Protein AF-0000000074439252 (afdb_homodimer)

Structure (mmCIF, N/CA/C/O backbone):
data_AF-0000000074439252-model_v1
#
loop_
_entity.id
_entity.type
_entity.pdbx_description
1 polymer 'G-protein-signaling modulator 2'
#
loop_
_atom_site.group_PDB
_atom_site.id
_atom_site.type_symbol
_atom_site.label_atom_id
_atom_site.label_alt_id
_atom_site.label_comp_id
_atom_site.label_asym_id
_atom_site.label_entity_id
_atom_site.label_seq_id
_atom_site.pdbx_PDB_ins_code
_atom_site.Cartn_x
_atom_site.Cartn_y
_atom_site.Cartn_z
_atom_site.occupancy
_atom_site.B_iso_or_equiv
_atom_site.auth_seq_id
_atom_site.auth_comp_id
_atom_site.auth_asym_id
_atom_site.auth_atom_id
_atom_site.pdbx_PDB_model_num
ATOM 1 N N . MET A 1 1 ? 13.966 9.426 -16.082 1 20.86 1 MET A N 1
ATOM 2 C CA . MET A 1 1 ? 13.237 8.256 -16.563 1 20.86 1 MET A CA 1
ATOM 3 C C . MET A 1 1 ? 12.018 7.978 -15.689 1 20.86 1 MET A C 1
ATOM 5 O O . MET A 1 1 ? 11.355 6.952 -15.851 1 20.86 1 MET A O 1
ATOM 9 N N . GLY A 1 2 ? 11.921 8.743 -14.579 1 27.75 2 GLY A N 1
ATOM 10 C CA . GLY A 1 2 ? 10.754 8.783 -13.711 1 27.75 2 GLY A CA 1
ATOM 11 C C . GLY A 1 2 ? 9.514 9.315 -14.404 1 27.75 2 GLY A C 1
ATOM 12 O O . GLY A 1 2 ? 8.411 9.236 -13.859 1 27.75 2 GLY A O 1
ATOM 13 N N . SER A 1 3 ? 9.775 10.046 -15.378 1 36.33 3 SER A N 1
ATOM 14 C CA . SER A 1 3 ? 8.754 10.744 -16.154 1 36.33 3 SER A CA 1
ATOM 15 C C . SER A 1 3 ? 7.918 9.766 -16.973 1 36.33 3 SER A C 1
ATOM 17 O O . SER A 1 3 ? 6.766 10.053 -17.305 1 36.33 3 SER A O 1
ATOM 19 N N . SER A 1 4 ? 8.688 8.646 -17.163 1 35.62 4 SER A N 1
ATOM 20 C CA . SER A 1 4 ? 8.132 7.743 -18.165 1 35.62 4 SER A CA 1
ATOM 21 C C . SER A 1 4 ? 7.006 6.896 -17.582 1 35.62 4 SER A C 1
ATOM 23 O O . SER A 1 4 ? 6.036 6.581 -18.275 1 35.62 4 SER A O 1
ATOM 25 N N . ILE A 1 5 ? 7.221 6.602 -16.306 1 34.66 5 ILE A N 1
ATOM 26 C CA . ILE A 1 5 ? 6.176 5.743 -15.758 1 34.66 5 ILE A CA 1
ATOM 27 C C . ILE A 1 5 ? 4.866 6.523 -15.661 1 34.66 5 ILE A C 1
ATOM 29 O O . ILE A 1 5 ? 3.803 6.01 -16.018 1 34.66 5 ILE A O 1
ATOM 33 N N . CYS A 1 6 ? 4.995 7.79 -15.212 1 40.52 6 CYS A N 1
ATOM 34 C CA . CYS A 1 6 ? 3.784 8.603 -15.201 1 40.52 6 CYS A CA 1
ATOM 35 C C . CYS A 1 6 ? 3.234 8.78 -16.612 1 40.52 6 CYS A C 1
ATOM 37 O O . CYS A 1 6 ? 2.02 8.737 -16.818 1 40.52 6 CYS A O 1
ATOM 39 N N . SER A 1 7 ? 4.143 8.845 -17.524 1 39.6 7 SER A N 1
ATOM 40 C CA . SER A 1 7 ? 3.701 9.037 -18.901 1 39.6 7 SER A CA 1
ATOM 41 C C . SER A 1 7 ? 3.101 7.756 -19.473 1 39.6 7 SER A C 1
ATOM 43 O O . SER A 1 7 ? 2.067 7.794 -20.143 1 39.6 7 SER A O 1
ATOM 45 N N . ARG A 1 8 ? 3.749 6.751 -19.196 1 36.94 8 ARG A N 1
ATOM 46 C CA . ARG A 1 8 ? 3.272 5.49 -19.754 1 36.94 8 ARG A CA 1
ATOM 47 C C . ARG A 1 8 ? 1.967 5.058 -19.095 1 36.94 8 ARG A C 1
ATOM 49 O O . ARG A 1 8 ? 1.057 4.57 -19.768 1 36.94 8 ARG A O 1
ATOM 56 N N . LEU A 1 9 ? 1.859 5.223 -17.81 1 40.16 9 LEU A N 1
ATOM 57 C CA . LEU A 1 9 ? 0.556 5.038 -17.181 1 40.16 9 LEU A CA 1
ATOM 58 C C . LEU A 1 9 ? -0.456 6.044 -17.721 1 40.16 9 LEU A C 1
ATOM 60 O O . LEU A 1 9 ? -1.633 5.717 -17.888 1 40.16 9 LEU A O 1
ATOM 64 N N . ARG A 1 10 ? -0.018 7.21 -18.135 1 40.75 10 ARG A N 1
ATOM 65 C CA . ARG A 1 10 ? -0.893 8.198 -18.758 1 40.75 10 ARG A CA 1
ATOM 66 C C . ARG A 1 10 ? -1.353 7.731 -20.135 1 40.75 10 ARG A C 1
ATOM 68 O O . ARG A 1 10 ? -2.516 7.912 -20.502 1 40.75 10 ARG A O 1
ATOM 75 N N . LYS A 1 11 ? -0.409 7.226 -20.922 1 41.4 11 LYS A N 1
ATOM 76 C CA . LYS A 1 11 ? -0.807 6.774 -22.252 1 41.4 11 LYS A CA 1
ATOM 77 C C . LYS A 1 11 ? -1.829 5.643 -22.165 1 41.4 11 LYS A C 1
ATOM 79 O O . LYS A 1 11 ? -2.798 5.615 -22.927 1 41.4 11 LYS A O 1
ATOM 84 N N . TRP A 1 12 ? -1.633 4.775 -21.265 1 35.53 12 TRP A N 1
ATOM 85 C CA . TRP A 1 12 ? -2.623 3.717 -21.088 1 35.53 12 TRP A CA 1
ATOM 86 C C . TRP A 1 12 ? -3.93 4.281 -20.54 1 35.53 12 TRP A C 1
ATOM 88 O O . TRP A 1 12 ? -5.014 3.902 -20.99 1 35.53 12 TRP A O 1
ATOM 98 N N . ARG A 1 13 ? -3.913 5.336 -19.733 1 35.96 13 ARG A N 1
ATOM 99 C CA . ARG A 1 13 ? -5.133 6.013 -19.304 1 35.96 13 ARG A CA 1
ATOM 100 C C . ARG A 1 13 ? -5.871 6.618 -20.494 1 35.96 13 ARG A C 1
ATOM 102 O O . ARG A 1 13 ? -7.103 6.611 -20.535 1 35.96 13 ARG A O 1
ATOM 109 N N . LYS A 1 14 ? -5.244 7.249 -21.385 1 38.6 14 LYS A N 1
ATOM 110 C CA . LYS A 1 14 ? -5.899 7.807 -22.565 1 38.6 14 LYS A CA 1
ATOM 111 C C . LYS A 1 14 ? -6.616 6.72 -23.361 1 38.6 14 LYS A C 1
ATOM 113 O O . LYS A 1 14 ? -7.71 6.945 -23.882 1 38.6 14 LYS A O 1
ATOM 118 N N . SER A 1 15 ? -6.062 5.583 -23.522 1 37.28 15 SER A N 1
ATOM 119 C CA . SER A 1 15 ? -6.765 4.54 -24.262 1 37.28 15 SER A CA 1
ATOM 120 C C . SER A 1 15 ? -7.99 4.05 -23.497 1 37.28 15 SER A C 1
ATOM 122 O O . SER A 1 15 ? -8.965 3.598 -24.1 1 37.28 15 SER A O 1
ATOM 124 N N . PHE A 1 16 ? -8.021 4.114 -22.202 1 34 16 PHE A N 1
ATOM 125 C CA . PHE A 1 16 ? -9.15 3.667 -21.394 1 34 16 PHE A CA 1
ATOM 126 C C . PHE A 1 16 ? -10.235 4.735 -21.341 1 34 16 PHE A C 1
ATOM 128 O O . PHE A 1 16 ? -11.419 4.419 -21.204 1 34 16 PHE A O 1
ATOM 135 N N . SER A 1 17 ? -10.017 6.03 -21.291 1 34.54 17 SER A N 1
ATOM 136 C CA . SER A 1 17 ? -11.09 7.018 -21.339 1 34.54 17 SER A CA 1
ATOM 137 C C . SER A 1 17 ? -11.974 6.814 -22.565 1 34.54 17 SER A C 1
ATOM 139 O O . SER A 1 17 ? -13.122 7.263 -22.59 1 34.54 17 SER A O 1
ATOM 141 N N . SER A 1 18 ? -11.525 6.344 -23.586 1 33.24 18 SER A N 1
ATOM 142 C CA . SER A 1 18 ? -12.399 6.111 -24.731 1 33.24 18 SER A CA 1
ATOM 143 C C . SER A 1 18 ? -13.346 4.943 -24.475 1 33.24 18 SER A C 1
ATOM 145 O O . SER A 1 18 ? -14.4 4.842 -25.106 1 33.24 18 SER A O 1
ATOM 147 N N . LYS A 1 19 ? -13.009 3.996 -23.637 1 30.86 19 LYS A N 1
ATOM 148 C CA . LYS A 1 19 ? -13.96 2.915 -23.395 1 30.86 19 LYS A CA 1
ATOM 149 C C . LYS A 1 19 ? -14.937 3.281 -22.282 1 30.86 19 LYS A C 1
ATOM 151 O O . LYS A 1 19 ? -15.7 2.433 -21.815 1 30.86 19 LYS A O 1
ATOM 156 N N . LYS A 1 20 ? -15.076 4.479 -21.727 1 34.25 20 LYS A N 1
ATOM 157 C CA . LYS A 1 20 ? -15.961 4.879 -20.637 1 34.25 20 LYS A CA 1
ATOM 158 C C . LYS A 1 20 ? -17.426 4.749 -21.042 1 34.25 20 LYS A C 1
ATOM 160 O O . LYS A 1 20 ? -18.323 5.04 -20.249 1 34.25 20 LYS A O 1
ATOM 165 N N . THR A 1 21 ? -17.86 4.66 -22.24 1 28.12 21 THR A N 1
ATOM 166 C CA . THR A 1 21 ? -19.286 4.903 -22.429 1 28.12 21 THR A CA 1
ATOM 167 C C . THR A 1 21 ? -20.111 3.77 -21.825 1 28.12 21 THR A C 1
ATOM 169 O O . THR A 1 21 ? -21.177 4.008 -21.254 1 28.12 21 THR A O 1
ATOM 172 N N . GLU A 1 22 ? -19.995 2.417 -22.176 1 27.89 22 GLU A N 1
ATOM 173 C CA . GLU A 1 22 ? -21.225 1.632 -22.222 1 27.89 22 GLU A CA 1
ATOM 174 C C . GLU A 1 22 ? -21.557 1.046 -20.852 1 27.89 22 GLU A C 1
ATOM 176 O O . GLU A 1 22 ? -22.618 0.446 -20.669 1 27.89 22 GLU A O 1
ATOM 181 N N . ASP A 1 23 ? -20.636 0.78 -19.888 1 25.04 23 ASP A N 1
ATOM 182 C CA . ASP A 1 23 ? -21.015 -0.298 -18.98 1 25.04 23 ASP A CA 1
ATOM 183 C C . ASP A 1 23 ? -21.882 0.226 -17.837 1 25.04 23 ASP A C 1
ATOM 185 O O . ASP A 1 23 ? -21.366 0.617 -16.788 1 25.04 23 ASP A O 1
ATOM 189 N N . LYS A 1 24 ? -22.976 0.946 -17.998 1 27.77 24 LYS A N 1
ATOM 190 C CA . LYS A 1 24 ? -24.037 1.214 -17.031 1 27.77 24 LYS A CA 1
ATOM 191 C C . LYS A 1 24 ? -24.564 -0.081 -16.42 1 27.77 24 LYS A C 1
ATOM 193 O O . LYS A 1 24 ? -25.591 -0.079 -15.738 1 27.77 24 LYS A O 1
ATOM 198 N N . GLU A 1 25 ? -24.184 -1.369 -16.827 1 25.86 25 GLU A N 1
ATOM 199 C CA . GLU A 1 25 ? -25.018 -2.443 -16.296 1 25.86 25 GLU A CA 1
ATOM 200 C C . GLU A 1 25 ? -24.823 -2.599 -14.79 1 25.86 25 GLU A C 1
ATOM 202 O O . GLU A 1 25 ? -23.704 -2.825 -14.324 1 25.86 25 GLU A O 1
ATOM 207 N N . ILE A 1 26 ? -25.601 -2.089 -13.947 1 24.42 26 ILE A N 1
ATOM 208 C CA . ILE A 1 26 ? -25.856 -2.286 -12.524 1 24.42 26 ILE A CA 1
ATOM 209 C C . ILE A 1 26 ? -25.925 -3.78 -12.214 1 24.42 26 ILE A C 1
ATOM 211 O O . ILE A 1 26 ? -26.743 -4.502 -12.787 1 24.42 26 ILE A O 1
ATOM 215 N N . LEU A 1 27 ? -24.847 -4.441 -11.9 1 23.86 27 LEU A N 1
ATOM 216 C CA . LEU A 1 27 ? -24.741 -5.842 -11.508 1 23.86 27 LEU A CA 1
ATOM 217 C C . LEU A 1 27 ? -25.782 -6.191 -10.45 1 23.86 27 LEU A C 1
ATOM 219 O O . LEU A 1 27 ? -25.762 -5.64 -9.347 1 23.86 27 LEU A O 1
ATOM 223 N N . ASN A 1 28 ? -26.98 -6.513 -10.833 1 21.99 28 ASN A N 1
ATOM 224 C CA . ASN A 1 28 ? -27.967 -7.231 -10.034 1 21.99 28 ASN A CA 1
ATOM 225 C C . ASN A 1 28 ? -27.386 -8.514 -9.446 1 21.99 28 ASN A C 1
ATOM 227 O O . ASN A 1 28 ? -27.153 -9.483 -10.171 1 21.99 28 ASN A O 1
ATOM 231 N N . VAL A 1 29 ? -26.608 -8.578 -8.47 1 23.33 29 VAL A N 1
ATOM 232 C CA . VAL A 1 29 ? -25.984 -9.672 -7.734 1 23.33 29 VAL A CA 1
ATOM 233 C C . VAL A 1 29 ? -27.061 -10.601 -7.176 1 23.33 29 VAL A C 1
ATOM 235 O O . VAL A 1 29 ? -27.273 -10.657 -5.963 1 23.33 29 VAL A O 1
ATOM 238 N N . ASN A 1 30 ? -28.25 -10.8 -7.746 1 21 30 ASN A N 1
ATOM 239 C CA . ASN A 1 30 ? -29.202 -11.64 -7.027 1 21 30 ASN A CA 1
ATOM 240 C C . ASN A 1 30 ? -28.636 -13.033 -6.768 1 21 30 ASN A C 1
ATOM 242 O O . ASN A 1 30 ? -27.588 -13.392 -7.308 1 21 30 ASN A O 1
ATOM 246 N N . GLU A 1 31 ? -29.548 -14.25 -6.944 1 23.22 31 GLU A N 1
ATOM 247 C CA . GLU A 1 31 ? -30.09 -15.411 -6.244 1 23.22 31 GLU A CA 1
ATOM 248 C C . GLU A 1 31 ? -29.275 -16.666 -6.545 1 23.22 31 GLU A C 1
ATOM 250 O O . GLU A 1 31 ? -29.627 -17.762 -6.104 1 23.22 31 GLU A O 1
ATOM 255 N N . ILE A 1 32 ? -28.398 -16.792 -7.489 1 23.07 32 ILE A N 1
ATOM 256 C CA . ILE A 1 32 ? -28.251 -18.19 -7.88 1 23.07 32 ILE A CA 1
ATOM 257 C C . ILE A 1 32 ? -27.431 -18.936 -6.83 1 23.07 32 ILE A C 1
ATOM 259 O O . ILE A 1 32 ? -26.22 -18.729 -6.716 1 23.07 32 ILE A O 1
ATOM 263 N N . VAL A 1 33 ? -27.868 -19.283 -5.587 1 25.5 33 VAL A N 1
ATOM 264 C CA . VAL A 1 33 ? -27.316 -20.139 -4.542 1 25.5 33 VAL A CA 1
ATOM 265 C C . VAL A 1 33 ? -27.237 -21.579 -5.042 1 25.5 33 VAL A C 1
ATOM 267 O O . VAL A 1 33 ? -27.955 -22.454 -4.552 1 25.5 33 VAL A O 1
ATOM 270 N N . VAL A 1 34 ? -27.083 -21.917 -6.345 1 23.48 34 VAL A N 1
ATOM 271 C CA . VAL A 1 34 ? -27.362 -23.316 -6.653 1 23.48 34 VAL A CA 1
ATOM 272 C C . VAL A 1 34 ? -26.423 -24.218 -5.856 1 23.48 34 VAL A C 1
ATOM 274 O O . VAL A 1 34 ? -25.359 -23.78 -5.412 1 23.48 34 VAL A O 1
ATOM 277 N N . ASP A 1 35 ? -26.704 -25.694 -5.785 1 25.37 35 ASP A N 1
ATOM 278 C CA . ASP A 1 35 ? -26.585 -27.017 -5.181 1 25.37 35 ASP A CA 1
ATOM 279 C C . ASP A 1 35 ? -25.201 -27.613 -5.429 1 25.37 35 ASP A C 1
ATOM 281 O O . ASP A 1 35 ? -24.869 -28.67 -4.89 1 25.37 35 ASP A O 1
ATOM 285 N N . GLY A 1 36 ? -24.542 -27.332 -6.626 1 24.83 36 GLY A N 1
ATOM 286 C CA . GLY A 1 36 ? -23.456 -28.213 -7.029 1 24.83 36 GLY A CA 1
ATOM 287 C C . GLY A 1 36 ? -22.209 -28.048 -6.181 1 24.83 36 GLY A C 1
ATOM 288 O O . GLY A 1 36 ? -21.09 -28.127 -6.692 1 24.83 36 GLY A O 1
ATOM 289 N N . GLU A 1 37 ? -22.205 -28.053 -4.887 1 28.77 37 GLU A N 1
ATOM 290 C CA . GLU A 1 37 ? -21.292 -27.752 -3.788 1 28.77 37 GLU A CA 1
ATOM 291 C C . GLU A 1 37 ? -20.148 -28.76 -3.728 1 28.77 37 GLU A C 1
ATOM 293 O O . GLU A 1 37 ? -19.012 -28.399 -3.415 1 28.77 37 GLU A O 1
ATOM 298 N N . GLU A 1 38 ? -20.459 -30.098 -3.964 1 31.69 38 GLU A N 1
ATOM 299 C CA . GLU A 1 38 ? -19.603 -31.177 -3.481 1 31.69 38 GLU A CA 1
ATOM 300 C C . GLU A 1 38 ? -18.333 -31.292 -4.32 1 31.69 38 GLU A C 1
ATOM 302 O O . GLU A 1 38 ? -17.241 -31.477 -3.779 1 31.69 38 GLU A O 1
ATOM 307 N N . SER A 1 39 ? -18.535 -31.505 -5.669 1 30.8 39 SER A N 1
ATOM 308 C CA . SER A 1 39 ? -17.42 -31.917 -6.515 1 30.8 39 SER A CA 1
ATOM 309 C C . SER A 1 39 ? -16.416 -30.784 -6.696 1 30.8 39 SER A C 1
ATOM 311 O O . SER A 1 39 ? -15.244 -31.027 -6.991 1 30.8 39 SER A O 1
ATOM 313 N N . ALA A 1 40 ? -16.937 -29.578 -6.618 1 25.37 40 ALA A N 1
ATOM 314 C CA . ALA A 1 40 ? -16.09 -28.423 -6.907 1 25.37 40 ALA A CA 1
ATOM 315 C C . ALA A 1 40 ? -15.061 -28.207 -5.802 1 25.37 40 ALA A C 1
ATOM 317 O O . ALA A 1 40 ? -14.014 -27.597 -6.03 1 25.37 40 ALA A O 1
ATOM 318 N N . LYS A 1 41 ? -15.328 -28.807 -4.594 1 29.7 41 LYS A N 1
ATOM 319 C CA . LYS A 1 41 ? -14.385 -28.646 -3.49 1 29.7 41 LYS A CA 1
ATOM 320 C C . LYS A 1 41 ? -13.086 -29.398 -3.764 1 29.7 41 LYS A C 1
ATOM 322 O O . LYS A 1 41 ? -12.006 -28.941 -3.384 1 29.7 41 LYS A O 1
ATOM 327 N N . GLU A 1 42 ? -13.227 -30.62 -4.282 1 29.83 42 GLU A N 1
ATOM 328 C CA . GLU A 1 42 ? -12.061 -31.483 -4.445 1 29.83 42 GLU A CA 1
ATOM 329 C C . GLU A 1 42 ? -11.102 -30.922 -5.492 1 29.83 42 GLU A C 1
ATOM 331 O O . GLU A 1 42 ? -9.884 -30.952 -5.305 1 29.83 42 GLU A O 1
ATOM 336 N N . GLN A 1 43 ? -11.688 -30.528 -6.668 1 26.65 43 GLN A N 1
ATOM 337 C CA . GLN A 1 43 ? -10.794 -30.02 -7.703 1 26.65 43 GLN A CA 1
ATOM 338 C C . GLN A 1 43 ? -10.17 -28.691 -7.287 1 26.65 43 GLN A C 1
ATOM 340 O O . GLN A 1 43 ? -9.004 -28.427 -7.586 1 26.65 43 GLN A O 1
ATOM 345 N N . LEU A 1 44 ? -10.964 -27.838 -6.57 1 25.95 44 LEU A N 1
ATOM 346 C CA . LEU A 1 44 ? -10.368 -26.575 -6.147 1 25.95 44 LEU A CA 1
ATOM 347 C C . LEU A 1 44 ? -9.19 -26.817 -5.209 1 25.95 44 LEU A C 1
ATOM 349 O O . LEU A 1 44 ? -8.191 -26.096 -5.262 1 25.95 44 LEU A O 1
ATOM 353 N N . ASN A 1 45 ? -9.196 -27.924 -4.35 1 29.35 45 ASN A N 1
ATOM 354 C CA . ASN A 1 45 ? -8.046 -28.23 -3.505 1 29.35 45 ASN A CA 1
ATOM 355 C C . ASN A 1 45 ? -6.795 -28.5 -4.338 1 29.35 45 ASN A C 1
ATOM 357 O O . ASN A 1 45 ? -5.688 -28.135 -3.939 1 29.35 45 ASN A O 1
ATOM 361 N N . GLU A 1 46 ? -6.862 -29.326 -5.407 1 29.37 46 GLU A N 1
ATOM 362 C CA . GLU A 1 46 ? -5.68 -29.666 -6.195 1 29.37 46 GLU A CA 1
ATOM 363 C C . GLU A 1 46 ? -5.171 -28.458 -6.976 1 29.37 46 GLU A C 1
ATOM 365 O O . GLU A 1 46 ? -3.962 -28.246 -7.083 1 29.37 46 GLU A O 1
ATOM 370 N N . ILE A 1 47 ? -6.07 -27.826 -7.746 1 28.27 47 ILE A N 1
ATOM 371 C CA . ILE A 1 47 ? -5.632 -26.693 -8.554 1 28.27 47 ILE A CA 1
ATOM 372 C C . ILE A 1 47 ? -5.167 -25.56 -7.643 1 28.27 47 ILE A C 1
ATOM 374 O O . ILE A 1 47 ? -4.213 -24.847 -7.966 1 28.27 47 ILE A O 1
ATOM 378 N N . LEU A 1 48 ? -5.857 -25.256 -6.463 1 29.29 48 LEU A N 1
ATOM 379 C CA . LEU A 1 48 ? -5.287 -24.274 -5.547 1 29.29 48 LEU A CA 1
ATOM 380 C C . LEU A 1 48 ? -3.85 -24.636 -5.188 1 29.29 48 LEU A C 1
ATOM 382 O O . LEU A 1 48 ? -3.102 -23.796 -4.682 1 29.29 48 LEU A O 1
ATOM 386 N N . GLN A 1 49 ? -3.382 -25.882 -5.364 1 31.26 49 GLN A N 1
ATOM 387 C CA . GLN A 1 49 ? -1.969 -26.194 -5.176 1 31.26 49 GLN A CA 1
ATOM 388 C C . GLN A 1 49 ? -1.119 -25.59 -6.291 1 31.26 49 GLN A C 1
ATOM 390 O O . GLN A 1 49 ? 0.09 -25.414 -6.13 1 31.26 49 GLN A O 1
ATOM 395 N N . GLY A 1 50 ? -1.499 -25.585 -7.505 1 28.52 50 GLY A N 1
ATOM 396 C CA . GLY A 1 50 ? -0.638 -25.108 -8.576 1 28.52 50 GLY A CA 1
ATOM 397 C C . GLY A 1 50 ? -0.393 -23.612 -8.524 1 28.52 50 GLY A C 1
ATOM 398 O O . GLY A 1 50 ? 0.127 -23.028 -9.477 1 28.52 50 GLY A O 1
ATOM 399 N N . GLU A 1 51 ? -1.344 -22.789 -8.132 1 31.51 51 GLU A N 1
ATOM 400 C CA . GLU A 1 51 ? -1.005 -21.371 -8.218 1 31.51 51 GLU A CA 1
ATOM 401 C C . GLU A 1 51 ? 0.402 -21.107 -7.691 1 31.51 51 GLU A C 1
ATOM 403 O O . GLU A 1 51 ? 0.646 -21.196 -6.486 1 31.51 51 GLU A O 1
ATOM 408 N N . ASP A 1 52 ? 1.41 -21.416 -8.338 1 29.66 52 ASP A N 1
ATOM 409 C CA . ASP A 1 52 ? 2.869 -21.428 -8.275 1 29.66 52 ASP A CA 1
ATOM 410 C C . ASP A 1 52 ? 3.409 -20.08 -7.802 1 29.66 52 ASP A C 1
ATOM 412 O O . ASP A 1 52 ? 4.622 -19.904 -7.668 1 29.66 52 ASP A O 1
ATOM 416 N N . VAL A 1 53 ? 2.984 -18.906 -8.352 1 33.87 53 VAL A N 1
ATOM 417 C CA . VAL A 1 53 ? 3.763 -18.075 -7.44 1 33.87 53 VAL A CA 1
ATOM 418 C C . VAL A 1 53 ? 3.596 -18.58 -6.009 1 33.87 53 VAL A C 1
ATOM 420 O O . VAL A 1 53 ? 2.488 -18.574 -5.467 1 33.87 53 VAL A O 1
ATOM 423 N N . GLU A 1 54 ? 4.108 -19.64 -5.589 1 32.21 54 GLU A N 1
ATOM 424 C CA . GLU A 1 54 ? 4.143 -20.313 -4.294 1 32.21 54 GLU A CA 1
ATOM 425 C C . GLU A 1 54 ? 3.732 -19.367 -3.17 1 32.21 54 GLU A C 1
ATOM 427 O O . GLU A 1 54 ? 4.397 -18.358 -2.926 1 32.21 54 GLU A O 1
ATOM 432 N N . GLU A 1 55 ? 2.536 -18.884 -3.159 1 34.03 55 GLU A N 1
ATOM 433 C CA . GLU A 1 55 ? 2.301 -18.597 -1.747 1 34.03 55 GLU A CA 1
ATOM 434 C C . GLU A 1 55 ? 3.295 -19.341 -0.86 1 34.03 55 GLU A C 1
ATOM 436 O O . GLU A 1 55 ? 3.27 -20.571 -0.788 1 34.03 55 GLU A O 1
ATOM 441 N N . ILE A 1 56 ? 4.534 -19 -1.01 1 34.34 56 ILE A N 1
ATOM 442 C CA . ILE A 1 56 ? 5.421 -19.579 -0.008 1 34.34 56 ILE A CA 1
ATOM 443 C C . ILE A 1 56 ? 4.597 -20.149 1.144 1 34.34 56 ILE A C 1
ATOM 445 O O . ILE A 1 56 ? 3.956 -19.401 1.886 1 34.34 56 ILE A O 1
ATOM 449 N N . LYS A 1 57 ? 3.872 -21.172 0.775 1 34.99 57 LYS A N 1
ATOM 450 C CA . LYS A 1 57 ? 3.428 -21.853 1.988 1 34.99 57 LYS A CA 1
ATOM 451 C C . LYS A 1 57 ? 4.275 -21.443 3.189 1 34.99 57 LYS A C 1
ATOM 453 O O . LYS A 1 57 ? 5.467 -21.753 3.25 1 34.99 57 LYS A O 1
ATOM 458 N N . VAL A 1 58 ? 4.153 -20.274 3.467 1 36.83 58 VAL A N 1
ATOM 459 C CA . VAL A 1 58 ? 4.78 -19.928 4.739 1 36.83 58 VAL A CA 1
ATOM 460 C C . VAL A 1 58 ? 4.74 -21.131 5.679 1 36.83 58 VAL A C 1
ATOM 462 O O . VAL A 1 58 ? 3.698 -21.432 6.266 1 36.83 58 VAL A O 1
ATOM 465 N N . ALA A 1 59 ? 5.014 -22.221 5.104 1 41.03 59 ALA A N 1
ATOM 466 C CA . ALA A 1 59 ? 5.395 -23.077 6.224 1 41.03 59 ALA A CA 1
ATOM 467 C C . ALA A 1 59 ? 6.037 -22.263 7.343 1 41.03 59 ALA A C 1
ATOM 469 O O . ALA A 1 59 ? 6.851 -21.373 7.084 1 41.03 59 ALA A O 1
ATOM 470 N N . SER A 1 60 ? 5.239 -22.16 8.202 1 55.98 60 SER A N 1
ATOM 471 C CA . SER A 1 60 ? 5.688 -21.483 9.414 1 55.98 60 SER A CA 1
ATOM 472 C C . SER A 1 60 ? 7.157 -21.776 9.699 1 55.98 60 SER A C 1
ATOM 474 O O . SER A 1 60 ? 7.476 -22.637 10.521 1 55.98 60 SER A O 1
ATOM 476 N N . TYR A 1 61 ? 7.898 -21.581 8.556 1 65.48 61 TYR A N 1
ATOM 477 C CA . TYR A 1 61 ? 9.313 -21.74 8.873 1 65.48 61 TYR A CA 1
ATOM 478 C C . TYR A 1 61 ? 9.792 -20.628 9.799 1 65.48 61 TYR A C 1
ATOM 480 O O . TYR A 1 61 ? 9.437 -19.461 9.614 1 65.48 61 TYR A O 1
ATOM 488 N N . THR A 1 62 ? 10.321 -21.224 10.793 1 72.12 62 THR A N 1
ATOM 489 C CA . THR A 1 62 ? 11.037 -20.264 11.627 1 72.12 62 THR A CA 1
ATOM 490 C C . THR A 1 62 ? 12.284 -19.751 10.912 1 72.12 62 THR A C 1
ATOM 492 O O . THR A 1 62 ? 12.696 -20.31 9.894 1 72.12 62 THR A O 1
ATOM 495 N N . LYS A 1 63 ? 12.74 -18.726 11.233 1 78.41 63 LYS A N 1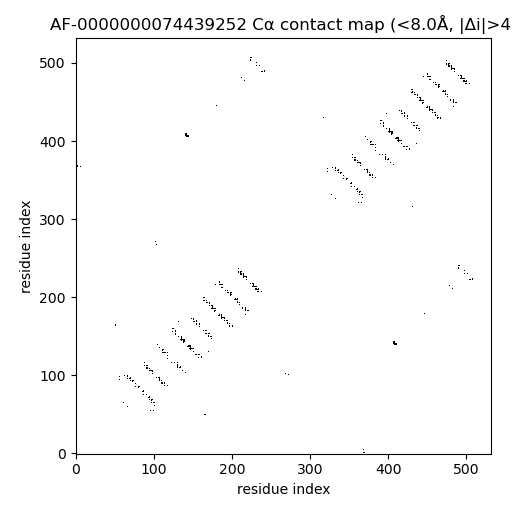
ATOM 496 C CA . LYS A 1 63 ? 13.98 -18.173 10.697 1 78.41 63 LYS A CA 1
ATOM 497 C C . LYS A 1 63 ? 15.105 -19.203 10.74 1 78.41 63 LYS A C 1
ATOM 499 O O . LYS A 1 63 ? 15.918 -19.281 9.816 1 78.41 63 LYS A O 1
ATOM 504 N N . GLU A 1 64 ? 15.096 -19.966 11.81 1 82.36 64 GLU A N 1
ATOM 505 C CA . GLU A 1 64 ? 16.115 -20.999 11.967 1 82.36 64 GLU A CA 1
ATOM 506 C C . GLU A 1 64 ? 15.948 -22.102 10.926 1 82.36 64 GLU A C 1
ATO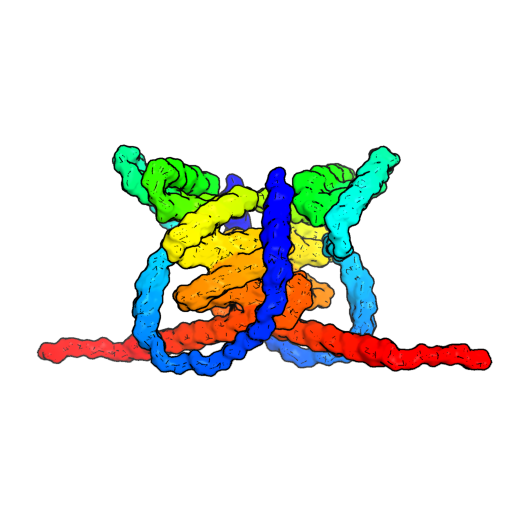M 508 O O . GLU A 1 64 ? 16.928 -22.557 10.332 1 82.36 64 GLU A O 1
ATOM 513 N N . ASP A 1 65 ? 14.709 -22.452 10.648 1 86.13 65 ASP A N 1
ATOM 514 C CA . ASP A 1 65 ? 14.424 -23.483 9.655 1 86.13 65 ASP A CA 1
ATOM 515 C C . ASP A 1 65 ? 14.865 -23.039 8.262 1 86.13 65 ASP A C 1
ATOM 517 O O . ASP A 1 65 ? 15.416 -23.834 7.497 1 86.13 65 ASP A O 1
ATOM 521 N N . LEU A 1 66 ? 14.658 -21.824 8.048 1 88.59 66 LEU A N 1
ATOM 522 C CA . LEU A 1 66 ? 15.017 -21.297 6.736 1 88.59 66 LEU A CA 1
ATOM 523 C C . LEU A 1 66 ? 16.531 -21.246 6.566 1 88.59 66 LEU A C 1
ATOM 525 O O . LEU A 1 66 ? 17.046 -21.479 5.47 1 88.59 66 LEU A O 1
ATOM 529 N N . GLY A 1 67 ? 17.198 -20.958 7.657 1 88.98 67 GLY A N 1
ATOM 530 C CA . GLY A 1 67 ? 18.651 -20.974 7.608 1 88.98 67 GLY A CA 1
ATOM 531 C C . GLY A 1 67 ? 19.222 -22.338 7.267 1 88.98 67 GLY A C 1
ATOM 532 O O . GLY A 1 67 ? 20.116 -22.45 6.426 1 88.98 67 GLY A O 1
ATOM 533 N N . GLU A 1 68 ? 18.666 -23.285 7.871 1 91.21 68 GLU A N 1
ATOM 534 C CA . GLU A 1 68 ? 19.105 -24.651 7.602 1 91.21 68 GLU A CA 1
ATOM 535 C C . GLU A 1 68 ? 18.784 -25.062 6.167 1 91.21 68 GLU A C 1
ATOM 537 O O . GLU A 1 68 ? 19.582 -25.74 5.517 1 91.21 68 GLU A O 1
ATOM 542 N N . LEU A 1 69 ? 17.6 -24.707 5.74 1 92.37 69 LEU A N 1
ATOM 543 C CA . LEU A 1 69 ? 17.196 -25.006 4.371 1 92.37 69 LEU A CA 1
ATOM 544 C C . LEU A 1 69 ? 18.164 -24.385 3.37 1 92.37 69 LEU A C 1
ATOM 546 O O . LEU A 1 69 ? 18.556 -25.03 2.395 1 92.37 69 LEU A O 1
ATOM 550 N N . ILE A 1 70 ? 18.574 -23.188 3.609 1 93.98 70 ILE A N 1
ATOM 551 C CA . ILE A 1 70 ? 19.469 -22.472 2.707 1 93.98 70 ILE A CA 1
ATOM 552 C C . ILE A 1 70 ? 20.819 -23.184 2.646 1 93.98 70 ILE A C 1
ATOM 554 O O . ILE A 1 70 ? 21.394 -23.347 1.567 1 93.98 70 ILE A O 1
ATOM 558 N N . GLU A 1 71 ? 21.283 -23.62 3.764 1 94.1 71 GLU A N 1
ATOM 559 C CA . GLU A 1 71 ? 22.558 -24.33 3.796 1 94.1 71 GLU A CA 1
ATOM 560 C C . GLU A 1 71 ? 22.483 -25.636 3.011 1 94.1 71 GLU A C 1
ATOM 562 O O . GLU A 1 71 ? 23.411 -25.978 2.275 1 94.1 71 GLU A O 1
ATOM 567 N N . ASP A 1 72 ? 21.424 -26.361 3.23 1 95.29 72 ASP A N 1
ATOM 568 C CA . ASP A 1 72 ? 21.226 -27.613 2.506 1 95.29 72 ASP A CA 1
ATOM 569 C C . ASP A 1 72 ? 21.141 -27.37 1.001 1 95.29 72 ASP A C 1
ATOM 571 O O . ASP A 1 72 ? 21.751 -28.096 0.214 1 95.29 72 ASP A O 1
ATOM 575 N N . LEU A 1 73 ? 20.427 -26.343 0.634 1 95.34 73 LEU A N 1
ATOM 576 C CA . LEU A 1 73 ? 20.252 -26.024 -0.778 1 95.34 73 LEU A CA 1
ATOM 577 C C . LEU A 1 73 ? 21.576 -25.604 -1.408 1 95.34 73 LEU A C 1
ATOM 579 O O . LEU A 1 73 ? 21.855 -25.942 -2.561 1 95.34 73 LEU A O 1
ATOM 583 N N . LYS A 1 74 ? 22.327 -24.867 -0.7 1 95.26 74 LYS A N 1
ATOM 584 C CA . LYS A 1 74 ? 23.63 -24.446 -1.205 1 95.26 74 LYS A CA 1
ATOM 585 C C . LYS A 1 74 ? 24.543 -25.647 -1.44 1 95.26 74 LYS A C 1
ATOM 587 O O . LYS A 1 74 ? 25.282 -25.688 -2.425 1 95.26 74 LYS A O 1
ATOM 592 N N . LYS A 1 75 ? 24.485 -26.581 -0.512 1 95.69 75 LYS A N 1
ATOM 593 C CA . LYS A 1 75 ? 25.267 -27.804 -0.67 1 95.69 75 LYS A CA 1
ATOM 594 C C . LYS A 1 75 ? 24.839 -28.572 -1.918 1 95.69 75 LYS A C 1
ATOM 596 O O . LYS A 1 75 ? 25.683 -29.073 -2.664 1 95.69 75 LYS A O 1
ATOM 601 N N . GLN A 1 76 ? 23.605 -28.662 -2.129 1 95.64 76 GLN A N 1
ATOM 602 C CA . GLN A 1 76 ? 23.078 -29.355 -3.299 1 95.64 76 GLN A CA 1
ATOM 603 C C . GLN A 1 76 ? 23.465 -28.632 -4.587 1 95.64 76 GLN A C 1
ATOM 605 O O . GLN A 1 76 ? 23.773 -29.271 -5.595 1 95.64 76 GLN A O 1
ATOM 610 N N . LEU A 1 77 ? 23.431 -27.342 -4.556 1 94.58 77 LEU A N 1
ATOM 611 C CA . LEU A 1 77 ? 23.787 -26.563 -5.737 1 94.58 77 LEU A CA 1
ATOM 612 C C . LEU A 1 77 ? 25.243 -26.796 -6.124 1 94.58 77 LEU A C 1
ATOM 614 O O . LEU A 1 77 ? 25.57 -26.873 -7.311 1 94.58 77 LEU A O 1
ATOM 618 N N . ALA A 1 78 ? 26.068 -26.898 -5.098 1 93.04 78 ALA A N 1
ATOM 619 C CA . ALA A 1 78 ? 27.487 -27.146 -5.337 1 93.04 78 ALA A CA 1
ATOM 620 C C . ALA A 1 78 ? 27.705 -28.522 -5.96 1 93.04 78 ALA A C 1
ATOM 622 O O . ALA A 1 78 ? 28.611 -28.704 -6.777 1 93.04 78 ALA A O 1
ATOM 623 N N . LYS A 1 79 ? 26.824 -29.447 -5.673 1 92.73 79 LYS A N 1
ATOM 624 C CA . LYS A 1 79 ? 26.937 -30.82 -6.158 1 92.73 79 LYS A CA 1
ATOM 625 C C . LYS A 1 79 ? 26.411 -30.943 -7.586 1 92.73 79 LYS A C 1
ATOM 627 O O . LYS A 1 79 ? 26.854 -31.809 -8.343 1 92.73 79 LYS A O 1
ATOM 632 N N . HIS A 1 80 ? 25.462 -30.077 -7.972 1 88.74 80 HIS A N 1
ATOM 633 C CA . HIS A 1 80 ? 24.783 -30.226 -9.255 1 88.74 80 HIS A CA 1
ATOM 634 C C . HIS A 1 80 ? 25.151 -29.094 -10.208 1 88.74 80 HIS A C 1
ATOM 636 O O . HIS A 1 80 ? 24.318 -28.648 -11 1 88.74 80 HIS A O 1
ATOM 642 N N . ARG A 1 81 ? 26.299 -28.664 -10.231 1 82.02 81 ARG A N 1
ATOM 643 C CA . ARG A 1 81 ? 26.728 -27.505 -11.006 1 82.02 81 ARG A CA 1
ATOM 644 C C . ARG A 1 81 ? 26.6 -27.77 -12.503 1 82.02 81 ARG A C 1
ATOM 646 O O . ARG A 1 81 ? 26.359 -26.847 -13.283 1 82.02 81 ARG A O 1
ATOM 653 N N . CYS A 1 82 ? 26.663 -29.046 -12.885 1 85.09 82 CYS A N 1
ATOM 654 C CA . CYS A 1 82 ? 26.685 -29.355 -14.31 1 85.09 82 CYS A CA 1
ATOM 655 C C . CYS A 1 82 ? 25.326 -29.86 -14.779 1 85.09 82 CYS A C 1
ATOM 657 O O . CYS A 1 82 ? 25.108 -30.047 -15.978 1 85.09 82 CYS A O 1
ATOM 659 N N . ASN A 1 83 ? 24.373 -30.055 -13.92 1 88.46 83 ASN A N 1
ATOM 660 C CA . ASN A 1 83 ? 23.012 -30.472 -14.242 1 88.46 83 ASN A CA 1
ATOM 661 C C . ASN A 1 83 ? 22.069 -29.276 -14.347 1 88.46 83 ASN A C 1
ATOM 663 O O . ASN A 1 83 ? 21.525 -28.819 -13.34 1 88.46 83 ASN A O 1
ATOM 667 N N . LYS A 1 84 ? 21.762 -28.886 -15.546 1 86.55 84 LYS A N 1
ATOM 668 C CA . LYS A 1 84 ? 21.082 -27.618 -15.789 1 86.55 84 LYS A CA 1
ATOM 669 C C . LYS A 1 84 ? 19.671 -27.63 -15.208 1 86.55 84 LYS A C 1
ATOM 671 O O . LYS A 1 84 ? 19.279 -26.704 -14.495 1 86.55 84 LYS A O 1
ATOM 676 N N . PRO A 1 85 ? 18.915 -28.73 -15.404 1 88.22 85 PRO A N 1
ATOM 677 C CA . PRO A 1 85 ? 17.56 -28.74 -14.847 1 88.22 85 PRO A CA 1
ATOM 678 C C . PRO A 1 85 ? 17.549 -28.679 -13.322 1 88.22 85 PRO A C 1
ATOM 680 O O . PRO A 1 85 ? 16.72 -27.979 -12.734 1 88.22 85 PRO A O 1
ATOM 683 N N . GLU A 1 86 ? 18.533 -29.404 -12.769 1 91.63 86 GLU A N 1
ATOM 684 C CA . GLU A 1 86 ? 18.597 -29.404 -11.311 1 91.63 86 GLU A CA 1
ATOM 685 C C . GLU A 1 86 ? 19.082 -28.058 -10.78 1 91.63 86 GLU A C 1
ATOM 687 O O . GLU A 1 86 ? 18.608 -27.586 -9.744 1 91.63 86 GLU A O 1
ATOM 692 N N . LYS A 1 87 ? 20.033 -27.497 -11.426 1 92.69 87 LYS A N 1
ATOM 693 C CA . LYS A 1 87 ? 20.544 -26.183 -11.046 1 92.69 87 LYS A CA 1
ATOM 694 C C . LYS A 1 87 ? 19.437 -25.133 -11.075 1 92.69 87 LYS A C 1
ATOM 696 O O . LYS A 1 87 ? 19.347 -24.293 -10.177 1 92.69 87 LYS A O 1
ATOM 701 N N . GLU A 1 88 ? 18.596 -25.249 -12.069 1 92.2 88 GLU A N 1
ATOM 702 C CA . GLU A 1 88 ? 17.481 -24.316 -12.206 1 92.2 88 GLU A CA 1
ATOM 703 C C . GLU A 1 88 ? 16.543 -24.396 -11.004 1 92.2 88 GLU A C 1
ATOM 705 O O . GLU A 1 88 ? 16.156 -23.369 -10.443 1 92.2 88 GLU A O 1
ATOM 710 N N . LYS A 1 89 ? 16.219 -25.568 -10.674 1 93.08 89 LYS A N 1
ATOM 711 C CA . LYS A 1 89 ? 15.317 -25.804 -9.551 1 93.08 89 LYS A CA 1
ATOM 712 C C . LYS A 1 89 ? 15.915 -25.285 -8.247 1 93.08 89 LYS A C 1
ATOM 714 O O . LYS A 1 89 ? 15.222 -24.647 -7.451 1 93.08 89 LYS A O 1
ATOM 719 N N . LEU A 1 90 ? 17.213 -25.547 -8.084 1 94.84 90 LEU A N 1
ATOM 720 C CA . LEU A 1 90 ? 17.882 -25.16 -6.846 1 94.84 90 LEU A CA 1
ATOM 721 C C . LEU A 1 90 ? 17.997 -23.643 -6.742 1 94.84 90 LEU A C 1
ATOM 723 O O . LEU A 1 90 ? 17.831 -23.077 -5.659 1 94.84 90 LEU A O 1
ATOM 727 N N . LEU A 1 91 ? 18.241 -22.958 -7.834 1 95.38 91 LEU A N 1
ATOM 728 C CA . LEU A 1 91 ? 18.335 -21.503 -7.841 1 95.38 91 LEU A CA 1
ATOM 729 C C . LEU A 1 91 ? 16.999 -20.87 -7.465 1 95.38 91 LEU A C 1
ATOM 731 O O . LEU A 1 91 ? 16.957 -19.911 -6.691 1 95.38 91 LEU A O 1
ATOM 735 N N . LEU A 1 92 ? 15.964 -21.437 -7.996 1 94.55 92 LEU A N 1
ATOM 736 C CA . LEU A 1 92 ? 14.627 -20.949 -7.679 1 94.55 92 LEU A CA 1
ATOM 737 C C . LEU A 1 92 ? 14.321 -21.124 -6.195 1 94.55 92 LEU A C 1
ATOM 739 O O . LEU A 1 92 ? 13.817 -20.203 -5.548 1 94.55 92 LEU A O 1
ATOM 743 N N . GLU A 1 93 ? 14.69 -22.237 -5.651 1 94.2 93 GLU A N 1
ATOM 744 C CA . GLU A 1 93 ? 14.404 -22.543 -4.252 1 94.2 93 GLU A CA 1
ATOM 745 C C . GLU A 1 93 ? 15.246 -21.682 -3.315 1 94.2 93 GLU A C 1
ATOM 747 O O . GLU A 1 93 ? 14.762 -21.233 -2.274 1 94.2 93 GLU A O 1
ATOM 752 N N . LEU A 1 94 ? 16.474 -21.458 -3.715 1 95.61 94 LEU A N 1
ATOM 753 C CA . LEU A 1 94 ? 17.338 -20.59 -2.922 1 95.61 94 LEU A CA 1
ATOM 754 C C . LEU A 1 94 ? 16.826 -19.154 -2.933 1 95.61 94 LEU A C 1
ATOM 756 O O . LEU A 1 94 ? 16.826 -18.482 -1.9 1 95.61 94 LEU A O 1
ATOM 760 N N . GLY A 1 95 ? 16.379 -18.746 -4.152 1 95.56 95 GLY A N 1
ATOM 761 C CA . GLY A 1 95 ? 15.775 -17.426 -4.236 1 95.56 95 GLY A CA 1
ATOM 762 C C . GLY A 1 95 ? 14.565 -17.264 -3.334 1 95.56 95 GLY A C 1
ATOM 763 O O . GLY A 1 95 ? 14.451 -16.271 -2.613 1 95.56 95 GLY A O 1
ATOM 764 N N . HIS A 1 96 ? 13.73 -18.251 -3.26 1 93.64 96 HIS A N 1
ATOM 765 C CA . HIS A 1 96 ? 12.528 -18.234 -2.434 1 93.64 96 HIS A CA 1
ATOM 766 C C . HIS A 1 96 ? 12.879 -18.202 -0.95 1 93.64 96 HIS A C 1
ATOM 768 O O . HIS A 1 96 ? 12.254 -17.474 -0.176 1 93.64 96 HIS A O 1
ATOM 774 N N . ALA A 1 97 ? 13.83 -18.984 -0.58 1 91.64 97 ALA A N 1
ATOM 775 C CA . ALA A 1 97 ? 14.221 -19.066 0.825 1 91.64 97 ALA A CA 1
ATOM 776 C C . ALA A 1 97 ? 14.772 -17.732 1.319 1 91.64 97 ALA A C 1
ATOM 778 O O . ALA A 1 97 ? 14.42 -17.273 2.408 1 91.64 97 ALA A O 1
ATOM 779 N N . HIS A 1 98 ? 15.602 -17.158 0.501 1 93.25 98 HIS A N 1
ATOM 780 C CA . HIS A 1 98 ? 16.148 -15.859 0.879 1 93.25 98 HIS A CA 1
ATOM 781 C C . HIS A 1 98 ? 15.06 -14.791 0.906 1 93.25 98 HIS A C 1
ATOM 783 O O . HIS A 1 98 ? 15.084 -13.896 1.754 1 93.25 98 HIS A O 1
ATOM 789 N N . TYR A 1 99 ? 14.121 -14.896 0.025 1 90.67 99 TYR A N 1
ATOM 790 C CA . TYR A 1 99 ? 13.001 -13.962 -0.004 1 90.67 99 TYR A CA 1
ATOM 791 C C . TYR A 1 99 ? 12.18 -14.055 1.277 1 90.67 99 TYR A C 1
ATOM 793 O O . TYR A 1 99 ? 11.833 -13.034 1.875 1 90.67 99 TYR A O 1
ATOM 801 N N . LYS A 1 100 ? 11.986 -15.215 1.708 1 85.83 100 LYS A N 1
ATOM 802 C CA . LYS A 1 100 ? 11.211 -15.443 2.924 1 85.83 100 LYS A CA 1
ATOM 803 C C . LYS A 1 100 ? 11.953 -14.927 4.154 1 85.83 100 LYS A C 1
ATOM 805 O O . LYS A 1 100 ? 11.328 -14.511 5.132 1 85.83 100 LYS A O 1
ATOM 810 N N . LEU A 1 101 ? 13.284 -14.9 4.023 1 84.65 101 LEU A N 1
ATOM 811 C CA . LEU A 1 101 ? 14.104 -14.395 5.119 1 84.65 101 LEU A CA 1
ATOM 812 C C . LEU A 1 101 ? 14.284 -12.884 5.013 1 84.65 101 LEU A C 1
ATOM 814 O O . LEU A 1 101 ? 15.011 -12.284 5.808 1 84.65 101 LEU A O 1
ATOM 818 N N . CYS A 1 102 ? 13.637 -12.373 3.981 1 82.65 102 CYS A N 1
ATOM 819 C CA . CYS A 1 102 ? 13.701 -10.937 3.735 1 82.65 102 CYS A CA 1
ATOM 820 C C . CYS A 1 102 ? 15.112 -10.512 3.349 1 82.65 102 CYS A C 1
ATOM 822 O O . CYS A 1 102 ? 15.531 -9.392 3.647 1 82.65 102 CYS A O 1
ATOM 824 N N . LYS A 1 103 ? 15.914 -11.422 2.944 1 88.59 103 LYS A N 1
ATOM 825 C CA . LYS A 1 103 ? 17.214 -11.12 2.352 1 88.59 103 LYS A CA 1
ATOM 826 C C . LYS A 1 103 ? 17.096 -10.902 0.846 1 88.59 103 LYS A C 1
ATOM 828 O O . LYS A 1 103 ? 17.539 -11.738 0.056 1 88.59 103 LYS A O 1
ATOM 833 N N . PHE A 1 104 ? 16.675 -9.766 0.432 1 89.5 104 PHE A N 1
ATOM 834 C CA . PHE A 1 104 ? 16.207 -9.505 -0.924 1 89.5 104 PHE A CA 1
ATOM 835 C C . PHE A 1 104 ? 17.382 -9.373 -1.886 1 89.5 104 PHE A C 1
ATOM 837 O O . PHE A 1 104 ? 17.306 -9.821 -3.032 1 89.5 104 PHE A O 1
ATOM 844 N N . PRO A 1 105 ? 18.503 -8.771 -1.411 1 92.48 105 PRO A N 1
ATOM 845 C CA . PRO A 1 105 ? 19.634 -8.728 -2.341 1 92.48 105 PRO A CA 1
ATOM 846 C C . PRO A 1 105 ? 20.122 -10.119 -2.741 1 92.48 105 PRO A C 1
ATOM 848 O O . PRO A 1 105 ? 20.407 -10.363 -3.916 1 92.48 105 PRO A O 1
ATOM 851 N N . ALA A 1 106 ? 20.142 -10.998 -1.726 1 95.41 106 ALA A N 1
ATOM 852 C CA . ALA A 1 106 ? 20.544 -12.367 -2.036 1 95.41 106 ALA A CA 1
ATOM 853 C C . ALA A 1 106 ? 19.509 -13.056 -2.92 1 95.41 106 ALA A C 1
ATOM 855 O O . ALA A 1 106 ? 19.863 -13.787 -3.848 1 95.41 106 ALA A O 1
ATOM 856 N N . ALA A 1 107 ? 18.231 -12.857 -2.626 1 96.11 107 ALA A N 1
ATOM 857 C CA . ALA A 1 107 ? 17.167 -13.412 -3.459 1 96.11 107 ALA A CA 1
ATOM 858 C C . ALA A 1 107 ? 17.296 -12.935 -4.903 1 96.11 107 ALA A C 1
ATOM 860 O O . ALA A 1 107 ? 17.146 -13.724 -5.84 1 96.11 107 ALA A O 1
ATOM 861 N N . LYS A 1 108 ? 17.609 -11.667 -5.056 1 96.96 108 LYS A N 1
ATOM 862 C CA . LYS A 1 108 ? 17.792 -11.088 -6.384 1 96.96 108 LYS A CA 1
ATOM 863 C C . LYS A 1 108 ? 18.889 -11.818 -7.155 1 96.96 108 LYS A C 1
ATOM 865 O O . LYS A 1 108 ? 18.729 -12.115 -8.34 1 96.96 108 LYS A O 1
ATOM 870 N N . ASP A 1 109 ? 19.977 -12.096 -6.467 1 97.61 109 ASP A N 1
ATOM 871 C CA . ASP A 1 109 ? 21.114 -12.74 -7.118 1 97.61 109 ASP A CA 1
ATOM 872 C C . ASP A 1 109 ? 20.744 -14.136 -7.615 1 97.61 109 ASP A C 1
ATOM 874 O O . ASP A 1 109 ? 21.061 -14.502 -8.748 1 97.61 109 ASP A O 1
ATOM 878 N N . TYR A 1 110 ? 20.097 -14.883 -6.809 1 97.5 110 TYR A N 1
ATOM 879 C CA . TYR A 1 110 ? 19.72 -16.238 -7.194 1 97.5 110 TYR A CA 1
ATOM 880 C C . TYR A 1 110 ? 18.667 -16.218 -8.297 1 97.5 110 TYR A C 1
ATOM 882 O O . TYR A 1 110 ? 18.742 -16.999 -9.248 1 97.5 110 TYR A O 1
ATOM 890 N N . TYR A 1 111 ? 17.698 -15.321 -8.231 1 97.03 111 TYR A N 1
ATOM 891 C CA . TYR A 1 111 ? 16.678 -15.211 -9.268 1 97.03 111 TYR A CA 1
ATOM 892 C C . TYR A 1 111 ? 17.286 -14.737 -10.582 1 97.03 111 TYR A C 1
ATOM 894 O O . TYR A 1 111 ? 16.843 -15.141 -11.66 1 97.03 111 TYR A O 1
ATOM 902 N N . ALA A 1 112 ? 18.261 -13.881 -10.456 1 97.15 112 ALA A N 1
ATOM 903 C CA . ALA A 1 112 ? 18.927 -13.389 -11.659 1 97.15 112 ALA A CA 1
ATOM 904 C C . ALA A 1 112 ? 19.688 -14.51 -12.361 1 97.15 112 ALA A C 1
ATOM 906 O O . ALA A 1 112 ? 19.711 -14.577 -13.592 1 97.15 112 ALA A O 1
ATOM 907 N N . GLN A 1 113 ? 20.304 -15.319 -11.58 1 95.12 113 GLN A N 1
ATOM 908 C CA . GLN A 1 113 ? 20.97 -16.481 -12.161 1 95.12 113 GLN A CA 1
ATOM 909 C C . GLN A 1 113 ? 19.964 -17.414 -12.828 1 95.12 113 GLN A C 1
ATOM 911 O O . GLN A 1 113 ? 20.205 -17.908 -13.932 1 95.12 113 GLN A O 1
ATOM 916 N N . TYR A 1 114 ? 18.849 -17.655 -12.151 1 95.17 114 TYR A N 1
ATOM 917 C CA . TYR A 1 114 ? 17.775 -18.454 -12.73 1 95.17 114 TYR A CA 1
ATOM 918 C C . TYR A 1 114 ? 17.282 -17.842 -14.036 1 95.17 114 TYR A C 1
ATOM 920 O O . TYR A 1 114 ? 17.117 -18.545 -15.035 1 95.17 114 TYR A O 1
ATOM 928 N N . PHE A 1 115 ? 17.105 -16.534 -14.079 1 95.47 115 PHE A N 1
ATOM 929 C CA . PHE A 1 115 ? 16.635 -15.815 -15.258 1 95.47 115 PHE A CA 1
ATOM 930 C C . PHE A 1 115 ? 17.596 -16.004 -16.426 1 95.47 115 PHE A C 1
ATOM 932 O O . PHE A 1 115 ? 17.168 -16.244 -17.556 1 95.47 115 PHE A O 1
ATOM 939 N N . SER A 1 116 ? 18.876 -15.838 -16.123 1 92.58 116 SER A N 1
ATOM 940 C CA . SER A 1 116 ? 19.889 -15.982 -17.163 1 92.58 116 SER A CA 1
ATOM 941 C C . SER A 1 116 ? 19.858 -17.378 -17.776 1 92.58 116 SER A C 1
ATOM 943 O O . SER A 1 116 ? 20.045 -17.536 -18.984 1 92.58 116 SER A O 1
ATOM 945 N N . LEU A 1 117 ? 19.558 -18.383 -16.972 1 91.01 117 LEU A N 1
ATOM 946 C CA . LEU A 1 117 ? 19.524 -19.764 -17.438 1 91.01 117 LEU A CA 1
ATOM 947 C C . LEU A 1 117 ? 18.295 -20.015 -18.306 1 91.01 117 LEU A C 1
ATOM 949 O O . LEU A 1 117 ? 18.392 -20.654 -19.357 1 91.01 117 LEU A O 1
ATOM 953 N N . VAL A 1 118 ? 17.209 -19.508 -17.872 1 91.58 118 VAL A N 1
ATOM 954 C CA . VAL A 1 118 ? 15.957 -19.822 -18.553 1 91.58 118 VAL A CA 1
ATOM 955 C C . VAL A 1 118 ? 15.836 -18.985 -19.824 1 91.58 118 VAL A C 1
ATOM 957 O O . VAL A 1 118 ? 15.222 -19.417 -20.803 1 91.58 118 VAL A O 1
ATOM 960 N N . LYS A 1 119 ? 16.308 -17.82 -19.813 1 88.83 119 LYS A N 1
ATOM 961 C CA . LYS A 1 119 ? 16.285 -16.97 -21 1 88.83 119 LYS A CA 1
ATOM 962 C C . LYS A 1 119 ? 16.961 -17.659 -22.182 1 88.83 119 LYS A C 1
ATOM 964 O O . LYS A 1 119 ? 16.542 -17.489 -23.329 1 88.83 119 LYS A O 1
ATOM 969 N N . ARG A 1 120 ? 17.863 -18.53 -21.85 1 85.15 120 ARG A N 1
ATOM 970 C CA . ARG A 1 120 ? 18.603 -19.243 -22.886 1 85.15 120 ARG A CA 1
ATOM 971 C C . ARG A 1 120 ? 17.817 -20.45 -23.387 1 85.15 120 ARG A C 1
ATOM 973 O O . ARG A 1 120 ? 18.001 -20.889 -24.524 1 85.15 120 ARG A O 1
ATOM 980 N N . GLN A 1 121 ? 16.903 -21.031 -22.645 1 83.3 121 GLN A N 1
ATOM 981 C CA . GLN A 1 121 ? 16.185 -22.258 -22.974 1 83.3 121 GLN A CA 1
ATOM 982 C C . GLN A 1 121 ? 14.884 -21.954 -23.711 1 83.3 121 GLN A C 1
ATOM 984 O O . GLN A 1 121 ? 14.226 -22.864 -24.22 1 83.3 121 GLN A O 1
ATOM 989 N N . ARG A 1 122 ? 14.48 -20.752 -23.858 1 75.45 122 ARG A N 1
ATOM 990 C CA . ARG A 1 122 ? 13.326 -20.275 -24.614 1 75.45 122 ARG A CA 1
ATOM 991 C C . ARG A 1 122 ? 12.031 -20.87 -24.071 1 75.45 122 ARG A C 1
ATOM 993 O O . ARG A 1 122 ? 11.155 -21.269 -24.84 1 75.45 122 ARG A O 1
ATOM 1000 N N . SER A 1 123 ? 11.961 -21.259 -22.876 1 87.18 123 SER A N 1
ATOM 1001 C CA . SER A 1 123 ? 10.693 -21.641 -22.263 1 87.18 123 SER A CA 1
ATOM 1002 C C . SER A 1 123 ? 9.945 -20.421 -21.735 1 87.18 123 SER A C 1
ATOM 1004 O O . SER A 1 123 ? 10.404 -19.762 -20.799 1 87.18 123 SER A O 1
ATOM 1006 N N . LEU A 1 124 ? 8.795 -20.255 -22.326 1 89.99 124 LEU A N 1
ATOM 1007 C CA . LEU A 1 124 ? 8.007 -19.086 -21.95 1 89.99 124 LEU A CA 1
ATOM 1008 C C . LEU A 1 124 ? 7.484 -19.218 -20.524 1 89.99 124 LEU A C 1
ATOM 1010 O O . LEU A 1 124 ? 7.406 -18.228 -19.793 1 89.99 124 LEU A O 1
ATOM 1014 N N . LEU A 1 125 ? 7.198 -20.438 -20.173 1 90.48 125 LEU A N 1
ATOM 1015 C CA . LEU A 1 125 ? 6.658 -20.666 -18.837 1 90.48 125 LEU A CA 1
ATOM 1016 C C . LEU A 1 125 ? 7.693 -20.33 -17.768 1 90.48 125 LEU A C 1
ATOM 1018 O O . LEU A 1 125 ? 7.378 -19.66 -16.783 1 90.48 125 LEU A O 1
ATOM 1022 N N . ARG A 1 126 ? 8.856 -20.824 -18.037 1 91.02 126 ARG A N 1
ATOM 1023 C CA . ARG A 1 126 ? 9.935 -20.587 -17.084 1 91.02 126 ARG A CA 1
ATOM 1024 C C . ARG A 1 126 ? 10.36 -19.122 -17.092 1 91.02 126 ARG A C 1
ATOM 1026 O O . ARG A 1 126 ? 10.694 -18.562 -16.046 1 91.02 126 ARG A O 1
ATOM 1033 N N . LEU A 1 127 ? 10.275 -18.516 -18.164 1 92.58 127 LEU A N 1
ATOM 1034 C CA . LEU A 1 127 ? 10.618 -17.104 -18.289 1 92.58 127 LEU A CA 1
ATOM 1035 C C . LEU A 1 127 ? 9.588 -16.23 -17.581 1 92.58 127 LEU A C 1
ATOM 1037 O O . LEU A 1 127 ? 9.946 -15.254 -16.917 1 92.58 127 LEU A O 1
ATOM 1041 N N . GLN A 1 128 ? 8.377 -16.588 -17.776 1 94.06 128 GLN A N 1
ATOM 1042 C CA . GLN A 1 128 ? 7.294 -15.889 -17.092 1 94.06 128 GLN A CA 1
ATOM 1043 C C . GLN A 1 128 ? 7.517 -15.871 -15.583 1 94.06 128 GLN A C 1
ATOM 1045 O O . GLN A 1 128 ? 7.353 -14.833 -14.938 1 94.06 128 GLN A O 1
ATOM 1050 N N . ARG A 1 129 ? 7.892 -16.985 -15.066 1 92.29 129 ARG A N 1
ATOM 1051 C CA . ARG A 1 129 ? 8.146 -17.122 -13.636 1 92.29 129 ARG A CA 1
ATOM 1052 C C . ARG A 1 129 ? 9.33 -16.264 -13.205 1 92.29 129 ARG A C 1
ATOM 1054 O O . ARG A 1 129 ? 9.299 -15.642 -12.141 1 92.29 129 ARG A O 1
ATOM 1061 N N . ALA A 1 130 ? 10.303 -16.259 -14.025 1 94.45 130 ALA A N 1
ATOM 1062 C CA . ALA A 1 130 ? 11.49 -15.464 -13.721 1 94.45 130 ALA A CA 1
ATOM 1063 C C . ALA A 1 130 ? 11.155 -13.976 -13.664 1 94.45 130 ALA A C 1
ATOM 1065 O O . ALA A 1 130 ? 11.604 -13.266 -12.762 1 94.45 130 ALA A O 1
ATOM 1066 N N . TYR A 1 131 ? 10.326 -13.506 -14.582 1 94.89 131 TYR A N 1
ATOM 1067 C CA . TYR A 1 131 ? 9.912 -12.107 -14.601 1 94.89 131 TYR A CA 1
ATOM 1068 C C . TYR A 1 131 ? 9.11 -11.758 -13.353 1 94.89 131 TYR A C 1
ATOM 1070 O O . TYR A 1 131 ? 9.328 -10.71 -12.74 1 94.89 131 TYR A O 1
ATOM 1078 N N . CYS A 1 132 ? 8.28 -12.658 -12.954 1 95.14 132 CYS A N 1
ATOM 1079 C CA . CYS A 1 132 ? 7.458 -12.421 -11.773 1 95.14 132 CYS A CA 1
ATOM 1080 C C . CYS A 1 132 ? 8.316 -12.351 -10.516 1 95.14 132 CYS A C 1
ATOM 1082 O O . CYS A 1 132 ? 8.19 -11.416 -9.723 1 95.14 132 CYS A O 1
ATOM 1084 N N . ASN A 1 133 ? 9.223 -13.27 -10.371 1 94.8 133 ASN A N 1
ATOM 1085 C CA . ASN A 1 133 ? 10.052 -13.342 -9.173 1 94.8 133 ASN A CA 1
ATOM 1086 C C . ASN A 1 133 ? 10.97 -12.128 -9.053 1 94.8 133 ASN A C 1
ATOM 1088 O O . ASN A 1 133 ? 11.079 -11.531 -7.981 1 94.8 133 ASN A O 1
ATOM 1092 N N . LEU A 1 134 ? 11.52 -11.745 -10.148 1 96.34 134 LEU A N 1
ATOM 1093 C CA . LEU A 1 134 ? 12.41 -10.589 -10.113 1 96.34 134 LEU A CA 1
ATOM 1094 C C . LEU A 1 134 ? 11.622 -9.302 -9.897 1 96.34 134 LEU A C 1
ATOM 1096 O O . LEU A 1 134 ? 12.082 -8.397 -9.198 1 96.34 134 LEU A O 1
ATOM 1100 N N . GLY A 1 135 ? 10.451 -9.279 -10.535 1 95.72 135 GLY A N 1
ATOM 1101 C CA . GLY A 1 135 ? 9.588 -8.139 -10.269 1 95.72 135 GLY A CA 1
ATOM 1102 C C . GLY A 1 135 ? 9.275 -7.958 -8.796 1 95.72 135 GLY A C 1
ATOM 1103 O O . GLY A 1 135 ? 9.369 -6.848 -8.268 1 95.72 135 GLY A O 1
ATOM 1104 N N . CYS A 1 136 ? 8.969 -9.01 -8.121 1 93.99 136 CYS A N 1
ATOM 1105 C CA . CYS A 1 136 ? 8.645 -8.978 -6.699 1 93.99 136 CYS A CA 1
ATOM 1106 C C . CYS A 1 136 ? 9.847 -8.53 -5.876 1 93.99 136 CYS A C 1
ATOM 1108 O O . CYS A 1 136 ? 9.705 -7.743 -4.939 1 93.99 136 CYS A O 1
ATOM 1110 N N . VAL A 1 137 ? 10.992 -8.967 -6.258 1 93.79 137 VAL A N 1
ATOM 1111 C CA . VAL A 1 137 ? 12.195 -8.629 -5.504 1 93.79 137 VAL A CA 1
ATOM 1112 C C . VAL A 1 137 ? 12.527 -7.151 -5.695 1 93.79 137 VAL A C 1
ATOM 1114 O O . VAL A 1 137 ? 12.869 -6.456 -4.736 1 93.79 137 VAL A O 1
ATOM 1117 N N . TYR A 1 138 ? 12.417 -6.686 -6.916 1 92.46 138 TYR A N 1
ATOM 1118 C CA . TYR A 1 138 ? 12.699 -5.278 -7.174 1 92.46 138 TYR A CA 1
ATOM 1119 C C . TYR A 1 138 ? 11.704 -4.381 -6.446 1 92.46 138 TYR A C 1
ATOM 1121 O O . TYR A 1 138 ? 12.068 -3.308 -5.959 1 92.46 138 TYR A O 1
ATOM 1129 N N . LYS A 1 139 ? 10.479 -4.813 -6.387 1 89.53 139 LYS A N 1
ATOM 1130 C CA . LYS A 1 139 ? 9.473 -4.074 -5.63 1 89.53 139 LYS A CA 1
ATOM 1131 C C . LYS A 1 139 ? 9.875 -3.945 -4.163 1 89.53 139 LYS A C 1
ATOM 1133 O O . LYS A 1 139 ? 9.792 -2.86 -3.584 1 89.53 139 LYS A O 1
ATOM 1138 N N . ARG A 1 140 ? 10.393 -5.061 -3.623 1 84.59 140 ARG A N 1
ATOM 1139 C CA . ARG A 1 140 ? 10.775 -5.081 -2.214 1 84.59 140 ARG A CA 1
ATOM 1140 C C . ARG A 1 140 ? 12.052 -4.281 -1.982 1 84.59 140 ARG A C 1
ATOM 1142 O O . ARG A 1 140 ? 12.251 -3.719 -0.903 1 84.59 140 ARG A O 1
ATOM 1149 N N . LEU A 1 141 ? 12.85 -4.183 -3 1 84.79 141 LEU A N 1
ATOM 1150 C CA . LEU A 1 141 ? 14.095 -3.429 -2.903 1 84.79 141 LEU A CA 1
ATOM 1151 C C . LEU A 1 141 ? 13.851 -1.944 -3.15 1 84.79 141 LEU A C 1
ATOM 1153 O O . LEU A 1 141 ? 14.757 -1.124 -2.978 1 84.79 141 LEU A O 1
ATOM 1157 N N . GLY A 1 142 ? 12.66 -1.598 -3.612 1 81.17 142 GLY A N 1
ATOM 1158 C CA . GLY A 1 142 ? 12.3 -0.202 -3.807 1 81.17 142 GLY A CA 1
ATOM 1159 C C . GLY A 1 142 ? 12.591 0.299 -5.209 1 81.17 142 GLY A C 1
ATOM 1160 O O . GLY A 1 142 ? 12.4 1.481 -5.503 1 81.17 142 GLY A O 1
ATOM 1161 N N . ASP A 1 143 ? 13.131 -0.564 -5.997 1 86.2 143 ASP A N 1
ATOM 1162 C CA . ASP A 1 143 ? 13.314 -0.191 -7.396 1 86.2 143 ASP A CA 1
ATOM 1163 C C . ASP A 1 143 ? 12.023 -0.382 -8.189 1 86.2 143 ASP A C 1
ATOM 1165 O O . ASP A 1 143 ? 11.871 -1.372 -8.907 1 86.2 143 ASP A O 1
ATOM 1169 N N . ILE A 1 144 ? 11.16 0.581 -8.154 1 85.87 144 ILE A N 1
ATOM 1170 C CA . ILE A 1 144 ? 9.789 0.489 -8.644 1 85.87 144 ILE A CA 1
ATOM 1171 C C . ILE A 1 144 ? 9.789 0.445 -10.17 1 85.87 144 ILE A C 1
ATOM 1173 O O . ILE A 1 144 ? 9.002 -0.286 -10.776 1 85.87 144 ILE A O 1
ATOM 1177 N N . GLU A 1 145 ? 10.624 1.211 -10.797 1 84.91 145 GLU A N 1
ATOM 1178 C CA . GLU A 1 145 ? 10.682 1.234 -12.255 1 84.91 145 GLU A CA 1
ATOM 1179 C C . GLU A 1 145 ? 11.016 -0.145 -12.816 1 84.91 145 GLU A C 1
ATOM 1181 O O . GLU A 1 145 ? 10.353 -0.623 -13.739 1 84.91 145 GLU A O 1
ATOM 1186 N N . LYS A 1 146 ? 12.006 -0.749 -12.18 1 92.03 146 LYS A N 1
ATOM 1187 C CA . LYS A 1 146 ? 12.378 -2.087 -12.631 1 92.03 146 LYS A CA 1
ATOM 1188 C C . LYS A 1 146 ? 11.279 -3.098 -12.317 1 92.03 146 LYS A C 1
ATOM 1190 O O . LYS A 1 146 ? 11.012 -4 -13.113 1 92.03 146 LYS A O 1
ATOM 1195 N N . ALA A 1 147 ? 10.68 -2.971 -11.192 1 93.74 147 ALA A N 1
ATOM 1196 C CA . ALA A 1 147 ? 9.586 -3.871 -10.836 1 93.74 147 ALA A CA 1
ATOM 1197 C C . ALA A 1 147 ? 8.475 -3.823 -11.881 1 93.74 147 ALA A C 1
ATOM 1199 O O . ALA A 1 147 ? 8.009 -4.865 -12.349 1 93.74 147 ALA A O 1
ATOM 1200 N N . VAL A 1 148 ? 8.106 -2.63 -12.327 1 93.01 148 VAL A N 1
ATOM 1201 C CA . VAL A 1 148 ? 7.032 -2.446 -13.297 1 93.01 148 VAL A CA 1
ATOM 1202 C C . VAL A 1 148 ? 7.429 -3.069 -14.634 1 93.01 148 VAL A C 1
ATOM 1204 O O . VAL A 1 148 ? 6.629 -3.766 -15.263 1 93.01 148 VAL A O 1
ATOM 1207 N N . GLU A 1 149 ? 8.684 -2.834 -15.006 1 94.65 149 GLU A N 1
ATOM 1208 C CA . GLU A 1 149 ? 9.176 -3.399 -16.259 1 94.65 149 GLU A CA 1
ATOM 1209 C C . GLU A 1 149 ? 9.077 -4.922 -16.254 1 94.65 149 GLU A C 1
ATOM 1211 O O . GLU A 1 149 ? 8.628 -5.523 -17.232 1 94.65 149 GLU A O 1
ATOM 1216 N N . TYR A 1 150 ? 9.495 -5.507 -15.219 1 96.42 150 TYR A N 1
ATOM 1217 C CA . TYR A 1 150 ? 9.482 -6.963 -15.119 1 96.42 150 TYR A CA 1
ATOM 1218 C C . TYR A 1 150 ? 8.053 -7.493 -15.076 1 96.42 150 TYR A C 1
ATOM 1220 O O . TYR A 1 150 ? 7.737 -8.493 -15.724 1 96.42 150 TYR A O 1
ATOM 1228 N N . PHE A 1 151 ? 7.162 -6.836 -14.366 1 96.45 151 PHE A N 1
ATOM 1229 C CA . PHE A 1 151 ? 5.778 -7.289 -14.287 1 96.45 151 PHE A CA 1
ATOM 1230 C C . PHE A 1 151 ? 5.085 -7.152 -15.638 1 96.45 151 PHE A C 1
ATOM 1232 O O . PHE A 1 151 ? 4.308 -8.023 -16.034 1 96.45 151 PHE A O 1
ATOM 1239 N N . GLU A 1 152 ? 5.356 -6.087 -16.32 1 95.74 152 GLU A N 1
ATOM 1240 C CA . GLU A 1 152 ? 4.751 -5.883 -17.633 1 95.74 152 GLU A CA 1
ATOM 1241 C C . GLU A 1 152 ? 5.233 -6.932 -18.631 1 95.74 152 GLU A C 1
ATOM 1243 O O . GLU A 1 152 ? 4.446 -7.442 -19.431 1 95.74 152 GLU A O 1
ATOM 1248 N N . SER A 1 153 ? 6.529 -7.204 -18.537 1 95.71 153 SER A N 1
ATOM 1249 C CA . SER A 1 153 ? 7.066 -8.247 -19.404 1 95.71 153 SER A CA 1
ATOM 1250 C C . SER A 1 153 ? 6.467 -9.609 -19.067 1 95.71 153 SER A C 1
ATOM 1252 O O . SER A 1 153 ? 6.123 -10.381 -19.965 1 95.71 153 SER A O 1
ATOM 1254 N N . GLY A 1 154 ? 6.362 -9.869 -17.775 1 95.79 154 GLY A N 1
ATOM 1255 C CA . GLY A 1 154 ? 5.724 -11.105 -17.35 1 95.79 154 GLY A CA 1
ATOM 1256 C C . GLY A 1 154 ? 4.265 -11.194 -17.756 1 95.79 154 GLY A C 1
ATOM 1257 O O . GLY A 1 154 ? 3.78 -12.269 -18.114 1 95.79 154 GLY A O 1
ATOM 1258 N N . LEU A 1 155 ? 3.565 -10.094 -17.748 1 95.29 155 LEU A N 1
ATOM 1259 C CA . LEU A 1 155 ? 2.159 -10.041 -18.133 1 95.29 155 LEU A CA 1
ATOM 1260 C C . LEU A 1 155 ? 1.989 -10.359 -19.614 1 95.29 155 LEU A C 1
ATOM 1262 O O . LEU A 1 155 ? 1.087 -11.11 -19.992 1 95.29 155 LEU A O 1
ATOM 1266 N N . ALA A 1 156 ? 2.852 -9.812 -20.428 1 94.6 156 ALA A N 1
ATOM 1267 C CA . ALA A 1 156 ? 2.801 -10.065 -21.866 1 94.6 156 ALA A CA 1
ATOM 1268 C C . ALA A 1 156 ? 2.958 -11.553 -22.167 1 94.6 156 ALA A C 1
ATOM 1270 O O . ALA A 1 156 ? 2.222 -12.108 -22.986 1 94.6 156 ALA A O 1
ATOM 1271 N N . ILE A 1 157 ? 3.88 -12.194 -21.459 1 94.32 157 ILE A N 1
ATOM 1272 C CA . ILE A 1 157 ? 4.111 -13.621 -21.657 1 94.32 157 ILE A CA 1
ATOM 1273 C C . ILE A 1 157 ? 2.913 -14.414 -21.138 1 94.32 157 ILE A C 1
ATOM 1275 O O . ILE A 1 157 ? 2.488 -15.388 -21.765 1 94.32 157 ILE A O 1
ATOM 1279 N N . SER A 1 158 ? 2.383 -13.989 -20 1 95.09 158 SER A N 1
ATOM 1280 C CA . SER A 1 158 ? 1.234 -14.678 -19.42 1 95.09 158 SER A CA 1
ATOM 1281 C C . SER A 1 158 ? 0.026 -14.617 -20.35 1 95.09 158 SER A C 1
ATOM 1283 O O . SER A 1 158 ? -0.762 -15.562 -20.415 1 95.09 158 SER A O 1
ATOM 1285 N N . GLU A 1 159 ? -0.176 -13.479 -20.978 1 93.06 159 GLU A N 1
ATOM 1286 C CA . GLU A 1 159 ? -1.259 -13.331 -21.946 1 93.06 159 GLU A CA 1
ATOM 1287 C C . GLU A 1 159 ? -1.064 -14.262 -23.139 1 93.06 159 GLU A C 1
ATOM 1289 O O . GLU A 1 159 ? -2.019 -14.882 -23.612 1 93.06 159 GLU A O 1
ATOM 1294 N N . GLU A 1 160 ? 0.178 -14.422 -23.518 1 92.15 160 GLU A N 1
ATOM 1295 C CA . GLU A 1 160 ? 0.498 -15.318 -24.626 1 92.15 160 GLU A CA 1
ATOM 1296 C C . GLU A 1 160 ? 0.235 -16.774 -24.251 1 92.15 160 GLU A C 1
ATOM 1298 O O . GLU A 1 160 ? -0.248 -17.554 -25.074 1 92.15 160 GLU A O 1
ATOM 1303 N N . LEU A 1 161 ? 0.499 -17.086 -23.029 1 93.93 161 LEU A N 1
ATOM 1304 C CA . LEU A 1 161 ? 0.349 -18.457 -22.556 1 93.93 161 LEU A CA 1
ATOM 1305 C C . LEU A 1 161 ? -1.074 -18.712 -22.069 1 93.93 161 LEU A C 1
ATOM 1307 O O . LEU A 1 161 ? -1.414 -19.835 -21.693 1 93.93 161 LEU A O 1
ATOM 1311 N N . HIS A 1 162 ? -1.905 -17.666 -22.03 1 94.09 162 HIS A N 1
ATOM 1312 C CA . HIS A 1 162 ? -3.263 -17.735 -21.503 1 94.09 162 HIS A CA 1
ATOM 1313 C C . HIS A 1 162 ? -3.274 -18.271 -20.075 1 94.09 162 HIS A C 1
ATOM 1315 O O . HIS A 1 162 ? -4.161 -19.044 -19.704 1 94.09 162 HIS A O 1
ATOM 1321 N N . ASP A 1 163 ? -2.19 -17.954 -19.41 1 94.75 163 ASP A N 1
ATOM 1322 C CA . ASP A 1 163 ? -2.087 -18.318 -18 1 94.75 163 ASP A CA 1
ATOM 1323 C C . ASP A 1 163 ? -2.778 -17.284 -17.114 1 94.75 163 ASP A C 1
ATOM 1325 O O . ASP A 1 163 ? -2.148 -16.326 -16.661 1 94.75 163 ASP A O 1
ATOM 1329 N N . LYS A 1 164 ? -3.986 -17.545 -16.765 1 95.88 164 LYS A N 1
ATOM 1330 C CA . LYS A 1 164 ? -4.817 -16.588 -16.041 1 95.88 164 LYS A CA 1
ATOM 1331 C C . LYS A 1 164 ? -4.3 -16.375 -14.621 1 95.88 164 LYS A C 1
ATOM 1333 O O . LYS A 1 164 ? -4.372 -15.266 -14.088 1 95.88 164 LYS A O 1
ATOM 1338 N N . SER A 1 165 ? -3.783 -17.407 -14.056 1 94.71 165 SER A N 1
ATOM 1339 C CA . SER A 1 165 ? -3.277 -17.296 -12.692 1 94.71 165 SER A CA 1
ATOM 1340 C C . SER A 1 165 ? -2.1 -16.329 -12.616 1 94.71 165 SER A C 1
ATOM 1342 O O . SER A 1 165 ? -2.058 -15.461 -11.742 1 94.71 165 SER A O 1
ATOM 1344 N N . CYS A 1 166 ? -1.196 -16.434 -13.578 1 94.73 166 CYS A N 1
ATOM 1345 C CA . CYS A 1 166 ? -0.033 -15.554 -13.6 1 94.73 166 CYS A CA 1
ATOM 1346 C C . CYS A 1 166 ? -0.427 -14.138 -14.002 1 94.73 166 CYS A C 1
ATOM 1348 O O . CYS A 1 166 ? 0.152 -13.166 -13.513 1 94.73 166 CYS A O 1
ATOM 1350 N N . GLN A 1 167 ? -1.412 -14.044 -14.866 1 95.78 167 GLN A N 1
ATOM 1351 C CA . GLN A 1 167 ? -1.915 -12.723 -15.224 1 95.78 167 GLN A CA 1
ATOM 1352 C C . GLN A 1 167 ? -2.454 -11.989 -14 1 95.78 167 GLN A C 1
ATOM 1354 O O . GLN A 1 167 ? -2.132 -10.819 -13.779 1 95.78 167 GLN A O 1
ATOM 1359 N N . ALA A 1 168 ? -3.248 -12.695 -13.235 1 96.6 168 ALA A N 1
ATOM 1360 C CA . ALA A 1 168 ? -3.843 -12.101 -12.04 1 96.6 168 ALA A CA 1
ATOM 1361 C C . ALA A 1 168 ? -2.765 -11.629 -11.068 1 96.6 168 ALA A C 1
ATOM 1363 O O . ALA A 1 168 ? -2.886 -10.558 -10.469 1 96.6 168 ALA A O 1
ATOM 1364 N N . ARG A 1 169 ? -1.737 -12.392 -10.977 1 94.86 169 ARG A N 1
ATOM 1365 C CA . ARG A 1 169 ? -0.631 -12.044 -10.089 1 94.86 169 ARG A CA 1
ATOM 1366 C C . ARG A 1 169 ? 0.071 -10.775 -10.561 1 94.86 169 ARG A C 1
ATOM 1368 O O . ARG A 1 169 ? 0.386 -9.898 -9.754 1 94.86 169 ARG A O 1
ATOM 1375 N N . MET A 1 170 ? 0.263 -10.661 -11.813 1 96.69 170 MET A N 1
ATOM 1376 C CA . MET A 1 170 ? 0.934 -9.487 -12.363 1 96.69 170 MET A CA 1
ATOM 1377 C C . MET A 1 170 ? 0.072 -8.24 -12.198 1 96.69 170 MET A C 1
ATOM 1379 O O . MET A 1 170 ? 0.569 -7.184 -11.802 1 96.69 170 MET A O 1
ATOM 1383 N N . TYR A 1 171 ? -1.221 -8.401 -12.458 1 96.99 171 TYR A N 1
ATOM 1384 C CA . TYR A 1 171 ? -2.131 -7.276 -12.271 1 96.99 171 TYR A CA 1
ATOM 1385 C C . TYR A 1 171 ? -2.165 -6.84 -10.811 1 96.99 171 TYR A C 1
ATOM 1387 O O . TYR A 1 171 ? -2.211 -5.644 -10.515 1 96.99 171 TYR A O 1
ATOM 1395 N N . ASN A 1 172 ? -2.13 -7.803 -9.925 1 96.2 172 ASN A N 1
ATOM 1396 C CA . ASN A 1 172 ? -2.11 -7.486 -8.5 1 96.2 172 ASN A CA 1
ATOM 1397 C C . ASN A 1 172 ? -0.889 -6.651 -8.128 1 96.2 172 ASN A C 1
ATOM 1399 O O . ASN A 1 172 ? -1.009 -5.646 -7.425 1 96.2 172 ASN A O 1
ATOM 1403 N N . ASN A 1 173 ? 0.223 -7.064 -8.604 1 95.43 173 ASN A N 1
ATOM 1404 C CA . ASN A 1 173 ? 1.457 -6.364 -8.265 1 95.43 173 ASN A CA 1
ATOM 1405 C C . ASN A 1 173 ? 1.5 -4.97 -8.884 1 95.43 173 ASN A C 1
ATOM 1407 O O . ASN A 1 173 ? 1.925 -4.012 -8.237 1 95.43 173 ASN A O 1
ATOM 1411 N N . LEU A 1 174 ? 0.999 -4.892 -10.071 1 95.58 174 LEU A N 1
ATOM 1412 C CA . LEU A 1 174 ? 0.948 -3.587 -10.72 1 95.58 174 LEU A CA 1
ATOM 1413 C C . LEU A 1 174 ? -0.039 -2.665 -10.011 1 95.58 174 LEU A C 1
ATOM 1415 O O . LEU A 1 174 ? 0.241 -1.48 -9.817 1 95.58 174 LEU A O 1
ATOM 1419 N N . GLY A 1 175 ? -1.178 -3.223 -9.632 1 95.38 175 GLY A N 1
ATOM 1420 C CA . GLY A 1 175 ? -2.139 -2.455 -8.856 1 95.38 175 GLY A CA 1
ATOM 1421 C C . GLY A 1 175 ? -1.581 -1.961 -7.535 1 95.38 175 GLY A C 1
ATOM 1422 O O . GLY A 1 175 ? -1.805 -0.811 -7.151 1 95.38 175 GLY A O 1
ATOM 1423 N N . ASN A 1 176 ? -0.849 -2.788 -6.844 1 92.86 176 ASN A N 1
ATOM 1424 C CA . ASN A 1 176 ? -0.221 -2.426 -5.577 1 92.86 176 ASN A CA 1
ATOM 1425 C C . ASN A 1 176 ? 0.787 -1.294 -5.754 1 92.86 176 ASN A C 1
ATOM 1427 O O . ASN A 1 176 ? 0.88 -0.403 -4.909 1 92.86 176 ASN A O 1
ATOM 1431 N N . ILE A 1 177 ? 1.534 -1.379 -6.809 1 91.01 177 ILE A N 1
ATOM 1432 C CA . ILE A 1 177 ? 2.53 -0.348 -7.079 1 91.01 177 ILE A CA 1
ATOM 1433 C C . ILE A 1 177 ? 1.834 0.99 -7.32 1 91.01 177 ILE A C 1
ATOM 1435 O O . ILE A 1 177 ? 2.272 2.025 -6.811 1 91.01 177 ILE A O 1
ATOM 1439 N N . CYS A 1 178 ? 0.712 0.966 -8.05 1 91.58 178 CYS A N 1
ATOM 1440 C CA . CYS A 1 178 ? -0.047 2.189 -8.283 1 91.58 178 CYS A CA 1
ATOM 1441 C C . CYS A 1 178 ? -0.56 2.771 -6.972 1 91.58 178 CYS A C 1
ATOM 1443 O O . CYS A 1 178 ? -0.518 3.986 -6.769 1 91.58 178 CYS A O 1
ATOM 1445 N N . GLU A 1 179 ? -0.991 1.873 -6.134 1 90.29 179 GLU A N 1
ATOM 1446 C CA . GLU A 1 179 ? -1.453 2.325 -4.825 1 90.29 179 GLU A CA 1
ATOM 1447 C C . GLU A 1 179 ? -0.316 2.953 -4.025 1 90.29 179 GLU A C 1
ATOM 1449 O O . GLU A 1 179 ? -0.497 3.996 -3.392 1 90.29 179 GLU A O 1
ATOM 1454 N N . MET A 1 180 ? 0.827 2.37 -4.106 1 84.34 180 MET A N 1
ATOM 1455 C CA . MET A 1 180 ? 2 2.878 -3.401 1 84.34 180 MET A CA 1
ATOM 1456 C C . MET A 1 180 ? 2.376 4.269 -3.901 1 84.34 180 MET A C 1
ATOM 1458 O O . MET A 1 180 ? 2.828 5.111 -3.124 1 84.34 180 MET A O 1
ATOM 1462 N N . GLN A 1 181 ? 2.093 4.478 -5.162 1 82.05 181 GLN A N 1
ATOM 1463 C CA . GLN A 1 181 ? 2.44 5.753 -5.781 1 82.05 181 GLN A CA 1
ATOM 1464 C C . GLN A 1 181 ? 1.277 6.737 -5.702 1 82.05 181 GLN A C 1
ATOM 1466 O O . GLN A 1 181 ? 1.32 7.808 -6.312 1 82.05 181 GLN A O 1
ATOM 1471 N N . GLN A 1 182 ? 0.201 6.338 -5.059 1 85.56 182 GLN A N 1
ATOM 1472 C CA . GLN A 1 182 ? -1.008 7.134 -4.872 1 85.56 182 GLN A CA 1
ATOM 1473 C C . GLN A 1 182 ? -1.684 7.43 -6.208 1 85.56 182 GLN A C 1
ATOM 1475 O O . GLN A 1 182 ? -2.279 8.495 -6.386 1 85.56 182 GLN A O 1
ATOM 1480 N N . ASP A 1 183 ? -1.326 6.672 -7.162 1 86.4 183 ASP A N 1
ATOM 1481 C CA . ASP A 1 183 ? -2.09 6.65 -8.405 1 86.4 183 ASP A CA 1
ATOM 1482 C C . ASP A 1 183 ? -3.324 5.761 -8.275 1 86.4 183 ASP A C 1
ATOM 1484 O O . ASP A 1 183 ? -3.334 4.628 -8.762 1 86.4 183 ASP A O 1
ATOM 1488 N N . PHE A 1 184 ? -4.374 6.342 -7.766 1 92.45 184 PHE A N 1
ATOM 1489 C CA . PHE A 1 184 ? -5.541 5.551 -7.394 1 92.45 184 PHE A CA 1
ATOM 1490 C C . PHE A 1 184 ? -6.343 5.157 -8.628 1 92.45 184 PHE A C 1
ATOM 1492 O O . PHE A 1 184 ? -6.944 4.081 -8.667 1 92.45 184 PHE A O 1
ATOM 1499 N N . GLU A 1 185 ? -6.31 5.943 -9.639 1 91.76 185 GLU A N 1
ATOM 1500 C CA . GLU A 1 185 ? -6.975 5.556 -10.879 1 91.76 185 GLU A CA 1
ATOM 1501 C C . GLU A 1 185 ? -6.3 4.341 -11.51 1 91.76 185 GLU A C 1
ATOM 1503 O O . GLU A 1 185 ? -6.975 3.416 -11.966 1 91.76 185 GLU A O 1
ATOM 1508 N N . GLY A 1 186 ? -4.952 4.399 -11.459 1 93.35 186 GLY A N 1
ATOM 1509 C CA . GLY A 1 186 ? -4.221 3.242 -11.951 1 93.35 186 GLY A CA 1
ATOM 1510 C C . GLY A 1 186 ? -4.451 1.994 -11.121 1 93.35 186 GLY A C 1
ATOM 1511 O O . GLY A 1 186 ? -4.577 0.894 -11.665 1 93.35 186 GLY A O 1
ATOM 1512 N N . ALA A 1 187 ? -4.532 2.188 -9.836 1 95.71 187 ALA A N 1
ATOM 1513 C CA . ALA A 1 187 ? -4.794 1.064 -8.94 1 95.71 187 ALA A CA 1
ATOM 1514 C C . ALA A 1 187 ? -6.142 0.42 -9.248 1 95.71 187 ALA A C 1
ATOM 1516 O O . ALA A 1 187 ? -6.252 -0.807 -9.308 1 95.71 187 ALA A O 1
ATOM 1517 N N . ILE A 1 188 ? -7.155 1.26 -9.522 1 96.42 188 ILE A N 1
ATOM 1518 C CA . ILE A 1 188 ? -8.492 0.762 -9.825 1 96.42 188 ILE A CA 1
ATOM 1519 C C . ILE A 1 188 ? -8.464 -0.028 -11.132 1 96.42 188 ILE A C 1
ATOM 1521 O O . ILE A 1 188 ? -9.028 -1.122 -11.215 1 96.42 188 ILE A O 1
ATOM 1525 N N . TYR A 1 189 ? -7.777 0.457 -12.092 1 95.99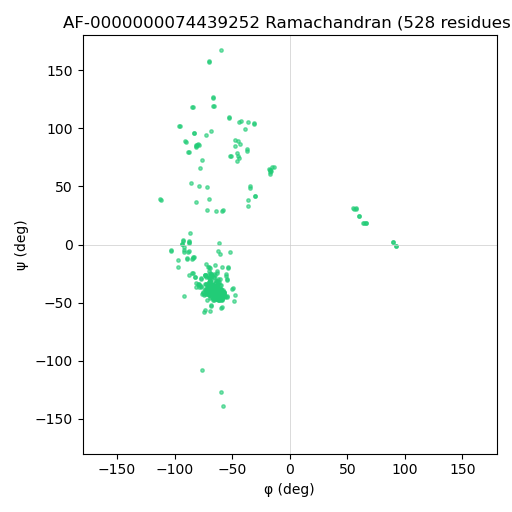 189 TYR A N 1
ATOM 1526 C CA . TYR A 1 189 ? -7.696 -0.215 -13.384 1 95.99 189 TYR A CA 1
ATOM 1527 C C . TYR A 1 189 ? -7.118 -1.618 -13.233 1 95.99 189 TYR A C 1
ATOM 1529 O O . TYR A 1 189 ? -7.735 -2.599 -13.655 1 95.99 189 TYR A O 1
ATOM 1537 N N . TYR A 1 190 ? -5.972 -1.706 -12.63 1 97.31 190 TYR A N 1
ATOM 1538 C CA . TYR A 1 190 ? -5.285 -2.989 -12.538 1 97.31 190 TYR A CA 1
ATOM 1539 C C . TYR A 1 190 ? -6.035 -3.944 -11.617 1 97.31 190 TYR A C 1
ATOM 1541 O O . TYR A 1 190 ? -6.088 -5.15 -11.872 1 97.31 190 TYR A O 1
ATOM 1549 N N . GLN A 1 191 ? -6.579 -3.433 -10.561 1 97.92 191 GLN A N 1
ATOM 1550 C CA . GLN A 1 191 ? -7.304 -4.289 -9.628 1 97.92 191 GLN A CA 1
ATOM 1551 C C . GLN A 1 191 ? -8.606 -4.794 -10.243 1 97.92 191 GLN A C 1
ATOM 1553 O O . GLN A 1 191 ? -9.049 -5.905 -9.945 1 97.92 191 GLN A O 1
ATOM 1558 N N . LEU A 1 192 ? -9.222 -3.975 -11.127 1 98.3 192 LEU A N 1
ATOM 1559 C CA . LEU A 1 192 ? -10.414 -4.431 -11.832 1 98.3 192 LEU A CA 1
ATOM 1560 C C . LEU A 1 192 ? -10.082 -5.587 -12.771 1 98.3 192 LEU A C 1
ATOM 1562 O O . LEU A 1 192 ? -10.845 -6.551 -12.869 1 98.3 192 LEU A O 1
ATOM 1566 N N . GLU A 1 193 ? -8.968 -5.479 -13.395 1 97.35 193 GLU A N 1
ATOM 1567 C CA . GLU A 1 193 ? -8.538 -6.574 -14.259 1 97.35 193 GLU A CA 1
ATOM 1568 C C . GLU A 1 193 ? -8.254 -7.837 -13.45 1 97.35 193 GLU A C 1
ATOM 1570 O O . GLU A 1 193 ? -8.643 -8.937 -13.848 1 97.35 193 GLU A O 1
ATOM 1575 N N . ARG A 1 194 ? -7.548 -7.72 -12.328 1 97.85 194 ARG A N 1
ATOM 1576 C CA . ARG A 1 194 ? -7.299 -8.845 -11.432 1 97.85 194 ARG A CA 1
ATOM 1577 C C . ARG A 1 194 ? -8.608 -9.476 -10.97 1 97.85 194 ARG A C 1
ATOM 1579 O O . ARG A 1 194 ? -8.734 -10.702 -10.935 1 97.85 194 ARG A O 1
ATOM 1586 N N . ARG A 1 195 ? -9.582 -8.629 -10.676 1 97.38 195 ARG A N 1
ATOM 1587 C CA . ARG A 1 195 ? -10.873 -9.088 -10.176 1 97.38 195 ARG A CA 1
ATOM 1588 C C . ARG A 1 195 ? -11.59 -9.944 -11.214 1 97.38 195 ARG A C 1
ATOM 1590 O O . ARG A 1 195 ? -12.119 -11.009 -10.89 1 97.38 195 ARG A O 1
ATOM 1597 N N . LYS A 1 196 ? -11.604 -9.426 -12.432 1 97.62 196 LYS A N 1
ATOM 1598 C CA . LYS A 1 196 ? -12.254 -10.143 -13.525 1 97.62 196 LYS A CA 1
ATOM 1599 C C . LYS A 1 196 ? -11.655 -11.536 -13.702 1 97.62 196 LYS A C 1
ATOM 1601 O O . LYS A 1 196 ? -12.386 -12.52 -13.829 1 97.62 196 LYS A O 1
ATOM 1606 N N . ILE A 1 197 ? -10.375 -11.583 -13.647 1 97.57 197 ILE A N 1
ATOM 1607 C CA . ILE A 1 197 ? -9.683 -12.855 -13.829 1 97.57 197 ILE A CA 1
ATOM 1608 C C . ILE A 1 197 ? -9.942 -13.761 -12.628 1 97.57 197 ILE A C 1
ATOM 1610 O O . ILE A 1 197 ? -10.204 -14.955 -12.788 1 97.57 197 ILE A O 1
ATOM 1614 N N . SER A 1 198 ? -9.902 -13.216 -11.459 1 97.04 198 SER A N 1
ATOM 1615 C CA . SER A 1 198 ? -10.138 -13.989 -10.244 1 97.04 198 SER A CA 1
ATOM 1616 C C . SER A 1 198 ? -11.553 -14.557 -10.216 1 97.04 198 SER A C 1
ATOM 1618 O O . SER A 1 198 ? -11.773 -15.666 -9.725 1 97.04 198 SER A O 1
ATOM 1620 N N . GLU A 1 199 ? -12.437 -13.746 -10.716 1 96.32 199 GLU A N 1
ATOM 1621 C CA . GLU A 1 199 ? -13.813 -14.222 -10.817 1 96.32 199 GLU A CA 1
ATOM 1622 C C . GLU A 1 199 ? -13.915 -15.422 -11.754 1 96.32 199 GLU A C 1
ATOM 1624 O O . GLU A 1 199 ? -14.617 -16.39 -11.457 1 96.32 199 GLU A O 1
ATOM 1629 N N . SER A 1 200 ? -13.174 -15.346 -12.827 1 96 200 SER A N 1
ATOM 1630 C CA . SER A 1 200 ? -13.188 -16.444 -13.789 1 96 200 SER A CA 1
ATOM 1631 C C . SER A 1 200 ? -12.544 -17.698 -13.206 1 96 200 SER A C 1
ATOM 1633 O O . SER A 1 200 ? -12.913 -18.817 -13.569 1 96 200 SER A O 1
ATOM 1635 N N . LEU A 1 201 ? -11.675 -17.545 -12.263 1 96.06 201 LEU A N 1
ATOM 1636 C CA . LEU A 1 201 ? -10.978 -18.661 -11.632 1 96.06 201 LEU A CA 1
ATOM 1637 C C . LEU A 1 201 ? -11.709 -19.117 -10.374 1 96.06 201 LEU A C 1
ATOM 1639 O O . LEU A 1 201 ? -11.236 -20.007 -9.663 1 96.06 201 LEU A O 1
ATOM 1643 N N . LYS A 1 202 ? -12.854 -18.44 -10.055 1 95.16 202 LYS A N 1
ATOM 1644 C CA . LYS A 1 202 ? -13.665 -18.732 -8.877 1 95.16 202 LYS A CA 1
ATOM 1645 C C . LYS A 1 202 ? -12.841 -18.616 -7.598 1 95.16 202 LYS A C 1
ATOM 1647 O O . LYS A 1 202 ? -13 -19.418 -6.675 1 95.16 202 LYS A O 1
ATOM 1652 N N . ASP A 1 203 ? -11.882 -17.729 -7.659 1 94.92 203 ASP A N 1
ATOM 1653 C CA . ASP A 1 203 ? -11.061 -17.422 -6.492 1 94.92 203 ASP A CA 1
ATOM 1654 C C . ASP A 1 203 ? -11.659 -16.269 -5.688 1 94.92 203 ASP A C 1
ATOM 1656 O O . ASP A 1 203 ? -11.256 -15.116 -5.854 1 94.92 203 ASP A O 1
ATOM 1660 N N . GLY A 1 204 ? -12.518 -16.591 -4.772 1 94.14 204 GLY A N 1
ATOM 166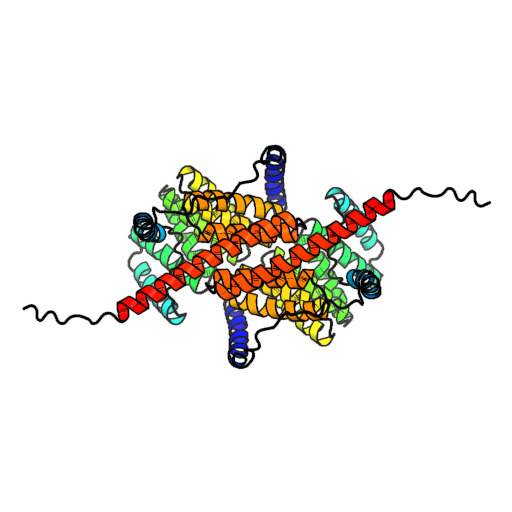1 C CA . GLY A 1 204 ? -13.247 -15.598 -3.999 1 94.14 204 GLY A CA 1
ATOM 1662 C C . GLY A 1 204 ? -12.349 -14.755 -3.113 1 94.14 204 GLY A C 1
ATOM 1663 O O . GLY A 1 204 ? -12.633 -13.581 -2.87 1 94.14 204 GLY A O 1
ATOM 1664 N N . ASN A 1 205 ? -11.309 -15.427 -2.6 1 93.4 205 ASN A N 1
ATOM 1665 C CA . ASN A 1 205 ? -10.372 -14.681 -1.766 1 93.4 205 ASN A CA 1
ATOM 1666 C C . ASN A 1 205 ? -9.694 -13.56 -2.549 1 93.4 205 ASN A C 1
ATOM 1668 O O . ASN A 1 205 ? -9.598 -12.43 -2.066 1 93.4 205 ASN A O 1
ATOM 1672 N N . SER A 1 206 ? -9.254 -13.857 -3.718 1 95.51 206 SER A N 1
ATOM 1673 C CA . SER A 1 206 ? -8.611 -12.867 -4.575 1 95.51 206 SER A CA 1
ATOM 1674 C C . SER A 1 206 ? -9.597 -11.786 -5.006 1 95.51 206 SER A C 1
ATOM 1676 O O . SER A 1 206 ? -9.234 -10.612 -5.107 1 95.51 206 SER A O 1
ATOM 1678 N N . VAL A 1 207 ? -10.83 -12.14 -5.285 1 97.12 207 VAL A N 1
ATOM 1679 C CA . VAL A 1 207 ? -11.859 -11.17 -5.645 1 97.12 207 VAL A CA 1
ATOM 1680 C C . VAL A 1 207 ? -12.079 -10.196 -4.49 1 97.12 207 VAL A C 1
ATOM 1682 O O . VAL A 1 207 ? -12.12 -8.98 -4.695 1 97.12 207 VAL A O 1
ATOM 1685 N N . SER A 1 208 ? -12.18 -10.766 -3.31 1 97.22 208 SER A N 1
ATOM 1686 C CA . SER A 1 208 ? -12.422 -9.945 -2.128 1 97.22 208 SER A CA 1
ATOM 1687 C C . SER A 1 208 ? -11.273 -8.973 -1.885 1 97.22 208 SER A C 1
ATOM 1689 O O . SER A 1 208 ? -11.499 -7.805 -1.562 1 97.22 208 SER A O 1
ATOM 1691 N N . LYS A 1 209 ? -10.072 -9.441 -2.038 1 96.11 209 LYS A N 1
ATOM 1692 C CA . LYS A 1 209 ? -8.906 -8.583 -1.846 1 96.11 209 LYS A CA 1
ATOM 1693 C C . LYS A 1 209 ? -8.85 -7.488 -2.907 1 96.11 209 LYS A C 1
ATOM 1695 O O . LYS A 1 209 ? -8.485 -6.348 -2.61 1 96.11 209 LYS A O 1
ATOM 1700 N N . ALA A 1 210 ? -9.16 -7.812 -4.098 1 97.66 210 ALA A N 1
ATOM 1701 C CA . ALA A 1 210 ? -9.23 -6.802 -5.151 1 97.66 210 ALA A CA 1
ATOM 1702 C C . ALA A 1 210 ? -10.291 -5.752 -4.834 1 97.66 210 ALA A C 1
ATOM 1704 O O . ALA A 1 210 ? -10.051 -4.552 -4.986 1 97.66 210 ALA A O 1
ATOM 1705 N N . ASP A 1 211 ? -11.473 -6.199 -4.376 1 98.06 211 ASP A N 1
ATOM 1706 C CA . ASP A 1 211 ? -12.546 -5.283 -4.002 1 98.06 211 ASP A CA 1
ATOM 1707 C C . ASP A 1 211 ? -12.092 -4.324 -2.904 1 98.06 211 ASP A C 1
ATOM 1709 O O . ASP A 1 211 ? -12.434 -3.139 -2.927 1 98.06 211 ASP A O 1
ATOM 1713 N N . ALA A 1 212 ? -11.373 -4.883 -1.963 1 97.6 212 ALA A N 1
ATOM 1714 C CA . ALA A 1 212 ? -10.878 -4.041 -0.877 1 97.6 212 ALA A CA 1
ATOM 1715 C C . ALA A 1 212 ? -9.948 -2.953 -1.406 1 97.6 212 ALA A C 1
ATOM 1717 O O . ALA A 1 212 ? -10.04 -1.795 -0.995 1 97.6 212 ALA A O 1
ATOM 1718 N N . SER A 1 213 ? -9.077 -3.304 -2.274 1 97.14 213 SER A N 1
ATOM 1719 C CA . SER A 1 213 ? -8.154 -2.341 -2.866 1 97.14 213 SER A CA 1
ATOM 1720 C C . SER A 1 213 ? -8.899 -1.289 -3.68 1 97.14 213 SER A C 1
ATOM 1722 O O . SER A 1 213 ? -8.582 -0.1 -3.608 1 97.14 213 SER A O 1
ATOM 1724 N N . ILE A 1 214 ? -9.873 -1.753 -4.426 1 97.77 214 ILE A N 1
ATOM 1725 C CA . ILE A 1 214 ? -10.67 -0.84 -5.238 1 97.77 214 ILE A CA 1
ATOM 1726 C C . ILE A 1 214 ? -11.433 0.123 -4.332 1 97.77 214 ILE A C 1
ATOM 1728 O O . ILE A 1 214 ? -11.472 1.329 -4.59 1 97.77 214 ILE A O 1
ATOM 1732 N N . ALA A 1 215 ? -12.007 -0.423 -3.285 1 97.92 215 ALA A N 1
ATOM 1733 C CA . ALA A 1 215 ? -12.755 0.396 -2.334 1 97.92 215 ALA A CA 1
ATOM 1734 C C . ALA A 1 215 ? -11.867 1.479 -1.727 1 97.92 215 ALA A C 1
ATOM 1736 O O . ALA A 1 215 ? -12.279 2.636 -1.613 1 97.92 215 ALA A O 1
ATOM 1737 N N . ASN A 1 216 ? -10.707 1.103 -1.372 1 95.7 216 ASN A N 1
ATOM 1738 C CA . ASN A 1 216 ? -9.765 2.054 -0.791 1 95.7 216 ASN A CA 1
ATOM 1739 C C . ASN A 1 216 ? -9.396 3.154 -1.782 1 95.7 216 ASN A C 1
ATOM 1741 O O . ASN A 1 216 ? -9.292 4.323 -1.408 1 95.7 216 ASN A O 1
ATOM 1745 N N . ALA A 1 217 ? -9.161 2.769 -2.98 1 95.44 217 ALA A N 1
ATOM 1746 C CA . ALA A 1 217 ? -8.817 3.747 -4.009 1 95.44 217 ALA A CA 1
ATOM 1747 C C . ALA A 1 217 ? -9.946 4.753 -4.209 1 95.44 217 ALA A C 1
ATOM 1749 O O . ALA A 1 217 ? -9.706 5.961 -4.278 1 95.44 217 ALA A O 1
ATOM 1750 N N . TYR A 1 218 ? -11.177 4.268 -4.252 1 95.73 218 TYR A N 1
ATOM 1751 C CA . TYR A 1 218 ? -12.323 5.161 -4.383 1 95.73 218 TYR A CA 1
ATOM 1752 C C . TYR A 1 218 ? -12.455 6.061 -3.161 1 95.73 218 TYR A C 1
ATOM 1754 O O . TYR A 1 218 ? -12.83 7.23 -3.281 1 95.73 218 TYR A O 1
ATOM 1762 N N . HIS A 1 219 ? -12.165 5.475 -2.003 1 95.53 219 HIS A N 1
ATOM 1763 C CA . HIS A 1 219 ? -12.176 6.255 -0.77 1 95.53 219 HIS A CA 1
ATOM 1764 C C . HIS A 1 219 ? -11.207 7.429 -0.853 1 95.53 219 HIS A C 1
ATOM 1766 O O . HIS A 1 219 ? -11.561 8.558 -0.505 1 95.53 219 HIS A O 1
ATOM 1772 N N . CYS A 1 220 ? -10.045 7.182 -1.402 1 92.2 220 CYS A N 1
ATOM 1773 C CA . CYS A 1 220 ? -9.005 8.201 -1.498 1 92.2 220 CYS A CA 1
ATOM 1774 C C . CYS A 1 220 ? -9.345 9.227 -2.573 1 92.2 220 CYS A C 1
ATOM 1776 O O . CYS A 1 220 ? -8.972 10.396 -2.462 1 92.2 220 CYS A O 1
ATOM 1778 N N . LEU A 1 221 ? -10.117 8.809 -3.535 1 91.91 221 LEU A N 1
ATOM 1779 C CA . LEU A 1 221 ? -10.516 9.713 -4.609 1 91.91 221 LEU A CA 1
ATOM 1780 C C . LEU A 1 221 ? -11.739 10.529 -4.206 1 91.91 221 LEU A C 1
ATOM 1782 O O . LEU A 1 221 ? -12.123 11.468 -4.908 1 91.91 221 LEU A O 1
ATOM 1786 N N . GLY A 1 222 ? -12.449 10.216 -3.123 1 92.03 222 GLY A N 1
ATOM 1787 C CA . GLY A 1 222 ? -13.61 10.942 -2.635 1 92.03 222 GLY A CA 1
ATOM 1788 C C . GLY A 1 222 ? -14.917 10.438 -3.218 1 92.03 222 GLY A C 1
ATOM 1789 O O . GLY A 1 222 ? -15.966 11.057 -3.03 1 92.03 222 GLY A O 1
ATOM 1790 N N . ASN A 1 223 ? -14.831 9.4 -4.041 1 93.8 223 ASN A N 1
ATOM 1791 C CA . ASN A 1 223 ? -16.046 8.748 -4.519 1 93.8 223 ASN A CA 1
ATOM 1792 C C . ASN A 1 223 ? -16.63 7.81 -3.467 1 93.8 223 ASN A C 1
ATOM 1794 O O . ASN A 1 223 ? -16.414 6.598 -3.521 1 93.8 223 ASN A O 1
ATOM 1798 N N . LEU A 1 224 ? -17.427 8.341 -2.59 1 95.01 224 LEU A N 1
ATOM 1799 C CA . LEU A 1 224 ? -17.899 7.639 -1.402 1 95.01 224 LEU A CA 1
ATOM 1800 C C . LEU A 1 224 ? -18.858 6.515 -1.78 1 95.01 224 LEU A C 1
ATOM 1802 O O . LEU A 1 224 ? -18.79 5.419 -1.218 1 95.01 224 LEU A O 1
ATOM 1806 N N . ARG A 1 225 ? -19.701 6.737 -2.739 1 94.58 225 ARG A N 1
ATOM 1807 C CA . ARG A 1 225 ? -20.695 5.742 -3.129 1 94.58 225 ARG A CA 1
ATOM 1808 C C . ARG A 1 225 ? -20.025 4.473 -3.645 1 94.58 225 ARG A C 1
ATOM 1810 O O . ARG A 1 225 ? -20.368 3.367 -3.219 1 94.58 225 ARG A O 1
ATOM 1817 N N . ALA A 1 226 ? -19.065 4.677 -4.52 1 96.69 226 ALA A N 1
ATOM 1818 C CA . ALA A 1 226 ? -18.348 3.521 -5.054 1 96.69 226 ALA A CA 1
ATOM 1819 C C . ALA A 1 226 ? -17.544 2.822 -3.962 1 96.69 226 ALA A C 1
ATOM 1821 O O . ALA A 1 226 ? -17.496 1.591 -3.91 1 96.69 226 ALA A O 1
ATOM 1822 N N . SER A 1 227 ? -16.939 3.61 -3.138 1 97.24 227 SER A N 1
ATOM 1823 C CA . SER A 1 227 ? -16.163 3.045 -2.039 1 97.24 227 SER A CA 1
ATOM 1824 C C . SER A 1 227 ? -17.032 2.174 -1.138 1 97.24 227 SER A C 1
ATOM 1826 O O . SER A 1 227 ? -16.67 1.037 -0.828 1 97.24 227 SER A O 1
ATOM 1828 N N . ILE A 1 228 ? -18.187 2.666 -0.756 1 96.45 228 ILE A N 1
ATOM 1829 C CA . ILE A 1 228 ? -19.112 1.953 0.119 1 96.45 228 ILE A CA 1
ATOM 1830 C C . ILE A 1 228 ? -19.552 0.651 -0.546 1 96.45 228 ILE A C 1
ATOM 1832 O O . ILE A 1 228 ? -19.537 -0.41 0.082 1 96.45 228 ILE A O 1
ATOM 1836 N N . ALA A 1 229 ? -19.867 0.73 -1.822 1 97.1 229 ALA A N 1
ATOM 1837 C CA . ALA A 1 229 ? -20.35 -0.444 -2.544 1 97.1 229 ALA A CA 1
ATOM 1838 C C . ALA A 1 229 ? -19.307 -1.559 -2.537 1 97.1 229 ALA A C 1
ATOM 1840 O O . ALA A 1 229 ? -19.63 -2.718 -2.265 1 97.1 229 ALA A O 1
ATOM 1841 N N . TYR A 1 230 ? -18.147 -1.209 -2.736 1 97.88 230 TYR A N 1
ATOM 1842 C CA . TYR A 1 230 ? -17.097 -2.22 -2.796 1 97.88 230 TYR A CA 1
ATOM 1843 C C . TYR A 1 230 ? -16.75 -2.729 -1.402 1 97.88 230 TYR A C 1
ATOM 1845 O O . TYR A 1 230 ? -16.492 -3.921 -1.216 1 97.88 230 TYR A O 1
ATOM 1853 N N . TYR A 1 231 ? -16.665 -1.897 -0.409 1 97.47 231 TYR A N 1
ATOM 1854 C CA . TYR A 1 231 ? -16.418 -2.374 0.947 1 97.47 231 TYR A CA 1
ATOM 1855 C C . TYR A 1 231 ? -17.52 -3.324 1.401 1 97.47 231 TYR A C 1
ATOM 1857 O O . TYR A 1 231 ? -17.257 -4.293 2.117 1 97.47 231 TYR A O 1
ATOM 1865 N N . GLU A 1 232 ? -18.7 -3.022 1.047 1 97.33 232 GLU A N 1
ATOM 1866 C CA . GLU A 1 232 ? -19.813 -3.889 1.424 1 97.33 232 GLU A CA 1
ATOM 1867 C C . GLU A 1 232 ? -19.684 -5.265 0.777 1 97.33 232 GLU A C 1
ATOM 1869 O O . GLU A 1 232 ? -20.029 -6.279 1.389 1 97.33 232 GLU A O 1
ATOM 1874 N N . ARG A 1 233 ? -19.189 -5.274 -0.44 1 97.06 233 ARG A N 1
ATOM 1875 C CA . ARG A 1 233 ? -18.934 -6.556 -1.09 1 97.06 233 ARG A CA 1
ATOM 1876 C C . ARG A 1 233 ? -17.888 -7.359 -0.324 1 97.06 233 ARG A C 1
ATOM 1878 O O . ARG A 1 233 ? -18.013 -8.578 -0.186 1 97.06 233 ARG A O 1
ATOM 1885 N N . VAL A 1 234 ? -16.895 -6.677 0.169 1 97.76 234 VAL A N 1
ATOM 1886 C CA . VAL A 1 234 ? -15.839 -7.335 0.932 1 97.76 234 VAL A CA 1
ATOM 1887 C C . VAL A 1 234 ? -16.417 -7.916 2.22 1 97.76 234 VAL A C 1
ATOM 1889 O O . VAL A 1 234 ? -16.172 -9.08 2.548 1 97.76 234 VAL A O 1
ATOM 1892 N N . VAL A 1 235 ? -17.208 -7.109 2.898 1 96.41 235 VAL A N 1
ATOM 1893 C CA . VAL A 1 235 ? -17.787 -7.526 4.17 1 96.41 235 VAL A CA 1
ATOM 1894 C C . VAL A 1 235 ? -18.703 -8.728 3.951 1 96.41 235 VAL A C 1
ATOM 1896 O O . VAL A 1 235 ? -18.663 -9.695 4.716 1 96.41 235 VAL A O 1
ATOM 1899 N N . LEU A 1 236 ? -19.463 -8.619 2.891 1 96.06 236 LEU A N 1
ATOM 1900 C CA . LEU A 1 236 ? -20.379 -9.714 2.589 1 96.06 236 LEU A CA 1
ATOM 1901 C C . LEU A 1 236 ? -19.613 -11.008 2.334 1 96.06 236 LEU A C 1
ATOM 1903 O O . LEU A 1 236 ? -19.979 -12.064 2.854 1 96.06 236 LEU A O 1
ATOM 1907 N N . TRP A 1 237 ? -18.599 -10.918 1.586 1 95.95 237 TRP A N 1
ATOM 1908 C CA . TRP A 1 237 ? -17.81 -12.11 1.294 1 95.95 237 TRP A CA 1
ATOM 1909 C C . TRP A 1 237 ? -17.145 -12.647 2.556 1 95.95 237 TRP A C 1
ATOM 1911 O O . TRP A 1 237 ? -17.121 -13.858 2.787 1 95.95 237 TRP A O 1
ATOM 1921 N N . LEU A 1 238 ? -16.59 -11.806 3.326 1 96.09 238 LEU A N 1
ATOM 1922 C CA . LEU A 1 238 ? -15.903 -12.22 4.545 1 96.09 238 LEU A CA 1
ATOM 1923 C C . LEU A 1 238 ? -16.873 -12.885 5.516 1 96.09 238 LEU A C 1
ATOM 1925 O O . LEU A 1 238 ? -16.514 -13.849 6.196 1 96.09 238 LEU A O 1
ATOM 1929 N N . ARG A 1 239 ? -18.03 -12.347 5.596 1 93.71 239 ARG A N 1
ATOM 1930 C CA . ARG A 1 239 ? -19.04 -12.944 6.464 1 93.71 239 ARG A CA 1
ATOM 1931 C C . ARG A 1 239 ? -19.395 -14.354 6.002 1 93.71 239 ARG A C 1
ATOM 1933 O O . ARG A 1 239 ? -19.532 -15.265 6.821 1 93.71 239 ARG A O 1
ATOM 1940 N N . ARG A 1 240 ? -19.557 -14.495 4.696 1 93.73 240 ARG A N 1
ATOM 1941 C CA . ARG A 1 240 ? -19.844 -15.815 4.144 1 93.73 240 ARG A CA 1
ATOM 1942 C C . ARG A 1 240 ? -18.711 -16.792 4.441 1 93.73 240 ARG A C 1
ATOM 1944 O O . ARG A 1 240 ? -18.956 -17.942 4.809 1 93.73 240 ARG A O 1
ATOM 1951 N N . LYS A 1 241 ? -17.579 -16.324 4.253 1 92.98 241 LYS A N 1
ATOM 1952 C CA . LYS A 1 241 ? -16.411 -17.156 4.523 1 92.98 241 LYS A CA 1
ATOM 1953 C C . LYS A 1 241 ? -16.333 -17.531 6.001 1 92.98 241 LYS A C 1
ATOM 1955 O O . LYS A 1 241 ? -15.989 -18.665 6.342 1 92.98 241 LYS A O 1
ATOM 1960 N N . LEU A 1 242 ? -16.635 -16.591 6.834 1 90.36 242 LEU A N 1
ATOM 1961 C CA . LEU A 1 242 ? -16.606 -16.823 8.274 1 90.36 242 LEU A CA 1
ATOM 1962 C C . LEU A 1 242 ? -17.645 -17.863 8.678 1 90.36 242 LEU A C 1
ATOM 1964 O O . LEU A 1 242 ? -17.354 -18.765 9.468 1 90.36 242 LEU A O 1
ATOM 1968 N N . VAL A 1 243 ? -18.835 -17.729 8.172 1 89.1 243 VAL A N 1
ATOM 1969 C CA . VAL A 1 243 ? -19.906 -18.676 8.461 1 89.1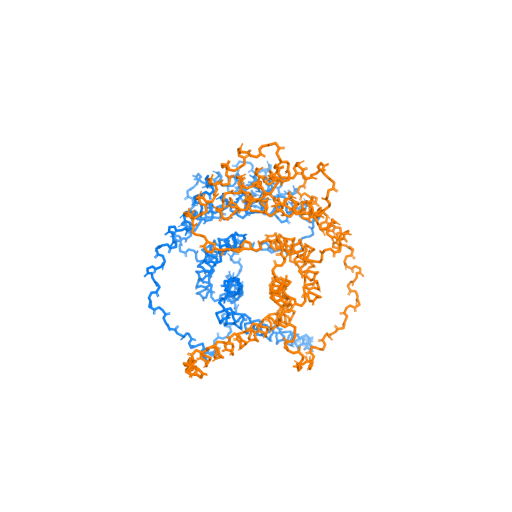 243 VAL A CA 1
ATOM 1970 C C . VAL A 1 243 ? -19.509 -20.069 7.977 1 89.1 243 VAL A C 1
ATOM 1972 O O . VAL A 1 243 ? -19.729 -21.062 8.675 1 89.1 243 VAL A O 1
ATOM 1975 N N . TYR A 1 244 ? -18.941 -20.142 6.8 1 87.72 244 TYR A N 1
ATOM 1976 C CA . TYR A 1 244 ? -18.493 -21.42 6.258 1 87.72 244 TYR A CA 1
ATOM 1977 C C . TYR A 1 244 ? -17.439 -22.054 7.158 1 87.72 244 TYR A C 1
ATOM 1979 O O . TYR A 1 244 ? -17.497 -23.252 7.444 1 87.72 244 TYR A O 1
ATOM 1987 N N . GLN A 1 245 ? -16.526 -21.279 7.574 1 85.78 245 GLN A N 1
ATOM 1988 C CA . GLN A 1 245 ? -15.471 -21.787 8.445 1 85.78 245 GLN A CA 1
ATOM 1989 C C . GLN A 1 245 ? -16.04 -22.266 9.777 1 85.78 245 GLN A C 1
ATOM 1991 O O . GLN A 1 245 ? -15.597 -23.281 10.318 1 85.78 245 GLN A O 1
ATOM 1996 N N . GLU A 1 246 ? -16.997 -21.532 10.246 1 84.47 246 GLU A N 1
ATOM 1997 C CA . GLU A 1 246 ? -17.628 -21.911 11.506 1 84.47 246 GLU A CA 1
ATOM 1998 C C . GLU A 1 246 ? -18.457 -23.183 11.348 1 84.47 246 GLU A C 1
ATOM 2000 O O . GLU A 1 246 ? -18.48 -24.03 12.243 1 84.47 246 GLU A O 1
ATOM 2005 N N . ARG A 1 247 ? -19.08 -23.326 10.208 1 82.9 247 ARG A N 1
ATOM 2006 C CA . ARG A 1 247 ? -19.835 -24.543 9.927 1 82.9 247 ARG A CA 1
ATOM 2007 C C . ARG A 1 247 ? -18.905 -25.742 9.775 1 82.9 247 ARG A C 1
ATOM 2009 O O . ARG A 1 247 ? -19.21 -26.836 10.254 1 82.9 247 ARG A O 1
ATOM 2016 N N . GLN A 1 248 ? -17.838 -25.56 9.19 1 79.52 248 GLN A N 1
ATOM 2017 C CA . GLN A 1 248 ? -16.861 -26.631 9.022 1 79.52 248 GLN A CA 1
ATOM 2018 C C . GLN A 1 248 ? -16.267 -27.049 10.364 1 79.52 248 GLN A C 1
ATOM 2020 O O . GLN A 1 248 ? -16.078 -28.24 10.621 1 79.52 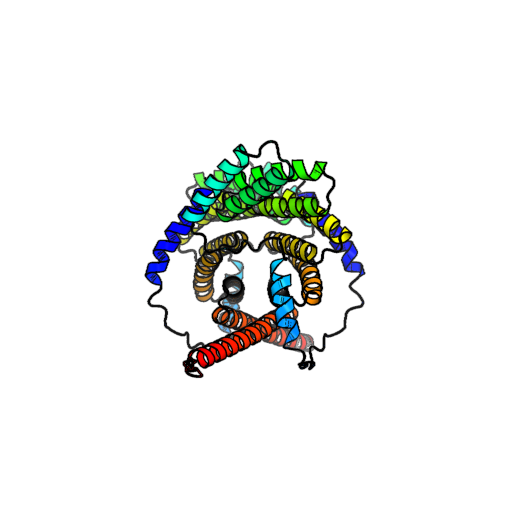248 GLN A O 1
ATOM 2025 N N . ARG A 1 249 ? -16.027 -26.051 11.184 1 73.98 249 ARG A N 1
ATOM 2026 C CA . ARG A 1 249 ? -15.492 -26.345 12.509 1 73.98 249 ARG A CA 1
ATOM 2027 C C . ARG A 1 249 ? -16.498 -27.13 13.344 1 73.98 249 ARG A C 1
ATOM 2029 O O . ARG A 1 249 ? -16.124 -28.05 14.074 1 73.98 249 ARG A O 1
ATOM 2036 N N . SER A 1 250 ? -17.705 -26.718 13.223 1 75.01 250 SER A N 1
ATOM 2037 C CA . SER A 1 250 ? -18.752 -27.424 13.954 1 75.01 250 SER A CA 1
ATOM 2038 C C . SER A 1 250 ? -18.889 -28.864 13.471 1 75.01 250 SER A C 1
ATOM 2040 O O . SER A 1 250 ? -19.103 -29.775 14.274 1 75.01 250 SER A O 1
ATOM 2042 N N . ARG A 1 251 ? -18.729 -29.062 12.188 1 69.64 251 ARG A N 1
ATOM 2043 C CA . ARG A 1 251 ? -18.802 -30.413 11.64 1 69.64 251 ARG A CA 1
ATOM 2044 C C . ARG A 1 251 ? -17.633 -31.264 12.125 1 69.64 251 ARG A C 1
ATOM 2046 O O . ARG A 1 251 ? -17.809 -32.439 12.455 1 69.64 251 ARG A O 1
ATOM 2053 N N . TRP A 1 252 ? -16.503 -30.62 12.151 1 68.17 252 TRP A N 1
ATOM 2054 C CA . TRP A 1 252 ? -15.323 -31.344 12.612 1 68.17 252 TRP A CA 1
ATOM 2055 C C . TRP A 1 252 ? -15.441 -31.689 14.093 1 68.17 252 TRP A C 1
ATOM 2057 O O . TRP A 1 252 ? -15.042 -32.776 14.517 1 68.17 252 TRP A O 1
ATOM 2067 N N . ASP A 1 253 ? -16.019 -30.729 14.84 1 66.11 253 ASP A N 1
ATOM 2068 C CA . ASP A 1 253 ? -16.241 -30.998 16.258 1 66.11 253 ASP A CA 1
ATOM 2069 C C . ASP A 1 253 ? -17.237 -32.139 16.45 1 66.11 253 ASP A C 1
ATOM 2071 O O . ASP A 1 253 ? -17.079 -32.962 17.354 1 66.11 253 ASP A O 1
ATOM 2075 N N . LEU A 1 254 ? -18.216 -32.258 15.528 1 64.56 254 LEU A N 1
ATOM 2076 C CA . LEU A 1 254 ? -19.198 -33.335 15.597 1 64.56 254 LEU A CA 1
ATOM 2077 C C . LEU A 1 254 ? -18.574 -34.667 15.194 1 64.56 254 LEU A C 1
ATOM 2079 O O . LEU A 1 254 ? -18.836 -35.695 15.821 1 64.56 254 LEU A O 1
ATOM 2083 N N . VAL A 1 255 ? -17.722 -34.62 14.192 1 63.3 255 VAL A N 1
ATOM 2084 C CA . VAL A 1 255 ? -17.073 -35.841 13.727 1 63.3 255 VAL A CA 1
ATOM 2085 C C . VAL A 1 255 ? -16.069 -36.323 14.771 1 63.3 255 VAL A C 1
ATOM 2087 O O . VAL A 1 255 ? -15.933 -37.527 15.001 1 63.3 255 VAL A O 1
ATOM 2090 N N . SER A 1 256 ? -15.452 -35.417 15.398 1 61.24 256 SER A N 1
ATOM 2091 C CA . SER A 1 256 ? -14.465 -35.788 16.408 1 61.24 256 SER A CA 1
ATOM 2092 C C . SER A 1 256 ? -15.133 -36.391 17.638 1 61.24 256 SER A C 1
ATOM 2094 O O . SER A 1 256 ? -14.507 -37.148 18.383 1 61.24 256 SER A O 1
ATOM 2096 N N . GLN A 1 257 ? -16.385 -36.115 17.764 1 59.03 257 GLN A N 1
ATOM 2097 C CA . GLN A 1 257 ? -17.126 -36.694 18.88 1 59.03 257 GLN A CA 1
ATOM 2098 C C . GLN A 1 257 ? -17.724 -38.046 18.501 1 59.03 257 GLN A C 1
ATOM 2100 O O . GLN A 1 257 ? -18.247 -38.761 19.358 1 59.03 257 GLN A O 1
ATOM 2105 N N . LEU A 1 258 ? -17.742 -38.413 17.201 1 53.24 258 LEU A N 1
ATOM 2106 C CA . LEU A 1 258 ? -18.244 -39.737 16.849 1 53.24 258 LEU A CA 1
ATOM 2107 C C . LEU A 1 258 ? -17.333 -40.828 17.403 1 53.24 258 LEU A C 1
ATOM 2109 O O . LEU A 1 258 ? -16.108 -40.721 17.319 1 53.24 258 LEU A O 1
ATOM 2113 N N . PRO A 1 259 ? -17.832 -41.709 18.273 1 48.73 259 PRO A N 1
ATOM 2114 C CA . PRO A 1 259 ? -17.072 -42.823 18.844 1 48.73 259 PRO A CA 1
ATOM 2115 C C . PRO A 1 259 ? -16.399 -43.685 17.779 1 48.73 259 PRO A C 1
ATOM 2117 O O . PRO A 1 259 ? -16.967 -43.901 16.705 1 48.73 259 PRO A O 1
ATOM 2120 N N . ILE A 1 260 ? -15.127 -43.672 17.601 1 48.29 260 ILE A N 1
ATOM 2121 C CA . ILE A 1 260 ? -14.413 -44.709 16.865 1 48.29 260 ILE A CA 1
ATOM 2122 C C . ILE A 1 260 ? -15.045 -46.07 17.146 1 48.29 260 ILE A C 1
ATOM 2124 O O . ILE A 1 260 ? -14.997 -46.562 18.276 1 48.29 260 ILE A O 1
ATOM 2128 N N . GLU A 1 261 ? -16.074 -46.468 16.575 1 42.7 261 GLU A N 1
ATOM 2129 C CA . GLU A 1 261 ? -16.503 -47.86 16.665 1 42.7 261 GLU A CA 1
ATOM 2130 C C . GLU A 1 261 ? -15.318 -48.812 16.53 1 42.7 261 GLU A C 1
ATOM 2132 O O . GLU A 1 261 ? -14.533 -48.704 15.585 1 42.7 261 GLU A O 1
ATOM 2137 N N . ASP A 1 262 ? -14.825 -49.496 17.646 1 41.62 262 ASP A N 1
ATOM 2138 C CA . ASP A 1 262 ? -14.047 -50.731 17.659 1 41.62 262 ASP A CA 1
ATOM 2139 C C . ASP A 1 262 ? -14.543 -51.705 16.592 1 41.62 262 ASP A C 1
ATOM 2141 O O . ASP A 1 262 ? -15.744 -51.963 16.49 1 41.62 262 ASP A O 1
ATOM 2145 N N . GLU A 1 263 ? -13.934 -51.837 15.431 1 38.18 263 GLU A N 1
ATOM 2146 C CA . GLU A 1 263 ? -14.013 -52.993 14.544 1 38.18 263 GLU A CA 1
ATOM 2147 C C . GLU A 1 263 ? -14.085 -54.294 15.338 1 38.18 263 GLU A C 1
ATOM 2149 O O . GLU A 1 263 ? -13.054 -54.88 15.674 1 38.18 263 GLU A O 1
ATOM 2154 N N . GLN A 1 264 ? -14.803 -54.414 16.519 1 35.76 264 GLN A N 1
ATOM 2155 C CA . GLN A 1 264 ? -14.943 -55.824 16.869 1 35.76 264 GLN A CA 1
ATOM 2156 C C . GLN A 1 264 ? -15.713 -56.584 15.794 1 35.76 264 GLN A C 1
ATOM 2158 O O . GLN A 1 264 ? -16.197 -57.692 16.035 1 35.76 264 GLN A O 1
ATOM 2163 N N . TRP A 1 265 ? -16.146 -55.951 14.679 1 31.47 265 TRP A N 1
ATOM 2164 C CA . TRP A 1 265 ? -16.807 -56.925 13.816 1 31.47 265 TRP A CA 1
ATOM 2165 C C . TRP A 1 265 ? -15.795 -57.895 13.215 1 31.47 265 TRP A C 1
ATOM 2167 O O . TRP A 1 265 ? -16.112 -58.63 12.277 1 31.47 265 TRP A O 1
ATOM 2177 N N . VAL A 1 266 ? -14.655 -58.385 14.054 1 26.23 266 VAL A N 1
ATOM 2178 C CA . VAL A 1 266 ? -14.559 -59.81 13.758 1 26.23 266 VAL A CA 1
ATOM 2179 C C . VAL A 1 266 ? -15.624 -60.574 14.543 1 26.23 266 VAL A C 1
ATOM 2181 O O . VAL A 1 266 ? -15.938 -60.22 15.682 1 26.23 266 VAL A O 1
ATOM 2184 N N . MET B 1 1 ? 22.378 -3.951 6.058 1 20.78 1 MET B N 1
ATOM 2185 C CA . MET B 1 1 ? 21.691 -3.078 7.006 1 20.78 1 MET B CA 1
ATOM 2186 C C . MET B 1 1 ? 20.178 -3.214 6.873 1 20.78 1 MET B C 1
ATOM 2188 O O . MET B 1 1 ? 19.427 -2.444 7.474 1 20.78 1 MET B O 1
ATOM 2192 N N . GLY B 1 2 ? 19.765 -3.996 5.867 1 26.6 2 GLY B N 1
ATOM 2193 C CA . GLY B 1 2 ? 18.393 -4.426 5.653 1 26.6 2 GLY B CA 1
ATOM 2194 C C . GLY B 1 2 ? 17.855 -5.289 6.778 1 26.6 2 GLY B C 1
ATOM 2195 O O . GLY B 1 2 ? 16.665 -5.607 6.809 1 26.6 2 GLY B O 1
ATOM 2196 N N . SER B 1 3 ? 18.75 -5.847 7.431 1 35.15 3 SER B N 1
ATOM 2197 C CA . SER B 1 3 ? 18.502 -6.796 8.511 1 35.15 3 SER B CA 1
ATOM 2198 C C . SER B 1 3 ? 17.912 -6.101 9.734 1 35.15 3 SER B C 1
ATOM 2200 O O . SER B 1 3 ? 17.222 -6.729 10.539 1 35.15 3 SER B O 1
ATOM 2202 N N . SER B 1 4 ? 18.273 -4.767 9.651 1 34.4 4 SER B N 1
ATOM 2203 C CA . SER B 1 4 ? 18.04 -4.042 10.895 1 34.4 4 SER B CA 1
ATOM 2204 C C . SER B 1 4 ? 16.579 -3.623 11.026 1 34.4 4 SER B C 1
ATOM 2206 O O . SER B 1 4 ? 16.031 -3.599 12.13 1 34.4 4 SER B O 1
ATOM 2208 N N . ILE B 1 5 ? 16.038 -3.343 9.837 1 33.93 5 ILE B N 1
ATOM 2209 C CA . ILE B 1 5 ? 14.655 -2.896 9.965 1 33.93 5 ILE B CA 1
ATOM 2210 C C . ILE B 1 5 ? 13.777 -4.059 10.421 1 33.93 5 ILE B C 1
ATOM 2212 O O . ILE B 1 5 ? 12.93 -3.897 11.303 1 33.93 5 ILE B O 1
ATOM 2216 N N . CYS B 1 6 ? 14.056 -5.235 9.81 1 39.48 6 CYS B N 1
ATOM 2217 C CA . CYS B 1 6 ? 13.325 -6.401 10.293 1 39.48 6 CYS B CA 1
ATOM 2218 C C . CYS B 1 6 ? 13.632 -6.668 11.762 1 39.48 6 CYS B C 1
ATOM 2220 O O . CYS B 1 6 ? 12.74 -7.028 12.532 1 39.48 6 CYS B O 1
ATOM 2222 N N . SER B 1 7 ? 14.833 -6.338 12.126 1 38.44 7 SER B N 1
ATOM 2223 C CA . SER B 1 7 ? 15.213 -6.583 13.513 1 38.44 7 SER B CA 1
ATOM 2224 C C . SER B 1 7 ? 14.597 -5.547 14.447 1 38.44 7 SER B C 1
ATOM 2226 O O . SER B 1 7 ? 14.101 -5.889 15.522 1 38.44 7 SER B O 1
ATOM 2228 N N . ARG B 1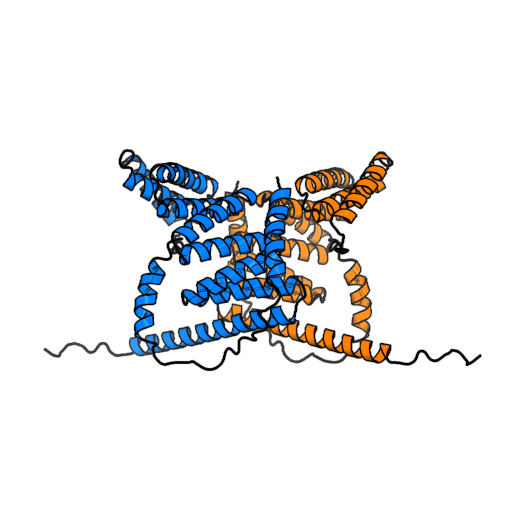 8 ? 14.648 -4.389 14.018 1 36.28 8 ARG B N 1
ATOM 2229 C CA . ARG B 1 8 ? 14.125 -3.334 14.88 1 36.28 8 ARG B CA 1
ATOM 2230 C C . ARG B 1 8 ? 12.602 -3.392 14.953 1 36.28 8 ARG B C 1
ATOM 2232 O O . ARG B 1 8 ? 12.019 -3.189 16.02 1 36.28 8 ARG B O 1
ATOM 2239 N N . LEU B 1 9 ? 11.933 -3.64 13.861 1 39.33 9 LEU B N 1
ATOM 2240 C CA . LEU B 1 9 ? 10.51 -3.947 13.948 1 39.33 9 LEU B CA 1
ATOM 2241 C C . LEU B 1 9 ? 10.273 -5.197 14.788 1 39.33 9 LEU B C 1
ATOM 2243 O O . LEU B 1 9 ? 9.28 -5.284 15.514 1 39.33 9 LEU B O 1
ATOM 2247 N N . ARG B 1 10 ? 11.199 -6.104 14.808 1 40.35 10 ARG B N 1
ATOM 2248 C CA . ARG B 1 10 ? 11.124 -7.282 15.666 1 40.35 10 ARG B CA 1
ATOM 2249 C C . ARG B 1 10 ? 11.252 -6.897 17.136 1 40.35 10 ARG B C 1
ATOM 2251 O O . ARG B 1 10 ? 10.543 -7.436 17.988 1 40.35 10 ARG B O 1
ATOM 2258 N N . LYS B 1 11 ? 12.221 -6.015 17.421 1 41.18 11 LYS B N 1
ATOM 2259 C CA . LYS B 1 11 ? 12.372 -5.623 18.819 1 41.18 11 LYS B CA 1
ATOM 2260 C C . LYS B 1 11 ? 11.119 -4.917 19.331 1 41.18 11 LYS B C 1
ATOM 2262 O O . LYS B 1 11 ? 10.68 -5.158 20.457 1 41.18 11 LYS B O 1
ATOM 2267 N N . TRP B 1 12 ? 10.563 -4.104 18.547 1 35.29 12 TRP B N 1
ATOM 2268 C CA . TRP B 1 12 ? 9.325 -3.45 18.96 1 35.29 12 TRP B CA 1
ATOM 2269 C C . TRP B 1 12 ? 8.176 -4.451 19.021 1 35.29 12 TRP B C 1
ATOM 2271 O O . TRP B 1 12 ? 7.372 -4.425 19.956 1 35.29 12 TRP B O 1
ATOM 2281 N N . ARG B 1 13 ? 8.143 -5.492 18.197 1 36.05 13 ARG B N 1
ATOM 2282 C CA . ARG B 1 13 ? 7.162 -6.564 18.329 1 36.05 13 ARG B CA 1
ATOM 2283 C C . ARG B 1 13 ? 7.32 -7.29 19.66 1 36.05 13 ARG B C 1
ATOM 2285 O O . ARG B 1 13 ? 6.33 -7.691 20.276 1 36.05 13 ARG B O 1
ATOM 2292 N N . LYS B 1 14 ? 8.451 -7.585 20.088 1 38.83 14 LYS B N 1
ATOM 2293 C CA . LYS B 1 14 ? 8.664 -8.224 21.384 1 38.83 14 LYS B CA 1
ATOM 2294 C C . LYS B 1 14 ? 8.107 -7.367 22.517 1 38.83 14 LYS B C 1
ATOM 2296 O O . LYS B 1 14 ? 7.532 -7.891 23.474 1 38.83 14 LYS B O 1
ATOM 2301 N N . SER B 1 15 ? 8.263 -6.106 22.494 1 37.67 15 SER B N 1
ATOM 2302 C CA . SER B 1 15 ? 7.713 -5.285 23.567 1 37.67 15 SER B CA 1
ATOM 2303 C C . SER B 1 15 ? 6.19 -5.25 23.512 1 37.67 15 SER B C 1
ATOM 2305 O O . SER B 1 15 ? 5.53 -5.078 24.539 1 37.67 15 SER B O 1
ATOM 2307 N N . PHE B 1 16 ? 5.565 -5.388 22.388 1 34.49 16 PHE B N 1
ATOM 2308 C CA . PHE B 1 16 ? 4.114 -5.378 22.238 1 34.49 16 PHE B CA 1
ATOM 2309 C C . PHE B 1 16 ? 3.519 -6.721 22.644 1 34.49 16 PHE B C 1
ATOM 2311 O O . PHE B 1 16 ? 2.382 -6.784 23.117 1 34.49 16 PHE B O 1
ATOM 2318 N N . SER B 1 17 ? 4.082 -7.885 22.414 1 35.2 17 SER B N 1
ATOM 2319 C CA . SER B 1 17 ? 3.535 -9.136 22.928 1 35.2 17 SER B CA 1
ATOM 2320 C C . SER B 1 17 ? 3.336 -9.073 24.439 1 35.2 17 SER B C 1
ATOM 2322 O O . SER B 1 17 ? 2.527 -9.819 24.996 1 35.2 17 SER B O 1
ATOM 2324 N N . SER B 1 18 ? 4.076 -8.381 25.101 1 33.4 18 SER B N 1
ATOM 2325 C CA . SER B 1 18 ? 3.853 -8.298 26.541 1 33.4 18 SER B CA 1
ATOM 2326 C C . SER B 1 18 ? 2.618 -7.464 26.862 1 33.4 18 SER B C 1
ATOM 2328 O O . SER B 1 18 ? 2.01 -7.629 27.922 1 33.4 18 SER B O 1
ATOM 2330 N N . LYS B 1 19 ? 2.234 -6.513 26.045 1 31.31 19 LYS B N 1
ATOM 2331 C CA . LYS B 1 19 ? 1.041 -5.738 26.375 1 31.31 19 LYS B CA 1
ATOM 2332 C C . LYS B 1 19 ? -0.218 -6.409 25.832 1 31.31 19 LYS B C 1
ATOM 2334 O O . LYS B 1 19 ? -1.307 -5.835 25.891 1 31.31 19 LYS B O 1
ATOM 2339 N N . LYS B 1 20 ? -0.257 -7.571 25.203 1 36.75 20 LYS B N 1
ATOM 2340 C CA . LYS B 1 20 ? -1.409 -8.272 24.642 1 36.75 20 LYS B CA 1
ATOM 2341 C C . LYS B 1 20 ? -2.456 -8.556 25.714 1 36.75 20 LYS B C 1
ATOM 2343 O O . LYS B 1 20 ? -3.552 -9.03 25.409 1 36.75 20 LYS B O 1
ATOM 2348 N N . THR B 1 21 ? -2.196 -8.548 26.961 1 29.37 21 THR B N 1
ATOM 2349 C CA . THR B 1 21 ? -3.204 -9.154 27.823 1 29.37 21 THR B CA 1
ATOM 2350 C C . THR B 1 21 ? -4.442 -8.266 27.916 1 29.37 21 THR B C 1
ATOM 2352 O O . THR B 1 21 ? -5.565 -8.765 28.011 1 29.37 21 THR B O 1
ATOM 2355 N N . GLU B 1 22 ? -4.405 -6.898 28.168 1 27.79 22 GLU B N 1
ATOM 2356 C CA . GLU B 1 22 ? -5.557 -6.368 28.892 1 27.79 22 GLU B CA 1
ATOM 2357 C C . GLU B 1 22 ? -6.636 -5.88 27.93 1 27.79 22 GLU B C 1
ATOM 2359 O O . GLU B 1 22 ? -7.644 -5.312 28.356 1 27.79 22 GLU B O 1
ATOM 2364 N N . ASP B 1 23 ? -6.451 -5.917 26.63 1 29.24 23 ASP B N 1
ATOM 2365 C CA . ASP B 1 23 ? -7.394 -5.047 25.934 1 29.24 23 ASP B CA 1
ATOM 2366 C C . ASP B 1 23 ? -8.744 -5.736 25.749 1 29.24 23 ASP B C 1
ATOM 2368 O O . ASP B 1 23 ? -9.113 -6.101 24.631 1 29.24 23 ASP B O 1
ATOM 2372 N N . LYS B 1 24 ? -9.266 -6.518 26.618 1 28.97 24 LYS B N 1
ATOM 2373 C CA . LYS B 1 24 ? -10.584 -7.123 26.445 1 28.97 24 LYS B CA 1
ATOM 2374 C C . LYS B 1 24 ? -11.667 -6.056 26.32 1 28.97 24 LYS B C 1
ATOM 2376 O O . LYS B 1 24 ? -12.859 -6.367 26.359 1 28.97 24 LYS B O 1
ATOM 2381 N N . GLU B 1 25 ? -11.413 -4.721 26.527 1 26.61 25 GLU B N 1
ATOM 2382 C CA . GLU B 1 25 ? -12.657 -3.962 26.619 1 26.61 25 GLU B CA 1
ATOM 2383 C C . GLU B 1 25 ? -13.324 -3.829 25.253 1 26.61 25 GLU B C 1
ATOM 2385 O O . GLU B 1 25 ? -12.727 -3.298 24.314 1 26.61 25 GLU B O 1
ATOM 2390 N N . ILE B 1 26 ? -14.202 -4.597 24.838 1 25.04 26 ILE B N 1
ATOM 2391 C CA . ILE B 1 26 ? -15.192 -4.588 23.767 1 25.04 26 ILE B CA 1
ATOM 2392 C C . ILE B 1 26 ? -15.87 -3.221 23.703 1 25.04 26 ILE B C 1
ATOM 2394 O O . ILE B 1 26 ? -16.486 -2.78 24.676 1 25.04 26 ILE B O 1
ATOM 2398 N N . LEU B 1 27 ? -15.327 -2.229 22.998 1 24.03 27 LEU B N 1
ATOM 2399 C CA . LEU B 1 27 ? -15.862 -0.888 22.794 1 24.03 27 LEU B CA 1
ATOM 2400 C C . LEU B 1 27 ? -17.334 -0.944 22.399 1 24.03 27 LEU B C 1
ATOM 2402 O O . LEU B 1 27 ? -17.687 -1.555 21.388 1 24.03 27 LEU B O 1
ATOM 2406 N N . ASN B 1 28 ? -18.223 -0.924 23.323 1 22 28 ASN B N 1
ATOM 2407 C CA . ASN B 1 28 ? -19.643 -0.622 23.177 1 22 28 ASN B CA 1
ATOM 2408 C C . ASN B 1 28 ? -19.862 0.697 22.441 1 22 28 ASN B C 1
ATOM 2410 O O . ASN B 1 28 ? -19.616 1.77 22.995 1 22 28 ASN B O 1
ATOM 2414 N N . VAL B 1 29 ? -19.746 0.859 21.22 1 23.4 29 VAL B N 1
ATOM 2415 C CA . VAL B 1 29 ? -19.931 1.984 20.308 1 23.4 29 VAL B CA 1
ATOM 2416 C C . VAL B 1 29 ? -21.368 2.491 20.398 1 23.4 29 VAL B C 1
ATOM 2418 O O . VAL B 1 29 ? -21.954 2.899 19.392 1 23.4 29 VAL B O 1
ATOM 2421 N N . ASN B 1 30 ? -22.113 2.391 21.507 1 21.01 30 ASN B N 1
ATOM 2422 C CA . ASN B 1 30 ? -23.505 2.803 21.365 1 21.01 30 ASN B CA 1
ATOM 2423 C C . ASN B 1 30 ? -23.616 4.259 20.922 1 21.01 30 ASN B C 1
ATOM 2425 O O . ASN B 1 30 ? -22.604 4.914 20.667 1 21.01 30 ASN B O 1
ATOM 2429 N N . GLU B 1 31 ? -24.466 5.21 21.726 1 22.89 31 GLU B N 1
ATOM 2430 C CA . GLU B 1 31 ? -25.624 6.078 21.529 1 22.89 31 GLU B CA 1
ATOM 2431 C C . GLU B 1 31 ? -25.196 7.52 21.275 1 22.89 31 GLU B C 1
ATOM 2433 O O . GLU B 1 31 ? -26.04 8.405 21.116 1 22.89 31 GLU B O 1
ATOM 2438 N N . ILE B 1 32 ? -24.034 8.011 21.587 1 24.31 32 ILE B N 1
ATOM 2439 C CA . ILE B 1 32 ? -24.114 9.442 21.857 1 24.31 32 ILE B CA 1
ATOM 2440 C C . ILE B 1 32 ? -24.194 10.212 20.54 1 24.31 32 ILE B C 1
ATOM 2442 O O . ILE B 1 32 ? -23.189 10.366 19.842 1 24.31 32 ILE B O 1
ATOM 2446 N N . VAL B 1 33 ? -25.214 10.146 19.695 1 24.29 33 VAL B N 1
ATOM 2447 C CA . VAL B 1 33 ? -25.435 10.813 18.416 1 24.29 33 VAL B CA 1
ATOM 2448 C C . VAL B 1 33 ? -25.478 12.325 18.622 1 24.29 33 VAL B C 1
ATOM 2450 O O . VAL B 1 33 ? -25.11 13.091 17.728 1 24.29 33 VAL B O 1
ATOM 2453 N N . VAL B 1 34 ? -26.187 12.968 19.677 1 22.98 34 VAL B N 1
ATOM 2454 C CA . VAL B 1 34 ? -27.159 13.987 19.296 1 22.98 34 VAL B CA 1
ATOM 2455 C C . VAL B 1 34 ? -26.434 15.274 18.91 1 22.98 34 VAL B C 1
ATOM 2457 O O . VAL B 1 34 ? -26.658 15.819 17.826 1 22.98 34 VAL B O 1
ATOM 2460 N N . ASP B 1 35 ? -26.495 16.42 19.799 1 24.42 35 ASP B N 1
ATOM 2461 C CA . ASP B 1 35 ? -27.022 17.771 19.628 1 24.42 35 ASP B CA 1
ATOM 2462 C C . ASP B 1 35 ? -25.935 18.727 19.143 1 24.42 35 ASP B C 1
ATOM 2464 O O . ASP B 1 35 ? -26.236 19.8 18.616 1 24.42 35 ASP B O 1
ATOM 2468 N N . GLY B 1 36 ? -24.694 18.684 19.732 1 24.58 36 GLY B N 1
ATOM 2469 C CA . GLY B 1 36 ? -23.861 19.875 19.689 1 24.58 36 GLY B CA 1
ATOM 2470 C C . GLY B 1 36 ? -23.173 20.075 18.352 1 24.58 36 GLY B C 1
ATOM 2471 O O . GLY B 1 36 ? -21.944 20.03 18.268 1 24.58 36 GLY B O 1
ATOM 2472 N N . GLU B 1 37 ? -23.828 20.032 17.216 1 28.97 37 GLU B N 1
ATOM 2473 C CA . GLU B 1 37 ? -23.544 19.986 15.785 1 28.97 37 GLU B CA 1
ATOM 2474 C C . GLU B 1 37 ? -22.901 21.285 15.307 1 28.97 37 GLU B C 1
ATOM 2476 O O . GLU B 1 37 ? -22.014 21.267 14.452 1 28.97 37 GLU B O 1
ATOM 2481 N N . GLU B 1 38 ? -23.452 22.469 15.797 1 31.62 38 GLU B N 1
ATOM 2482 C CA . GLU B 1 38 ? -23.306 23.742 15.096 1 31.62 38 GLU B CA 1
ATOM 2483 C C . GLU B 1 38 ? -21.89 24.292 15.239 1 31.62 38 GLU B C 1
ATOM 2485 O O . GLU B 1 38 ? -21.313 24.793 14.272 1 31.62 38 GLU B O 1
ATOM 2490 N N . SER B 1 39 ? -21.468 24.46 16.539 1 30.36 39 SER B N 1
ATOM 2491 C CA . SER B 1 39 ? -20.265 25.244 16.795 1 30.36 39 SER B CA 1
ATOM 2492 C C . SER B 1 39 ? -19.014 24.506 16.33 1 30.36 39 SER B C 1
ATOM 2494 O O . SER B 1 39 ? -17.974 25.123 16.091 1 30.36 39 SER B O 1
ATOM 2496 N N . ALA B 1 40 ? -19.144 23.167 16.36 1 24.89 40 ALA B N 1
ATOM 2497 C CA . ALA B 1 40 ? -17.943 22.377 16.096 1 24.89 40 ALA B CA 1
ATOM 2498 C C . ALA B 1 40 ? -17.563 22.435 14.619 1 24.89 40 ALA B C 1
ATOM 2500 O O . ALA B 1 40 ? -16.421 22.145 14.254 1 24.89 40 ALA B O 1
ATOM 2501 N N . LYS B 1 41 ? -18.566 22.878 13.745 1 29.12 41 LYS B N 1
ATOM 2502 C CA . LYS B 1 41 ? -18.281 22.955 12.315 1 29.12 41 LYS B CA 1
ATOM 2503 C C . LYS B 1 41 ? -17.295 24.079 12.011 1 29.12 41 LYS B C 1
ATOM 2505 O O . LYS B 1 41 ? -16.454 23.95 11.118 1 29.12 41 LYS B O 1
ATOM 2510 N N . GLU B 1 42 ? -17.51 25.223 12.644 1 29.98 42 GLU B N 1
ATOM 2511 C CA . GLU B 1 42 ? -16.73 26.413 12.321 1 29.98 42 GLU B CA 1
ATOM 2512 C C . GLU B 1 42 ? -15.262 26.23 12.694 1 29.98 42 GLU B C 1
ATOM 2514 O O . GLU B 1 42 ? -14.37 26.635 11.946 1 29.98 42 GLU B O 1
ATOM 2519 N N . GLN B 1 43 ? -15.04 25.724 13.946 1 26.53 43 GLN B N 1
ATOM 2520 C CA . GLN B 1 43 ? -13.647 25.581 14.356 1 26.53 43 GLN B CA 1
ATOM 2521 C C . GLN B 1 43 ? -12.942 24.501 13.541 1 26.53 43 GLN B C 1
ATOM 2523 O O . GLN B 1 43 ? -11.76 24.633 13.217 1 26.53 43 GLN B O 1
ATOM 2528 N N . LEU B 1 44 ? -13.691 23.416 13.171 1 25.91 44 LEU B N 1
ATOM 2529 C CA . LEU B 1 44 ? -13.026 22.376 12.395 1 25.91 44 LEU B CA 1
ATOM 2530 C C . LEU B 1 44 ? -12.582 22.91 11.037 1 25.91 44 LEU B C 1
ATOM 2532 O O . LEU B 1 44 ? -11.521 22.535 10.535 1 25.91 44 LEU B O 1
ATOM 2536 N N . ASN B 1 45 ? -13.322 23.914 10.404 1 29.2 45 ASN B N 1
ATOM 2537 C CA . ASN B 1 45 ? -12.884 24.505 9.144 1 29.2 45 ASN B CA 1
ATOM 2538 C C . ASN B 1 45 ? -11.528 25.19 9.289 1 29.2 45 ASN B C 1
ATOM 2540 O O . ASN B 1 45 ? -10.711 25.16 8.366 1 29.2 45 ASN B O 1
ATOM 2544 N N . GLU B 1 46 ? -11.286 26.008 10.347 1 29.07 46 GLU B N 1
ATOM 2545 C CA . GLU B 1 46 ? -10.028 26.735 10.493 1 29.07 46 GLU B CA 1
ATOM 2546 C C . GLU B 1 46 ? -8.869 25.782 10.773 1 29.07 46 GLU B C 1
ATOM 2548 O O . GLU B 1 46 ? -7.767 25.967 10.254 1 29.07 46 GLU B O 1
ATOM 2553 N N . ILE B 1 47 ? -9.065 24.924 11.788 1 28.2 47 ILE B N 1
ATOM 2554 C CA . ILE B 1 47 ? -7.963 24.039 12.146 1 28.2 47 ILE B CA 1
ATOM 2555 C C . ILE B 1 47 ? -7.682 23.073 10.998 1 28.2 47 ILE B C 1
ATOM 2557 O O . ILE B 1 47 ? -6.526 22.736 10.73 1 28.2 47 ILE B O 1
ATOM 2561 N N . LEU B 1 48 ? -8.731 22.498 10.264 1 29.2 48 LEU B N 1
ATOM 2562 C CA . LEU B 1 48 ? -8.421 21.701 9.082 1 29.2 48 LEU B CA 1
ATOM 2563 C C . LEU B 1 48 ? -7.54 22.484 8.114 1 29.2 48 LEU B C 1
ATOM 2565 O O . LEU B 1 48 ? -6.906 21.899 7.233 1 29.2 48 LEU B O 1
ATOM 2569 N N . GLN B 1 49 ? -7.459 23.833 8.163 1 31.03 49 GLN B N 1
ATOM 2570 C CA . GLN B 1 49 ? -6.495 24.57 7.352 1 31.03 49 GLN B CA 1
ATOM 2571 C C . GLN B 1 49 ? -5.07 24.34 7.847 1 31.03 49 GLN B C 1
ATOM 2573 O O . GLN B 1 49 ? -4.108 24.549 7.105 1 31.03 49 GLN B O 1
ATOM 2578 N N . GLY B 1 50 ? -4.777 24.281 9.085 1 28.25 50 GLY B N 1
ATOM 2579 C CA . GLY B 1 50 ? -3.398 24.207 9.54 1 28.25 50 GLY B CA 1
ATOM 2580 C C . GLY B 1 50 ? -2.737 22.877 9.226 1 28.25 50 GLY B C 1
ATOM 2581 O O . GLY B 1 50 ? -1.646 22.588 9.723 1 28.25 50 GLY B O 1
ATOM 2582 N N . GLU B 1 51 ? -3.428 21.764 9.332 1 31.35 51 GLU B N 1
ATOM 2583 C CA . GLU B 1 51 ? -2.613 20.563 9.174 1 31.35 51 GLU B CA 1
ATOM 2584 C C . GLU B 1 51 ? -1.682 20.682 7.971 1 31.35 51 GLU B C 1
ATOM 2586 O O . GLU B 1 51 ? -2.138 20.691 6.825 1 31.35 51 GLU B O 1
ATOM 2591 N N . ASP B 1 52 ? -0.629 21.344 8.019 1 29.4 52 ASP B N 1
ATOM 2592 C CA . ASP B 1 52 ? 0.522 21.747 7.216 1 29.4 52 ASP B CA 1
ATOM 2593 C C . ASP B 1 52 ? 1.127 20.552 6.484 1 29.4 52 ASP B C 1
ATOM 2595 O O . ASP B 1 52 ? 2.174 20.673 5.846 1 29.4 52 ASP B O 1
ATOM 2599 N N . VAL B 1 53 ? 1.319 19.364 7.07 1 33.29 53 VAL B N 1
ATOM 2600 C CA . VAL B 1 53 ? 1.777 18.724 5.841 1 33.29 53 VAL B CA 1
ATOM 2601 C C . VAL B 1 53 ? 0.857 19.107 4.685 1 33.29 53 VAL B C 1
ATOM 2603 O O . VAL B 1 53 ? -0.346 18.839 4.725 1 33.29 53 VAL B O 1
ATOM 2606 N N . GLU B 1 54 ? 0.897 20.216 4.121 1 31.97 54 GLU B N 1
ATOM 2607 C CA . GLU B 1 54 ? 0.17 20.81 3.003 1 31.97 54 GLU B CA 1
ATOM 2608 C C . GLU B 1 54 ? -0.523 19.739 2.164 1 31.97 54 GLU B C 1
ATOM 2610 O O . GLU B 1 54 ? 0.138 18.889 1.565 1 31.97 54 GLU B O 1
ATOM 2615 N N . GLU B 1 55 ? -1.408 18.985 2.722 1 33.7 55 GLU B N 1
ATOM 2616 C CA . GLU B 1 55 ? -2.263 18.559 1.618 1 33.7 55 GLU B CA 1
ATOM 2617 C C . GLU B 1 55 ? -2.078 19.457 0.398 1 33.7 55 GLU B C 1
ATOM 2619 O O . GLU B 1 55 ? -2.432 20.638 0.43 1 33.7 55 GLU B O 1
ATOM 2624 N N . ILE B 1 56 ? -0.912 19.434 -0.146 1 33.91 56 ILE B N 1
ATOM 2625 C CA . ILE B 1 56 ? -0.841 20.14 -1.421 1 33.91 56 ILE B CA 1
ATOM 2626 C C . ILE B 1 56 ? -2.251 20.398 -1.947 1 33.91 56 ILE B C 1
ATOM 2628 O O . ILE B 1 56 ? -2.973 19.459 -2.292 1 33.91 56 ILE B O 1
ATOM 2632 N N . LYS B 1 57 ? -2.918 21.235 -1.2 1 34.9 57 LYS B N 1
ATOM 2633 C CA . LYS B 1 57 ? -4.071 21.702 -1.964 1 34.9 57 LYS B CA 1
ATOM 2634 C C . LYS B 1 57 ? -3.9 21.412 -3.452 1 34.9 57 LYS B C 1
ATOM 2636 O O . LYS B 1 57 ? -3.036 21.998 -4.108 1 34.9 57 LYS B O 1
ATOM 2641 N N . VAL B 1 58 ? -3.824 20.215 -3.69 1 36.53 58 VAL B N 1
ATOM 2642 C CA . VAL B 1 58 ? -3.872 19.927 -5.12 1 36.53 58 VAL B CA 1
ATOM 2643 C C . VAL B 1 58 ? -4.711 20.985 -5.832 1 36.53 58 VAL B C 1
ATOM 2645 O O . VAL B 1 58 ? -5.943 20.948 -5.781 1 36.53 58 VAL B O 1
ATOM 2648 N N . ALA B 1 59 ? -4.495 22.148 -5.412 1 41.01 59 ALA B N 1
ATOM 2649 C CA . ALA B 1 59 ? -4.976 22.958 -6.529 1 41.01 59 ALA B CA 1
ATOM 2650 C C . ALA B 1 59 ? -4.788 22.229 -7.856 1 41.01 59 ALA B C 1
ATOM 2652 O O . ALA B 1 59 ? -3.742 21.621 -8.095 1 41.01 59 ALA B O 1
ATOM 2653 N N . SER B 1 60 ? -5.849 21.812 -8.192 1 56.15 60 SER B N 1
ATOM 2654 C CA . SER B 1 60 ? -5.899 21.156 -9.494 1 56.15 60 SER B CA 1
ATOM 2655 C C . SER B 1 60 ? -4.933 21.807 -10.478 1 56.15 60 SER B C 1
ATOM 2657 O O . SER B 1 60 ? -5.331 22.661 -11.274 1 56.15 60 SER B O 1
ATOM 2659 N N . TYR B 1 61 ? -3.697 21.899 -9.897 1 65.91 61 TYR B N 1
ATOM 2660 C CA . TYR B 1 61 ? -2.751 22.405 -10.885 1 65.91 61 TYR B CA 1
ATOM 2661 C C . TYR B 1 61 ? -2.542 21.396 -12.007 1 65.91 61 TYR B C 1
ATOM 2663 O O . TYR B 1 61 ? -2.435 20.193 -11.757 1 65.91 61 TYR B O 1
ATOM 2671 N N . THR B 1 62 ? -2.761 22.042 -13.077 1 72.83 62 THR B N 1
ATOM 2672 C CA . THR B 1 62 ? -2.342 21.25 -14.228 1 72.83 62 THR B CA 1
ATOM 2673 C C . THR B 1 62 ? -0.821 21.144 -14.287 1 72.83 62 THR B C 1
ATOM 2675 O O . THR B 1 62 ? -0.115 21.867 -13.581 1 72.83 62 THR B O 1
ATOM 2678 N N . LYS B 1 63 ? -0.326 20.259 -14.89 1 78.93 63 LYS B N 1
ATOM 2679 C CA . LYS B 1 63 ? 1.11 20.103 -15.102 1 78.93 63 LYS B CA 1
ATOM 2680 C C . LYS B 1 63 ? 1.732 21.393 -15.628 1 78.93 63 LYS B C 1
ATOM 2682 O O . LYS B 1 63 ? 2.844 21.755 -15.24 1 78.93 63 LYS B O 1
ATOM 2687 N N . GLU B 1 64 ? 0.974 22.043 -16.484 1 82.99 64 GLU B N 1
ATOM 2688 C CA . GLU B 1 64 ? 1.453 23.297 -17.058 1 82.99 64 GLU B CA 1
ATOM 2689 C C . GLU B 1 64 ? 1.55 24.388 -15.996 1 82.99 64 GLU B C 1
ATOM 2691 O O . GLU B 1 64 ? 2.535 25.128 -15.946 1 82.99 64 GLU B O 1
ATOM 2696 N N . ASP B 1 65 ? 0.573 24.419 -15.087 1 86.27 65 ASP B N 1
ATOM 2697 C CA . ASP B 1 65 ? 0.568 25.406 -14.012 1 86.27 65 ASP B CA 1
ATOM 2698 C C . ASP B 1 65 ? 1.754 25.2 -13.072 1 86.27 65 ASP B C 1
ATOM 2700 O O . ASP B 1 65 ? 2.378 26.167 -12.63 1 86.27 65 ASP B O 1
ATOM 2704 N N . LEU B 1 66 ? 2.024 23.986 -12.884 1 88.65 66 LEU B N 1
ATOM 2705 C CA . LEU B 1 66 ? 3.125 23.672 -11.981 1 88.65 66 LEU B CA 1
ATOM 2706 C C . LEU B 1 66 ? 4.465 24.046 -12.605 1 88.65 66 LEU B C 1
ATOM 2708 O O . LEU B 1 66 ? 5.379 24.488 -11.906 1 88.65 66 LEU B O 1
ATOM 2712 N N . GLY B 1 67 ? 4.529 23.875 -13.902 1 89.34 67 GLY B N 1
ATOM 2713 C CA . GLY B 1 67 ? 5.739 24.287 -14.595 1 89.34 67 GLY B CA 1
ATOM 2714 C C . GLY B 1 67 ? 6.011 25.776 -14.487 1 89.34 67 GLY B C 1
ATOM 2715 O O . GLY B 1 67 ? 7.138 26.187 -14.205 1 89.34 67 GLY B O 1
ATOM 2716 N N . GLU B 1 68 ? 4.991 26.487 -14.646 1 91.5 68 GLU B N 1
ATOM 2717 C CA . GLU B 1 68 ? 5.118 27.937 -14.534 1 91.5 68 GLU B CA 1
ATOM 2718 C C . GLU B 1 68 ? 5.474 28.351 -13.109 1 91.5 68 GLU B C 1
ATOM 2720 O O . GLU B 1 68 ? 6.276 29.265 -12.904 1 91.5 68 GLU B O 1
ATOM 2725 N N . LEU B 1 69 ? 4.825 27.727 -12.171 1 92.54 69 LEU B N 1
ATOM 2726 C CA . LEU B 1 69 ? 5.109 28.005 -10.767 1 92.54 69 LEU B CA 1
ATOM 2727 C C . LEU B 1 69 ? 6.576 27.74 -10.447 1 92.54 69 LEU B C 1
ATOM 2729 O O . LEU B 1 69 ? 7.219 28.535 -9.758 1 92.54 69 LEU B O 1
ATOM 2733 N N . ILE B 1 70 ? 7.108 26.677 -10.952 1 94.07 70 ILE B N 1
ATOM 2734 C CA . ILE B 1 70 ? 8.49 26.294 -10.686 1 94.07 70 ILE B CA 1
ATOM 2735 C C . ILE B 1 70 ? 9.437 27.344 -11.262 1 94.07 70 ILE B C 1
ATOM 2737 O O . ILE B 1 70 ? 10.41 27.734 -10.613 1 94.07 70 ILE B O 1
ATOM 2741 N N . GLU B 1 71 ? 9.132 27.812 -12.424 1 94.28 71 GLU B N 1
ATOM 2742 C CA . GLU B 1 71 ? 9.972 28.833 -13.043 1 94.28 71 GLU B CA 1
ATOM 2743 C C . GLU B 1 71 ? 9.958 30.125 -12.232 1 94.28 71 GLU B C 1
ATOM 2745 O O . GLU B 1 71 ? 10.999 30.758 -12.045 1 94.28 71 GLU B O 1
ATOM 2750 N N . ASP B 1 72 ? 8.781 30.519 -11.827 1 95.46 72 ASP B N 1
ATOM 2751 C CA . ASP B 1 72 ? 8.652 31.721 -11.009 1 95.46 72 ASP B CA 1
ATOM 2752 C C . ASP B 1 72 ? 9.411 31.573 -9.692 1 95.46 72 ASP B C 1
ATOM 2754 O O . ASP B 1 72 ? 10.117 32.491 -9.269 1 95.46 72 ASP B O 1
ATOM 2758 N N . LEU B 1 73 ? 9.29 30.425 -9.081 1 95.44 73 LEU B N 1
ATOM 2759 C CA . LEU B 1 73 ? 9.95 30.173 -7.805 1 95.44 73 LEU B CA 1
ATOM 2760 C C . LEU B 1 73 ? 11.466 30.172 -7.967 1 95.44 73 LEU B C 1
ATOM 2762 O O . LEU B 1 73 ? 12.189 30.653 -7.092 1 95.44 73 LEU B O 1
ATOM 2766 N N . LYS B 1 74 ? 11.918 29.62 -9.019 1 95.33 74 LYS B N 1
ATOM 2767 C CA . LYS B 1 74 ? 13.355 29.603 -9.279 1 95.33 74 LYS B CA 1
ATOM 2768 C C . LYS B 1 74 ? 13.9 31.018 -9.445 1 95.33 74 LYS B C 1
ATOM 2770 O O . LYS B 1 74 ? 14.995 31.327 -8.97 1 95.33 74 LYS B O 1
ATOM 2775 N N . LYS B 1 75 ? 13.136 31.829 -10.141 1 95.72 75 LYS B N 1
ATOM 2776 C CA . LYS B 1 75 ? 13.531 33.225 -10.307 1 95.72 75 LYS B CA 1
ATOM 2777 C C . LYS B 1 75 ? 13.608 33.939 -8.96 1 95.72 75 LYS B C 1
ATOM 2779 O O . LYS B 1 75 ? 14.545 34.7 -8.708 1 95.72 75 LYS B O 1
ATOM 2784 N N . GLN B 1 76 ? 12.675 33.704 -8.155 1 95.66 76 GLN B N 1
ATOM 2785 C CA . GLN B 1 76 ? 12.652 34.314 -6.83 1 95.66 76 GLN B CA 1
ATOM 2786 C C . GLN B 1 76 ? 13.816 33.818 -5.976 1 95.66 76 GLN B C 1
ATOM 2788 O O . GLN B 1 76 ? 14.41 34.588 -5.219 1 95.66 76 GLN B O 1
ATOM 2793 N N . LEU B 1 77 ? 14.12 32.576 -6.081 1 94.59 77 LEU B N 1
ATOM 2794 C CA . LEU B 1 77 ? 15.219 32.008 -5.306 1 94.59 77 LEU B CA 1
ATOM 2795 C C . LEU B 1 77 ? 16.546 32.651 -5.694 1 94.59 77 LEU B C 1
ATOM 2797 O O . LEU B 1 77 ? 17.395 32.898 -4.835 1 94.59 77 LEU B O 1
ATOM 2801 N N . ALA B 1 78 ? 16.672 32.899 -6.984 1 92.95 78 ALA B N 1
ATOM 2802 C CA . ALA B 1 78 ? 17.89 33.536 -7.477 1 92.95 78 ALA B CA 1
ATOM 2803 C C . ALA B 1 78 ? 18.017 34.961 -6.948 1 92.95 78 ALA B C 1
ATOM 2805 O O . ALA B 1 78 ? 19.125 35.439 -6.694 1 92.95 78 ALA B O 1
ATOM 2806 N N . LYS B 1 79 ? 16.906 35.591 -6.672 1 92.65 79 LYS B N 1
ATOM 2807 C CA . LYS B 1 79 ? 16.878 36.975 -6.21 1 92.65 79 LYS B CA 1
ATOM 2808 C C . LYS B 1 79 ? 17.135 37.059 -4.708 1 92.65 79 LYS B C 1
ATOM 2810 O O . LYS B 1 79 ? 17.643 38.069 -4.215 1 92.65 79 LYS B O 1
ATOM 2815 N N . HIS B 1 80 ? 16.78 35.99 -3.963 1 88.49 80 HIS B N 1
ATOM 2816 C CA . HIS B 1 80 ? 16.834 36.047 -2.507 1 88.49 80 HIS B CA 1
ATOM 2817 C C . HIS B 1 80 ? 17.92 35.127 -1.959 1 88.49 80 HIS B C 1
ATOM 2819 O O . HIS B 1 80 ? 17.757 34.535 -0.89 1 88.49 80 HIS B O 1
ATOM 2825 N N . ARG B 1 81 ? 18.996 35.027 -2.547 1 81.95 81 ARG B N 1
ATOM 2826 C CA . ARG B 1 81 ? 20.05 34.086 -2.182 1 81.95 81 ARG B CA 1
ATOM 2827 C C . ARG B 1 81 ? 20.63 34.418 -0.811 1 81.95 81 ARG B C 1
ATOM 2829 O O . ARG B 1 81 ? 21.079 33.526 -0.088 1 81.95 81 ARG B O 1
ATOM 2836 N N . CYS B 1 82 ? 20.522 35.685 -0.424 1 84.77 82 CYS B N 1
ATOM 2837 C CA . CYS B 1 82 ? 21.179 36.094 0.812 1 84.77 82 CYS B CA 1
ATOM 2838 C C . CYS B 1 82 ? 20.169 36.243 1.944 1 84.77 82 CYS B C 1
ATOM 2840 O O . CYS B 1 82 ? 20.549 36.445 3.098 1 84.77 82 CYS B O 1
ATOM 2842 N N . ASN B 1 83 ? 18.9 36.115 1.71 1 88.26 83 ASN B N 1
ATOM 2843 C CA . ASN B 1 83 ? 17.839 36.171 2.71 1 88.26 83 ASN B CA 1
ATOM 2844 C C . ASN B 1 83 ? 17.44 34.775 3.182 1 88.26 83 ASN B C 1
ATOM 2846 O O . ASN B 1 83 ? 16.606 34.119 2.556 1 88.26 83 ASN B O 1
ATOM 2850 N N . LYS B 1 84 ? 17.9 34.407 4.333 1 86.42 84 LYS B N 1
ATOM 2851 C CA . LYS B 1 84 ? 17.805 33.023 4.786 1 86.42 84 LYS B CA 1
ATOM 2852 C C . LYS B 1 84 ? 16.351 32.613 5.001 1 86.42 84 LYS B C 1
ATOM 2854 O O . LYS B 1 84 ? 15.916 31.567 4.515 1 86.42 84 LYS B O 1
ATOM 2859 N N . PRO B 1 85 ? 15.546 33.479 5.63 1 88.1 85 PRO B N 1
ATOM 2860 C CA . PRO B 1 85 ? 14.151 33.083 5.838 1 88.1 85 PRO B CA 1
ATOM 2861 C C . PRO B 1 85 ? 13.384 32.912 4.528 1 88.1 85 PRO B C 1
ATOM 2863 O O . PRO B 1 85 ? 12.592 31.976 4.39 1 88.1 85 PRO B O 1
ATOM 2866 N N . GLU B 1 86 ? 13.714 33.834 3.606 1 91.6 86 GLU B N 1
ATOM 2867 C CA . GLU B 1 86 ? 13.027 33.745 2.32 1 91.6 86 GLU B CA 1
ATOM 2868 C C . GLU B 1 86 ? 13.518 32.545 1.515 1 91.6 86 GLU B C 1
ATOM 2870 O O . GLU B 1 86 ? 12.731 31.885 0.833 1 91.6 86 GLU B O 1
ATOM 2875 N N . LYS B 1 87 ? 14.769 32.305 1.55 1 92.63 87 LYS B N 1
ATOM 2876 C CA . LYS B 1 87 ? 15.348 31.153 0.864 1 92.63 87 LYS B CA 1
ATOM 2877 C C . LYS B 1 87 ? 14.737 29.849 1.368 1 92.63 87 LYS B C 1
ATOM 2879 O O . LYS B 1 87 ? 14.433 28.953 0.578 1 92.63 87 LYS B O 1
ATOM 2884 N N . GLU B 1 88 ? 14.523 29.802 2.654 1 92.15 88 GLU B N 1
ATOM 2885 C CA . GLU B 1 88 ? 13.929 28.616 3.263 1 92.15 88 GLU B CA 1
ATOM 2886 C C . GLU B 1 88 ? 12.53 28.354 2.712 1 92.15 88 GLU B C 1
ATOM 2888 O O . GLU B 1 88 ? 12.202 27.223 2.347 1 92.15 88 GLU B O 1
ATOM 2893 N N . LYS B 1 89 ? 11.781 29.372 2.685 1 93.07 89 LYS B N 1
ATOM 2894 C CA . LYS B 1 89 ? 10.41 29.274 2.194 1 93.07 89 LYS B CA 1
ATOM 2895 C C . LYS B 1 89 ? 10.378 28.841 0.731 1 93.07 89 LYS B C 1
ATOM 2897 O O . LYS B 1 89 ? 9.577 27.986 0.348 1 93.07 89 LYS B O 1
ATOM 2902 N N . LEU B 1 90 ? 11.287 29.442 -0.04 1 94.9 90 LEU B N 1
ATOM 2903 C CA . LEU B 1 90 ? 11.312 29.159 -1.471 1 94.9 90 LEU B CA 1
ATOM 2904 C C . LEU B 1 90 ? 11.76 27.725 -1.733 1 94.9 90 LEU B C 1
ATOM 2906 O O . LEU B 1 90 ? 11.228 27.057 -2.623 1 94.9 90 LEU B O 1
ATOM 2910 N N . LEU B 1 91 ? 12.696 27.211 -0.975 1 95.44 91 LEU B N 1
ATOM 2911 C CA . LEU B 1 91 ? 13.166 25.839 -1.127 1 95.44 91 LEU B CA 1
ATOM 2912 C C . LEU B 1 91 ? 12.051 24.845 -0.821 1 95.44 91 LEU B C 1
ATOM 2914 O O . LEU B 1 91 ? 11.883 23.854 -1.535 1 95.44 91 LEU B O 1
ATOM 2918 N N . LEU B 1 92 ? 11.311 25.141 0.202 1 94.67 92 LEU B N 1
ATOM 2919 C CA . LEU B 1 92 ? 10.186 24.288 0.569 1 94.67 92 LEU B CA 1
ATOM 2920 C C . LEU B 1 92 ? 9.138 24.265 -0.538 1 94.67 92 LEU B C 1
ATOM 2922 O O . LEU B 1 92 ? 8.643 23.198 -0.909 1 94.67 92 LEU B O 1
ATOM 2926 N N . GLU B 1 93 ? 8.874 25.402 -1.107 1 94.27 93 GLU B N 1
ATOM 2927 C CA . GLU B 1 93 ? 7.85 25.516 -2.142 1 94.27 93 GLU B CA 1
ATOM 2928 C C . GLU B 1 93 ? 8.298 24.847 -3.438 1 94.27 93 GLU B C 1
ATOM 2930 O O . GLU B 1 93 ? 7.495 24.209 -4.122 1 94.27 93 GLU B O 1
ATOM 2935 N N . LEU B 1 94 ? 9.562 24.998 -3.728 1 95.73 94 LEU B N 1
ATOM 2936 C CA . LEU B 1 94 ? 10.102 24.34 -4.912 1 95.73 94 LEU B CA 1
ATOM 2937 C C . LEU B 1 94 ? 10.074 22.823 -4.751 1 95.73 94 LEU B C 1
ATOM 2939 O O . LEU B 1 94 ? 9.733 22.101 -5.691 1 95.73 94 LEU B O 1
ATOM 2943 N N . GLY B 1 95 ? 10.436 22.39 -3.516 1 95.71 95 GLY B N 1
ATOM 2944 C CA . GLY B 1 95 ? 10.338 20.965 -3.24 1 95.71 95 GLY B CA 1
ATOM 2945 C C . GLY B 1 95 ? 8.934 20.419 -3.416 1 95.71 95 GLY B C 1
ATOM 2946 O O . GLY B 1 95 ? 8.742 19.381 -4.054 1 95.71 95 GLY B O 1
ATOM 2947 N N . HIS B 1 96 ? 7.947 21.134 -2.977 1 93.86 96 HIS B N 1
ATOM 2948 C CA . HIS B 1 96 ? 6.548 20.732 -3.081 1 93.86 96 HIS B CA 1
ATOM 2949 C C . HIS B 1 96 ? 6.095 20.685 -4.536 1 93.86 96 HIS B C 1
ATOM 2951 O O . HIS B 1 96 ? 5.387 19.759 -4.94 1 93.86 96 HIS B O 1
ATOM 2957 N N . ALA B 1 97 ? 6.469 21.673 -5.281 1 91.9 97 ALA B N 1
ATOM 2958 C CA . ALA B 1 97 ? 6.056 21.752 -6.68 1 91.9 97 ALA B CA 1
ATOM 2959 C C . ALA B 1 97 ? 6.619 20.583 -7.484 1 91.9 97 ALA B C 1
ATOM 2961 O O . ALA B 1 97 ? 5.905 19.968 -8.279 1 91.9 97 ALA B O 1
ATOM 2962 N N . HIS B 1 98 ? 7.862 20.317 -7.239 1 93.37 98 HIS B N 1
ATOM 2963 C CA . HIS B 1 98 ? 8.467 19.189 -7.938 1 93.37 98 HIS B CA 1
ATOM 2964 C C . HIS B 1 98 ? 7.848 17.868 -7.493 1 93.37 98 HIS B C 1
ATOM 2966 O O . HIS B 1 98 ? 7.679 16.953 -8.302 1 93.37 98 HIS B O 1
ATOM 2972 N N . TYR B 1 99 ? 7.495 17.776 -6.252 1 90.77 99 TYR B N 1
ATOM 2973 C CA . TYR B 1 99 ? 6.843 16.579 -5.734 1 90.77 99 TYR B CA 1
ATOM 2974 C C . TYR B 1 99 ? 5.499 16.351 -6.416 1 90.77 99 TYR B C 1
ATOM 2976 O O . TYR B 1 99 ? 5.189 15.233 -6.834 1 90.77 99 TYR B O 1
ATOM 2984 N N . LYS B 1 100 ? 4.819 17.387 -6.59 1 86.14 100 LYS B N 1
ATOM 2985 C CA . LYS B 1 100 ? 3.507 17.306 -7.227 1 86.14 100 LYS B CA 1
ATOM 2986 C C . LYS B 1 100 ? 3.634 16.921 -8.698 1 86.14 100 LYS B C 1
ATOM 2988 O O . LYS B 1 100 ? 2.74 16.282 -9.257 1 86.14 100 LYS B O 1
ATOM 2993 N N . LEU B 1 101 ? 4.791 17.262 -9.265 1 84.86 101 LEU B N 1
ATOM 2994 C CA . LEU B 1 101 ? 5.046 16.919 -10.66 1 84.86 101 LEU B CA 1
ATOM 2995 C C . LEU B 1 101 ? 5.656 15.526 -10.774 1 84.86 101 LEU B C 1
ATOM 2997 O O . LEU B 1 101 ? 6.011 15.087 -11.871 1 84.86 101 LEU B O 1
ATOM 3001 N N . CYS B 1 102 ? 5.78 14.928 -9.615 1 82.8 102 CYS B N 1
ATOM 3002 C CA . CYS B 1 102 ? 6.344 13.584 -9.544 1 82.8 102 CYS B CA 1
ATOM 3003 C C . CYS B 1 102 ? 7.812 13.587 -9.952 1 82.8 102 CYS B C 1
ATOM 3005 O O . CYS B 1 102 ? 8.311 12.601 -10.497 1 82.8 102 CYS B O 1
ATOM 3007 N N . LYS B 1 103 ? 8.416 14.719 -9.923 1 88.56 103 LYS B N 1
ATOM 3008 C CA . LYS B 1 103 ? 9.863 14.825 -10.093 1 88.56 103 LYS B CA 1
ATOM 3009 C C . LYS B 1 103 ? 10.584 14.693 -8.754 1 88.56 103 LYS B C 1
ATOM 3011 O O . LYS B 1 103 ? 11.127 15.671 -8.237 1 88.56 103 LYS B O 1
ATOM 3016 N N . PHE B 1 104 ? 10.756 13.503 -8.274 1 89.61 104 PHE B N 1
ATOM 3017 C CA . PHE B 1 104 ? 11.13 13.226 -6.892 1 89.61 104 PHE B CA 1
ATOM 3018 C C . PHE B 1 104 ? 12.615 13.486 -6.67 1 89.61 104 PHE B C 1
ATOM 3020 O O . PHE B 1 104 ? 13.013 13.979 -5.613 1 89.61 104 PHE B O 1
ATOM 3027 N N . PRO B 1 105 ? 13.456 13.187 -7.682 1 92.51 105 PRO B N 1
ATOM 3028 C CA . PRO B 1 105 ? 14.865 13.519 -7.458 1 92.51 105 PRO B CA 1
ATOM 3029 C C . PRO B 1 105 ? 15.094 15.015 -7.255 1 92.51 105 PRO B C 1
ATOM 3031 O O . PRO B 1 105 ? 15.86 15.412 -6.373 1 92.51 105 PRO B O 1
ATOM 3034 N N . ALA B 1 106 ? 14.357 15.785 -8.07 1 95.42 106 ALA B N 1
ATOM 3035 C CA . ALA B 1 106 ? 14.474 17.231 -7.905 1 95.42 106 ALA B CA 1
ATOM 3036 C C . ALA B 1 106 ? 13.887 17.68 -6.569 1 95.42 106 ALA B C 1
ATOM 3038 O O . ALA B 1 106 ? 14.45 18.547 -5.897 1 95.42 106 ALA B O 1
ATOM 3039 N N . ALA B 1 107 ? 12.751 17.121 -6.199 1 96.13 107 ALA B N 1
ATOM 3040 C CA . ALA B 1 107 ? 12.152 17.427 -4.903 1 96.13 107 ALA B CA 1
ATOM 3041 C C . ALA B 1 107 ? 13.118 17.112 -3.764 1 96.13 107 ALA B C 1
ATOM 3043 O O . ALA B 1 107 ? 13.255 17.897 -2.823 1 96.13 107 ALA B O 1
ATOM 3044 N N . LYS B 1 108 ? 13.805 15.991 -3.885 1 96.97 108 LYS B N 1
ATOM 3045 C CA . LYS B 1 108 ? 14.785 15.584 -2.882 1 96.97 108 LYS B CA 1
ATOM 3046 C C . LYS B 1 108 ? 15.876 16.639 -2.719 1 96.97 108 LYS B C 1
ATOM 3048 O O . LYS B 1 108 ? 16.265 16.969 -1.597 1 96.97 108 LYS B O 1
ATOM 3053 N N . ASP B 1 109 ? 16.336 17.153 -3.84 1 97.59 109 ASP B N 1
ATOM 3054 C CA . ASP B 1 109 ? 17.423 18.126 -3.808 1 97.59 109 ASP B CA 1
ATOM 3055 C C . ASP B 1 109 ? 16.997 19.403 -3.087 1 97.59 109 ASP B C 1
ATOM 3057 O O . ASP B 1 109 ? 17.735 19.926 -2.25 1 97.59 109 ASP B O 1
ATOM 3061 N N . TYR B 1 110 ? 15.854 19.88 -3.4 1 97.52 110 TYR B N 1
ATOM 3062 C CA . TYR B 1 110 ? 15.374 21.107 -2.775 1 97.52 110 TYR B CA 1
ATOM 3063 C C . TYR B 1 110 ? 15.075 20.885 -1.297 1 97.52 110 TYR B C 1
ATOM 3065 O O . TYR B 1 110 ? 15.406 21.725 -0.457 1 97.52 110 TYR B O 1
ATOM 3073 N N . TYR B 1 111 ? 14.494 19.762 -0.933 1 97.08 111 TYR B N 1
ATOM 3074 C CA . TYR B 1 111 ? 14.212 19.459 0.466 1 97.08 111 TYR B CA 1
ATOM 3075 C C . TYR B 1 111 ? 15.502 19.262 1.252 1 97.08 111 TYR B C 1
ATOM 3077 O O . TYR B 1 111 ? 15.576 19.609 2.433 1 97.08 111 TYR B O 1
ATOM 3085 N N . ALA B 1 112 ? 16.471 18.69 0.582 1 97.16 112 ALA B N 1
ATOM 3086 C CA . ALA B 1 112 ? 17.757 18.483 1.241 1 97.16 112 ALA B CA 1
ATOM 3087 C C . ALA B 1 112 ? 18.438 19.814 1.546 1 97.16 112 ALA B C 1
ATOM 3089 O O . ALA B 1 112 ? 19.066 19.972 2.595 1 97.16 112 ALA B O 1
ATOM 3090 N N . GLN B 1 113 ? 18.33 20.702 0.63 1 95.06 113 GLN B N 1
ATOM 3091 C CA . GLN B 1 113 ? 18.859 22.039 0.881 1 95.06 113 GLN B CA 1
ATOM 3092 C C . GLN B 1 113 ? 18.123 22.713 2.035 1 95.06 113 GLN B C 1
ATOM 3094 O O . GLN B 1 113 ? 18.747 23.33 2.901 1 95.06 113 GLN B O 1
ATOM 3099 N N . TYR B 1 114 ? 16.8 22.596 2.032 1 95.24 114 TYR B N 1
ATOM 3100 C CA . TYR B 1 114 ? 16 23.116 3.136 1 95.24 114 TYR B CA 1
ATOM 3101 C C . TYR B 1 114 ? 16.421 22.487 4.458 1 95.24 114 TYR B C 1
ATOM 3103 O O . TYR B 1 114 ? 16.604 23.189 5.456 1 95.24 114 TYR B O 1
ATOM 3111 N N . PHE B 1 115 ? 16.662 21.189 4.492 1 95.46 115 PHE B N 1
ATOM 3112 C CA . PHE B 1 115 ? 17.068 20.456 5.685 1 95.46 115 PHE B CA 1
ATOM 3113 C C . PHE B 1 115 ? 18.397 20.98 6.216 1 95.46 115 PHE B C 1
ATOM 3115 O O . PHE B 1 115 ? 18.555 21.179 7.423 1 95.46 115 PHE B O 1
ATOM 3122 N N . SER B 1 116 ? 19.326 21.148 5.295 1 92.57 116 SER B N 1
ATOM 3123 C CA . SER B 1 116 ? 20.646 21.633 5.687 1 92.57 116 SER B CA 1
ATOM 3124 C C . SER B 1 116 ? 20.558 23.01 6.336 1 92.57 116 SER B C 1
ATOM 3126 O O . SER B 1 116 ? 21.283 23.3 7.29 1 92.57 116 SER B O 1
ATOM 3128 N N . LEU B 1 117 ? 19.634 23.836 5.867 1 90.93 117 LEU B N 1
ATOM 3129 C CA . LEU B 1 117 ? 19.474 25.188 6.391 1 90.93 117 LEU B CA 1
ATOM 3130 C C . LEU B 1 117 ? 18.842 25.162 7.778 1 90.93 117 LEU B C 1
ATOM 3132 O O . LEU B 1 117 ? 19.279 25.884 8.678 1 90.93 117 LEU B O 1
ATOM 3136 N N . VAL B 1 118 ? 17.873 24.342 7.912 1 91.56 118 VAL B N 1
ATOM 3137 C CA . VAL B 1 118 ? 17.109 24.356 9.155 1 91.56 118 VAL B CA 1
ATOM 3138 C C . VAL B 1 118 ? 17.878 23.61 10.243 1 91.56 118 VAL B C 1
ATOM 3140 O O . VAL B 1 118 ? 17.756 23.929 11.428 1 91.56 118 VAL B O 1
ATOM 3143 N N . LYS B 1 119 ? 18.569 22.618 9.91 1 88.78 119 LYS B N 1
ATOM 3144 C CA . LYS B 1 119 ? 19.376 21.877 10.876 1 88.78 119 LYS B CA 1
ATOM 3145 C C . LYS B 1 119 ? 20.345 22.802 11.607 1 88.78 119 LYS B C 1
ATOM 3147 O O . LYS B 1 119 ? 20.63 22.602 12.789 1 88.78 119 LYS B O 1
ATOM 3152 N N . ARG B 1 120 ? 20.663 23.867 10.953 1 85.19 120 ARG B N 1
ATOM 3153 C CA . ARG B 1 120 ? 21.604 24.822 11.529 1 85.19 120 ARG B CA 1
ATOM 3154 C C . ARG B 1 120 ? 20.89 25.808 12.447 1 85.19 120 ARG B C 1
ATOM 3156 O O . ARG B 1 120 ? 21.503 26.376 13.354 1 85.19 120 ARG B O 1
ATOM 3163 N N . GLN B 1 121 ? 19.613 26.076 12.312 1 83.16 121 GLN B N 1
ATOM 3164 C CA . GLN B 1 121 ? 18.867 27.095 13.043 1 83.16 121 GLN B CA 1
ATOM 3165 C C . GLN B 1 121 ? 18.243 26.517 14.311 1 83.16 121 GLN B C 1
ATOM 3167 O O . GLN B 1 121 ? 17.706 27.257 15.137 1 83.16 121 GLN B O 1
ATOM 3172 N N . ARG B 1 122 ? 18.323 25.272 14.582 1 75.48 122 ARG B N 1
ATOM 3173 C CA . ARG B 1 122 ? 17.879 24.577 15.786 1 75.48 122 ARG B CA 1
ATOM 3174 C C . ARG B 1 122 ? 16.378 24.748 15.995 1 75.48 122 ARG B C 1
ATOM 3176 O O . ARG B 1 122 ? 15.924 24.971 17.119 1 75.48 122 ARG B O 1
ATOM 3183 N N . SER B 1 123 ? 15.607 24.997 15.04 1 87.34 123 SER B N 1
ATOM 3184 C CA . SER B 1 123 ? 14.154 24.971 15.172 1 87.34 123 SER B CA 1
ATOM 3185 C C . SER B 1 123 ? 13.608 23.557 14.998 1 87.34 123 SER B C 1
ATOM 3187 O O . SER B 1 123 ? 13.689 22.986 13.908 1 87.34 123 SER B O 1
ATOM 3189 N N . LEU B 1 124 ? 13.004 23.124 16.067 1 90.15 124 LEU B N 1
ATOM 3190 C CA . LEU B 1 124 ? 12.488 21.759 16.049 1 90.15 124 LEU B CA 1
ATOM 3191 C C . LEU B 1 124 ? 11.303 21.639 15.096 1 90.15 124 LEU B C 1
ATOM 3193 O O . LEU B 1 124 ? 11.137 20.614 14.432 1 90.15 124 LEU B O 1
ATOM 3197 N N . LEU B 1 125 ? 10.56 22.72 15.039 1 90.63 125 LEU B N 1
ATOM 3198 C CA . LEU B 1 125 ? 9.381 22.693 14.18 1 90.63 125 LEU B CA 1
ATOM 3199 C C . LEU B 1 125 ? 9.78 22.573 12.713 1 90.63 125 LEU B C 1
ATOM 3201 O O . LEU B 1 125 ? 9.205 21.773 11.972 1 90.63 125 LEU B O 1
ATOM 3205 N N . ARG B 1 126 ? 10.742 23.386 12.393 1 91.18 126 ARG B N 1
ATOM 3206 C CA . ARG B 1 126 ? 11.21 23.381 11.011 1 91.18 126 ARG B CA 1
ATOM 3207 C C . ARG B 1 126 ? 11.956 22.089 10.69 1 91.18 126 ARG B C 1
ATOM 3209 O O . ARG B 1 126 ? 11.853 21.567 9.578 1 91.18 126 ARG B O 1
ATOM 3216 N N . LEU B 1 127 ? 12.596 21.557 11.61 1 92.72 127 LEU B N 1
ATOM 3217 C CA . LEU B 1 127 ? 13.318 20.302 11.434 1 92.72 127 LEU B CA 1
ATOM 3218 C C . LEU B 1 127 ? 12.35 19.135 11.278 1 92.72 127 LEU B C 1
ATOM 3220 O O . LEU B 1 127 ? 12.57 18.245 10.453 1 92.72 127 LEU B O 1
ATOM 3224 N N . GLN B 1 128 ? 11.35 19.17 12.088 1 94.23 128 GLN B N 1
ATOM 3225 C CA . GLN B 1 128 ? 10.303 18.159 11.995 1 94.23 128 GLN B CA 1
ATOM 3226 C C . GLN B 1 128 ? 9.728 18.09 10.583 1 94.23 128 GLN B C 1
ATOM 3228 O O . GLN B 1 128 ? 9.545 17.002 10.033 1 94.23 128 GLN B O 1
ATOM 3233 N N . ARG B 1 129 ? 9.468 19.219 10.037 1 92.54 129 ARG B N 1
ATOM 3234 C CA . ARG B 1 129 ? 8.917 19.314 8.689 1 92.54 129 ARG B CA 1
ATOM 3235 C C . ARG B 1 129 ? 9.901 18.774 7.656 1 92.54 129 ARG B C 1
ATOM 3237 O O . ARG B 1 129 ? 9.503 18.092 6.709 1 92.54 129 ARG B O 1
ATOM 3244 N N . ALA B 1 130 ? 11.119 19.1 7.865 1 94.62 130 ALA B N 1
ATOM 3245 C CA . ALA B 1 130 ? 12.151 18.631 6.943 1 94.62 130 ALA B CA 1
ATOM 3246 C C . ALA B 1 130 ? 12.244 17.108 6.952 1 94.62 130 ALA B C 1
ATOM 3248 O O . ALA B 1 130 ? 12.342 16.48 5.895 1 94.62 130 ALA B O 1
ATOM 3249 N N . TYR B 1 131 ? 12.159 16.494 8.125 1 94.99 131 TYR B N 1
ATOM 3250 C CA . TYR B 1 131 ? 12.203 15.041 8.243 1 94.99 131 TYR B CA 1
ATOM 3251 C C . TYR B 1 131 ? 11.006 14.401 7.55 1 94.99 131 TYR B C 1
ATOM 3253 O O . TYR B 1 131 ? 11.154 13.407 6.835 1 94.99 131 TYR B O 1
ATOM 3261 N N . CYS B 1 132 ? 9.879 15.008 7.691 1 95.36 132 CYS B N 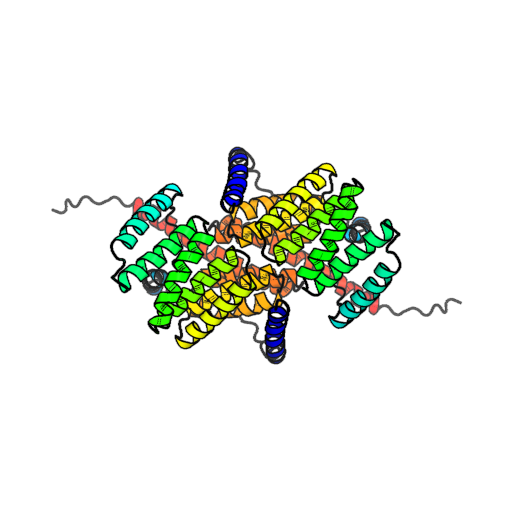1
ATOM 3262 C CA . CYS B 1 132 ? 8.672 14.472 7.073 1 95.36 132 CYS B CA 1
ATOM 3263 C C . CYS B 1 132 ? 8.758 14.545 5.554 1 95.36 132 CYS B C 1
ATOM 3265 O O . CYS B 1 132 ? 8.504 13.556 4.865 1 95.36 132 CYS B O 1
ATOM 3267 N N . ASN B 1 133 ? 9.182 15.672 5.047 1 94.98 133 ASN B N 1
ATOM 3268 C CA . ASN B 1 133 ? 9.234 15.876 3.603 1 94.98 133 ASN B CA 1
ATOM 3269 C C . ASN B 1 133 ? 10.25 14.949 2.943 1 94.98 133 ASN B C 1
ATOM 3271 O O . ASN B 1 133 ? 9.955 14.324 1.922 1 94.98 133 ASN B O 1
ATOM 3275 N N . LEU B 1 134 ? 11.362 14.806 3.574 1 96.51 134 LEU B N 1
ATOM 3276 C CA . LEU B 1 134 ? 12.383 13.934 3.004 1 96.51 134 LEU B CA 1
ATOM 3277 C C . LEU B 1 134 ? 11.973 12.469 3.121 1 96.51 134 LEU B C 1
ATOM 3279 O O . LEU B 1 134 ? 12.24 11.672 2.219 1 96.51 134 LEU B O 1
ATOM 3283 N N . GLY B 1 135 ? 11.344 12.183 4.253 1 95.85 135 GLY B N 1
ATOM 3284 C CA . GLY B 1 135 ? 10.809 10.836 4.376 1 95.85 135 GLY B CA 1
ATOM 3285 C C . GLY B 1 135 ? 9.856 10.468 3.255 1 95.85 135 GLY B C 1
ATOM 3286 O O . GLY B 1 135 ? 9.966 9.389 2.668 1 95.85 135 GLY B O 1
ATOM 3287 N N . CYS B 1 136 ? 8.971 11.334 2.922 1 94.18 136 CYS B N 1
ATOM 3288 C CA . CYS B 1 136 ? 7.996 11.111 1.861 1 94.18 136 CYS B CA 1
ATOM 3289 C C . CYS B 1 136 ? 8.686 10.947 0.512 1 94.18 136 CYS B C 1
ATOM 3291 O O . CYS B 1 136 ? 8.306 10.086 -0.284 1 94.18 136 CYS B O 1
ATOM 3293 N N . VAL B 1 137 ? 9.701 11.71 0.289 1 93.94 137 VAL B N 1
ATOM 3294 C CA . VAL B 1 137 ? 10.398 11.656 -0.992 1 93.94 137 VAL B CA 1
ATOM 3295 C C . VAL B 1 137 ? 11.162 10.339 -1.11 1 93.94 137 VAL B C 1
ATOM 3297 O O . VAL B 1 137 ? 11.139 9.693 -2.16 1 93.94 137 VAL B O 1
ATOM 3300 N N . TYR B 1 138 ? 11.818 9.947 -0.042 1 92.47 138 TYR B N 1
ATOM 3301 C CA . TYR B 1 138 ? 12.558 8.69 -0.072 1 92.47 138 TYR B CA 1
ATOM 3302 C C . TYR B 1 138 ? 11.615 7.508 -0.26 1 92.47 138 TYR B C 1
ATOM 3304 O O . TYR B 1 138 ? 11.954 6.539 -0.945 1 92.47 138 TYR B O 1
ATOM 3312 N N . LYS B 1 139 ? 10.466 7.583 0.342 1 89.67 139 LYS B N 1
ATOM 3313 C CA . LYS B 1 139 ? 9.458 6.545 0.144 1 89.67 139 LYS B CA 1
ATOM 3314 C C . LYS B 1 139 ? 9.078 6.422 -1.329 1 89.67 139 LYS B C 1
ATOM 3316 O O . LYS B 1 139 ? 9.011 5.315 -1.868 1 89.67 139 LYS B O 1
ATOM 3321 N N . ARG B 1 140 ? 8.921 7.583 -1.967 1 84.73 140 ARG B N 1
ATOM 3322 C CA . ARG B 1 140 ? 8.515 7.599 -3.368 1 84.73 140 ARG B CA 1
ATOM 3323 C C . ARG B 1 140 ? 9.659 7.159 -4.275 1 84.73 140 ARG B C 1
ATOM 3325 O O . ARG B 1 140 ? 9.428 6.588 -5.343 1 84.73 140 ARG B O 1
ATOM 3332 N N . LEU B 1 141 ? 10.85 7.378 -3.815 1 84.91 141 LEU B N 1
ATOM 3333 C CA . LEU B 1 141 ? 12.024 6.982 -4.585 1 84.91 141 LEU B CA 1
ATOM 3334 C C . LEU B 1 141 ? 12.348 5.508 -4.363 1 84.91 141 LEU B C 1
ATOM 3336 O O . LEU B 1 141 ? 13.222 4.952 -5.032 1 84.91 141 LEU B O 1
ATOM 3340 N N . GLY B 1 142 ? 11.702 4.875 -3.392 1 81.29 142 GLY B N 1
ATOM 3341 C CA . GLY B 1 142 ? 11.881 3.452 -3.148 1 81.29 142 GLY B CA 1
ATOM 3342 C C . GLY B 1 142 ? 12.966 3.153 -2.131 1 81.29 142 GLY B C 1
ATOM 3343 O O . GLY B 1 142 ? 13.276 1.989 -1.87 1 81.29 142 GLY B O 1
ATOM 3344 N N . ASP B 1 143 ? 13.572 4.188 -1.659 1 86.12 143 ASP B N 1
ATOM 3345 C CA . ASP B 1 143 ? 14.532 3.982 -0.579 1 86.12 143 ASP B CA 1
ATOM 3346 C C . ASP B 1 143 ? 13.826 3.876 0.771 1 86.12 143 ASP B C 1
ATOM 3348 O O . ASP B 1 143 ? 13.793 4.841 1.537 1 86.12 143 ASP B O 1
ATOM 3352 N N . ILE B 1 144 ? 13.377 2.707 1.11 1 85.86 144 ILE B N 1
ATOM 3353 C CA . ILE B 1 144 ? 12.481 2.461 2.235 1 85.86 144 ILE B CA 1
ATOM 3354 C C . ILE B 1 144 ? 13.245 2.619 3.548 1 85.86 144 ILE B C 1
ATOM 3356 O O . ILE B 1 144 ? 12.711 3.152 4.523 1 85.86 144 ILE B O 1
ATOM 3360 N N . GLU B 1 145 ? 14.451 2.166 3.599 1 84.73 145 GLU B N 1
ATOM 3361 C CA . GLU B 1 145 ? 15.247 2.271 4.818 1 84.73 145 GLU B CA 1
ATOM 3362 C C . GLU B 1 145 ? 15.43 3.727 5.235 1 84.73 145 GLU B C 1
ATOM 3364 O O . GLU B 1 145 ? 15.227 4.076 6.4 1 84.73 145 GLU B O 1
ATOM 3369 N N . LYS B 1 146 ? 15.749 4.527 4.242 1 92.13 146 LYS B N 1
ATOM 3370 C CA . LYS B 1 146 ? 15.92 5.946 4.542 1 92.13 146 LYS B CA 1
ATOM 3371 C C . LYS B 1 146 ? 14.589 6.596 4.906 1 92.13 146 LYS B C 1
ATOM 3373 O O . LYS B 1 146 ? 14.531 7.452 5.791 1 92.13 146 LYS B O 1
ATOM 3378 N N . ALA B 1 147 ? 13.563 6.225 4.229 1 93.76 147 ALA B N 1
ATOM 3379 C CA . ALA B 1 147 ? 12.244 6.765 4.547 1 93.76 147 ALA B CA 1
ATOM 3380 C C . ALA B 1 147 ? 11.879 6.498 6.005 1 93.76 147 ALA B C 1
ATOM 3382 O O . ALA B 1 147 ? 11.454 7.407 6.722 1 93.76 147 ALA B O 1
ATOM 3383 N N . VAL B 1 148 ? 12.124 5.286 6.486 1 93.09 148 VAL B N 1
ATOM 3384 C CA . VAL B 1 148 ? 11.788 4.89 7.85 1 93.09 148 VAL B CA 1
ATOM 3385 C C . VAL B 1 148 ? 12.622 5.696 8.842 1 93.09 148 VAL B C 1
ATOM 3387 O O . VAL B 1 148 ? 12.099 6.195 9.842 1 93.09 148 VAL B O 1
ATOM 3390 N N . GLU B 1 149 ? 13.902 5.84 8.516 1 94.71 149 GLU B N 1
ATOM 3391 C CA . GLU B 1 149 ? 14.788 6.61 9.384 1 94.71 149 GLU B CA 1
ATOM 3392 C C . GLU B 1 149 ? 14.293 8.044 9.546 1 94.71 149 GLU B C 1
ATOM 3394 O O . GLU B 1 149 ? 14.261 8.573 10.659 1 94.71 149 GLU B O 1
ATOM 3399 N N . TYR B 1 150 ? 13.942 8.642 8.489 1 96.51 150 TYR B N 1
ATOM 3400 C CA . TYR B 1 150 ? 13.488 10.028 8.521 1 96.51 150 TYR B CA 1
ATOM 3401 C C . TYR B 1 150 ? 12.154 10.148 9.248 1 96.51 150 TYR B C 1
ATOM 3403 O O . TYR B 1 150 ? 11.953 11.069 10.042 1 96.51 150 TYR B O 1
ATOM 3411 N N . PHE B 1 151 ? 11.257 9.23 9.028 1 96.45 151 PHE B N 1
ATOM 3412 C CA . PHE B 1 151 ? 9.963 9.284 9.697 1 96.45 151 PHE B CA 1
ATOM 3413 C C . PHE B 1 151 ? 10.119 9.065 11.197 1 96.45 151 PHE B C 1
ATOM 3415 O O . PHE B 1 151 ? 9.449 9.719 11.999 1 96.45 151 PHE B O 1
ATOM 3422 N N . GLU B 1 152 ? 10.97 8.171 11.565 1 95.98 152 GLU B N 1
ATOM 3423 C CA . GLU B 1 152 ? 11.195 7.908 12.983 1 95.98 152 GLU B CA 1
ATOM 3424 C C . GLU B 1 152 ? 11.814 9.117 13.677 1 95.98 152 GLU B C 1
ATOM 3426 O O . GLU B 1 152 ? 11.44 9.452 14.803 1 95.98 152 GLU B O 1
ATOM 3431 N N . SER B 1 153 ? 12.745 9.723 12.976 1 95.74 153 SER B N 1
ATOM 3432 C CA . SER B 1 153 ? 13.342 10.935 13.529 1 95.74 153 SER B CA 1
ATOM 3433 C C . SER B 1 153 ? 12.314 12.055 13.644 1 95.74 153 SER B C 1
ATOM 3435 O O . SER B 1 153 ? 12.278 12.771 14.647 1 95.74 153 SER B O 1
ATOM 3437 N N . GLY B 1 154 ? 11.503 12.171 12.597 1 95.89 154 GLY B N 1
ATOM 3438 C CA . GLY B 1 154 ? 10.43 13.152 12.648 1 95.89 154 GLY B CA 1
ATOM 3439 C C . GLY B 1 154 ? 9.418 12.872 13.743 1 95.89 154 GLY B C 1
ATOM 3440 O O . GLY B 1 154 ? 8.912 13.799 14.379 1 95.89 154 GLY B O 1
ATOM 3441 N N . LEU B 1 155 ? 9.139 11.624 14.009 1 95.38 155 LEU B N 1
ATOM 3442 C CA . LEU B 1 155 ? 8.198 11.222 15.049 1 95.38 155 LEU B CA 1
ATOM 3443 C C . LEU B 1 155 ? 8.723 11.594 16.431 1 95.38 155 LEU B C 1
ATOM 3445 O O . LEU B 1 155 ? 7.973 12.097 17.271 1 95.38 155 LEU B O 1
ATOM 3449 N N . ALA B 1 156 ? 9.988 11.364 16.651 1 94.59 156 ALA B N 1
ATOM 3450 C CA . ALA B 1 156 ? 10.606 11.701 17.931 1 94.59 156 ALA B CA 1
ATOM 3451 C C . ALA B 1 156 ? 10.481 13.193 18.224 1 94.59 156 ALA B C 1
ATOM 3453 O O . ALA B 1 156 ? 10.141 13.586 19.343 1 94.59 156 ALA B O 1
ATOM 3454 N N . ILE B 1 157 ? 10.698 14.002 17.194 1 94.37 157 ILE B N 1
ATOM 3455 C CA . ILE B 1 157 ? 10.598 15.448 17.354 1 94.37 157 ILE B CA 1
ATOM 3456 C C . ILE B 1 157 ? 9.14 15.844 17.575 1 94.37 157 ILE B C 1
ATOM 3458 O O . ILE B 1 157 ? 8.843 16.71 18.401 1 94.37 157 ILE B O 1
ATOM 3462 N N . SER B 1 158 ? 8.248 15.206 16.839 1 95.26 158 SER B N 1
ATOM 3463 C CA . SER B 1 158 ? 6.827 15.508 16.974 1 95.26 158 SER B CA 1
ATOM 3464 C C . SER B 1 158 ? 6.326 15.19 18.379 1 95.26 158 SER B C 1
ATOM 3466 O O . SER B 1 158 ? 5.453 15.884 18.904 1 95.26 158 SER B O 1
ATOM 3468 N N . GLU B 1 159 ? 6.803 14.097 18.922 1 93.24 159 GLU B N 1
ATOM 3469 C CA . GLU B 1 159 ? 6.447 13.733 20.29 1 93.24 159 GLU B CA 1
ATOM 3470 C C . GLU B 1 159 ? 6.957 14.77 21.287 1 93.24 159 GLU B C 1
ATOM 3472 O O . GLU B 1 159 ? 6.247 15.14 22.224 1 93.24 159 GLU B O 1
ATOM 3477 N N . GLU B 1 160 ? 8.121 15.285 21.003 1 92.26 160 GLU B N 1
ATOM 3478 C CA . GLU B 1 160 ? 8.702 16.313 21.861 1 92.26 160 GLU B CA 1
ATOM 3479 C C . GLU B 1 160 ? 7.903 17.611 21.785 1 92.26 160 GLU B C 1
ATOM 3481 O O . GLU B 1 160 ? 7.713 18.289 22.796 1 92.26 160 GLU B O 1
ATOM 3486 N N . LEU B 1 161 ? 7.413 17.891 20.624 1 93.93 161 LEU B N 1
ATOM 3487 C CA . LEU B 1 161 ? 6.679 19.132 20.4 1 93.93 161 LEU B CA 1
ATOM 3488 C C . LEU B 1 161 ? 5.199 18.952 20.719 1 93.93 161 LEU B C 1
ATOM 3490 O O . LEU B 1 161 ? 4.425 19.911 20.655 1 93.93 161 LEU B O 1
ATOM 3494 N N . HIS B 1 162 ? 4.781 17.716 21.017 1 94.19 162 HIS B N 1
ATOM 3495 C CA . HIS B 1 162 ? 3.384 17.374 21.26 1 94.19 162 HIS B CA 1
ATOM 3496 C C . HIS B 1 162 ? 2.504 17.779 20.082 1 94.19 162 HIS B C 1
ATOM 3498 O O . HIS B 1 162 ? 1.382 18.254 20.274 1 94.19 162 HIS B O 1
ATOM 3504 N N . ASP B 1 163 ? 3.137 17.723 18.937 1 94.83 163 ASP B N 1
ATOM 3505 C CA . ASP B 1 163 ? 2.406 17.995 17.703 1 94.83 163 ASP B CA 1
ATOM 3506 C C . ASP B 1 163 ? 1.672 16.748 17.214 1 94.83 163 ASP B C 1
ATOM 3508 O O . ASP B 1 163 ? 2.216 15.968 16.43 1 94.83 163 ASP B O 1
ATOM 3512 N N . LYS B 1 164 ? 0.437 16.643 17.547 1 95.99 164 LYS B N 1
ATOM 3513 C CA . LYS B 1 164 ? -0.35 15.444 17.272 1 95.99 164 LYS B CA 1
ATOM 3514 C C . LYS B 1 164 ? -0.587 15.274 15.775 1 95.99 164 LYS B C 1
ATOM 3516 O O . LYS B 1 164 ? -0.613 14.15 15.269 1 95.99 164 LYS B O 1
ATOM 3521 N N . SER B 1 165 ? -0.745 16.363 15.108 1 94.91 165 SER B N 1
ATOM 3522 C CA . SER B 1 165 ? -0.991 16.29 13.672 1 94.91 165 SER B CA 1
ATOM 3523 C C . SER B 1 165 ? 0.197 15.678 12.938 1 94.91 165 SER B C 1
ATOM 3525 O O . SER B 1 165 ? 0.026 14.794 12.097 1 94.91 165 SER B O 1
ATOM 3527 N N . CYS B 1 166 ? 1.403 16.101 13.32 1 95.13 166 CYS B N 1
ATOM 3528 C CA . CYS B 1 166 ? 2.607 15.576 12.683 1 95.13 166 CYS B CA 1
ATOM 3529 C C . CYS B 1 166 ? 2.872 14.14 13.119 1 95.13 166 CYS B C 1
ATOM 3531 O O . CYS B 1 166 ? 3.36 13.328 12.331 1 95.13 166 CYS B O 1
ATOM 3533 N N . GLN B 1 167 ? 2.534 13.851 14.357 1 95.97 167 GLN B N 1
ATOM 3534 C CA . GLN B 1 167 ? 2.663 12.472 14.816 1 95.97 167 GLN B CA 1
ATOM 3535 C C . GLN B 1 167 ? 1.801 11.53 13.98 1 95.97 167 GLN B C 1
ATOM 3537 O O . GLN B 1 167 ? 2.27 10.481 13.536 1 95.97 167 GLN B O 1
ATOM 3542 N N . ALA B 1 168 ? 0.563 11.929 13.785 1 96.72 168 ALA B N 1
ATOM 3543 C CA . ALA B 1 168 ? -0.366 11.107 13.013 1 96.72 168 ALA B CA 1
ATOM 3544 C C . ALA B 1 168 ? 0.152 10.878 11.596 1 96.72 168 ALA B C 1
ATOM 3546 O O . ALA B 1 168 ? 0.043 9.773 11.06 1 96.72 168 ALA B O 1
ATOM 3547 N N . ARG B 1 169 ? 0.737 11.884 11.046 1 95.02 169 ARG B N 1
ATOM 3548 C CA . ARG B 1 169 ? 1.287 11.788 9.697 1 95.02 169 ARG B CA 1
ATOM 3549 C C . ARG B 1 169 ? 2.447 10.798 9.649 1 95.02 169 ARG B C 1
ATOM 3551 O O . ARG B 1 169 ? 2.537 9.985 8.726 1 95.02 169 ARG B O 1
ATOM 3558 N N . MET B 1 170 ? 3.272 10.834 10.632 1 96.9 170 MET B N 1
ATOM 3559 C CA . MET B 1 170 ? 4.418 9.93 10.673 1 96.9 170 MET B CA 1
ATOM 3560 C C . MET B 1 170 ? 3.966 8.488 10.872 1 96.9 170 MET B C 1
ATOM 3562 O O . MET B 1 170 ? 4.458 7.58 10.199 1 96.9 170 MET B O 1
ATOM 3566 N N . TYR B 1 171 ? 2.991 8.313 11.765 1 97.12 171 TYR B N 1
ATOM 3567 C CA . TYR B 1 171 ? 2.457 6.973 11.978 1 97.12 171 TYR B CA 1
ATOM 3568 C C . TYR B 1 171 ? 1.809 6.436 10.707 1 97.12 171 TYR B C 1
ATOM 3570 O O . TYR B 1 171 ? 1.946 5.253 10.385 1 97.12 171 TYR B O 1
ATOM 3578 N N . ASN B 1 172 ? 1.122 7.3 10.002 1 96.35 172 ASN B N 1
ATOM 3579 C CA . ASN B 1 172 ? 0.503 6.894 8.745 1 96.35 172 ASN B CA 1
ATOM 3580 C C . ASN B 1 172 ? 1.541 6.397 7.743 1 96.35 172 ASN B C 1
ATOM 3582 O O . ASN B 1 172 ? 1.359 5.347 7.124 1 96.35 172 ASN B O 1
ATOM 3586 N N . ASN B 1 173 ? 2.583 7.13 7.612 1 95.65 173 ASN B N 1
ATOM 3587 C CA . ASN B 1 173 ? 3.611 6.769 6.642 1 95.65 173 ASN B CA 1
ATOM 3588 C C . ASN B 1 173 ? 4.341 5.491 7.047 1 95.65 173 ASN B C 1
ATOM 3590 O O . ASN B 1 173 ? 4.623 4.639 6.203 1 95.65 173 ASN B O 1
ATOM 3594 N N . LEU B 1 174 ? 4.554 5.374 8.321 1 95.69 174 LEU B N 1
ATOM 3595 C CA . LEU B 1 174 ? 5.195 4.156 8.806 1 95.69 174 LEU B CA 1
ATOM 3596 C C . LEU B 1 174 ? 4.277 2.951 8.629 1 95.69 174 LEU B C 1
ATOM 3598 O O . LEU B 1 174 ? 4.729 1.875 8.232 1 95.69 174 LEU B O 1
ATOM 3602 N N . GLY B 1 175 ? 3.003 3.15 8.917 1 95.4 175 GLY B N 1
ATOM 3603 C CA . GLY B 1 175 ? 2.033 2.093 8.68 1 95.4 175 GLY B CA 1
ATOM 3604 C C . GLY B 1 175 ? 1.954 1.671 7.225 1 95.4 175 GLY B C 1
ATOM 3605 O O . GLY B 1 175 ? 1.885 0.478 6.922 1 95.4 175 GLY B O 1
ATOM 3606 N N . ASN B 1 176 ? 1.97 2.605 6.324 1 92.97 176 ASN B N 1
ATOM 3607 C CA . ASN B 1 176 ? 1.939 2.332 4.892 1 92.97 176 ASN B CA 1
ATOM 3608 C C . ASN B 1 176 ? 3.16 1.531 4.447 1 92.97 176 ASN B C 1
ATOM 3610 O O . ASN B 1 176 ? 3.049 0.638 3.605 1 92.97 176 ASN B O 1
ATOM 3614 N N . ILE B 1 177 ? 4.288 1.902 4.983 1 91.04 177 ILE B N 1
ATOM 3615 C CA . ILE B 1 177 ? 5.518 1.199 4.635 1 91.04 177 ILE B CA 1
ATOM 3616 C C . ILE B 1 177 ? 5.429 -0.255 5.092 1 91.04 177 ILE B C 1
ATOM 3618 O O . ILE B 1 177 ? 5.804 -1.169 4.353 1 91.04 177 ILE B O 1
ATOM 3622 N N . CYS B 1 178 ? 4.876 -0.477 6.288 1 91.52 178 CYS B N 1
ATOM 3623 C CA . CYS B 1 178 ? 4.701 -1.84 6.779 1 91.52 178 CYS B CA 1
ATOM 3624 C C . CYS B 1 178 ? 3.772 -2.633 5.867 1 91.52 178 CYS B C 1
ATOM 3626 O O . CYS B 1 178 ? 4.03 -3.802 5.577 1 91.52 178 CYS B O 1
ATOM 3628 N N . GLU B 1 179 ? 2.754 -1.964 5.44 1 90.31 179 GLU B N 1
ATOM 3629 C CA . GLU B 1 179 ? 1.834 -2.622 4.516 1 90.31 179 GLU B CA 1
ATOM 3630 C C . GLU B 1 179 ? 2.53 -2.979 3.206 1 90.31 179 GLU B C 1
ATOM 3632 O O . GLU B 1 179 ? 2.344 -4.077 2.677 1 90.31 179 GLU B O 1
ATOM 3637 N N . MET B 1 180 ? 3.353 -2.099 2.737 1 84.27 180 MET B N 1
ATOM 3638 C CA . MET B 1 180 ? 4.092 -2.323 1.498 1 84.27 180 MET B CA 1
ATOM 3639 C C . MET B 1 180 ? 5.032 -3.517 1.632 1 84.27 180 MET B C 1
ATOM 3641 O O . MET B 1 180 ? 5.237 -4.262 0.673 1 84.27 180 MET B O 1
ATOM 3645 N N . GLN B 1 181 ? 5.495 -3.692 2.845 1 81.77 181 GLN B N 1
ATOM 3646 C CA . GLN B 1 181 ? 6.438 -4.775 3.103 1 81.77 181 GLN B CA 1
ATOM 3647 C C . GLN B 1 181 ? 5.713 -6.039 3.556 1 81.77 181 GLN B C 1
ATOM 3649 O O . GLN B 1 181 ? 6.348 -7.006 3.983 1 81.77 181 GLN B O 1
ATOM 3654 N N . GLN B 1 182 ? 4.408 -6.001 3.577 1 85.13 182 GLN B N 1
ATOM 3655 C CA . GLN B 1 182 ? 3.541 -7.107 3.97 1 85.13 182 GLN B CA 1
ATOM 3656 C C . GLN B 1 182 ? 3.748 -7.473 5.437 1 85.13 182 GLN B C 1
ATOM 3658 O O . GLN B 1 182 ? 3.643 -8.643 5.811 1 85.13 182 GLN B O 1
ATOM 3663 N N . ASP B 1 183 ? 4.319 -6.572 6.134 1 86.15 183 ASP B N 1
ATOM 3664 C CA . ASP B 1 183 ? 4.318 -6.665 7.591 1 86.15 183 ASP B CA 1
ATOM 3665 C C . ASP B 1 183 ? 2.997 -6.163 8.172 1 86.15 183 ASP B C 1
ATOM 3667 O O . ASP B 1 183 ? 2.923 -5.043 8.681 1 86.15 183 ASP B O 1
ATOM 3671 N N . PHE B 1 184 ? 2.04 -7.05 8.225 1 92.18 184 PHE B N 1
ATOM 3672 C CA . PHE B 1 184 ? 0.679 -6.641 8.553 1 92.18 184 PHE B CA 1
ATOM 3673 C C . PHE B 1 184 ? 0.537 -6.385 10.049 1 92.18 184 PHE B C 1
ATOM 3675 O O . PHE B 1 184 ? -0.233 -5.517 10.465 1 92.18 184 PHE B O 1
ATOM 3682 N N . GLU B 1 185 ? 1.296 -7.045 10.843 1 91.56 185 GLU B N 1
ATOM 3683 C CA . GLU B 1 185 ? 1.275 -6.756 12.274 1 91.56 185 GLU B CA 1
ATOM 3684 C C . GLU B 1 185 ? 1.812 -5.357 12.562 1 91.56 185 GLU B C 1
ATOM 3686 O O . GLU B 1 185 ? 1.239 -4.62 13.367 1 91.56 185 GLU B O 1
ATOM 3691 N N . GLY B 1 186 ? 2.896 -5.044 11.827 1 93.17 186 GLY B N 1
ATOM 3692 C CA . GLY B 1 186 ? 3.426 -3.697 11.962 1 93.17 186 GLY B CA 1
ATOM 3693 C C . GLY B 1 186 ? 2.474 -2.628 11.459 1 93.17 186 GLY B C 1
ATOM 3694 O O . GLY B 1 186 ? 2.347 -1.565 12.069 1 93.17 186 GLY B O 1
ATOM 3695 N N . ALA B 1 187 ? 1.815 -2.951 10.38 1 95.73 187 ALA B N 1
ATOM 3696 C CA . ALA B 1 187 ? 0.838 -2.017 9.828 1 95.73 187 ALA B CA 1
ATOM 3697 C C . ALA B 1 187 ? -0.283 -1.742 10.826 1 95.73 187 ALA B C 1
ATOM 3699 O O . ALA B 1 187 ? -0.679 -0.59 11.023 1 95.73 187 ALA B O 1
ATOM 3700 N N . ILE B 1 188 ? -0.744 -2.795 11.52 1 96.37 188 ILE B N 1
ATOM 3701 C CA . ILE B 1 188 ? -1.818 -2.658 12.498 1 96.37 188 ILE B CA 1
ATOM 3702 C C . ILE B 1 188 ? -1.347 -1.789 13.662 1 96.37 188 ILE B C 1
ATOM 3704 O O . ILE B 1 188 ? -2.063 -0.885 14.1 1 96.37 188 ILE B O 1
ATOM 3708 N N . TYR B 1 189 ? -0.17 -1.992 14.109 1 95.87 189 TYR B N 1
ATOM 3709 C CA . TYR B 1 189 ? 0.367 -1.225 15.227 1 95.87 189 TYR B CA 1
ATOM 3710 C C . TYR B 1 189 ? 0.383 0.266 14.908 1 95.87 189 TYR B C 1
ATOM 3712 O O . TYR B 1 189 ? -0.174 1.073 15.656 1 95.87 189 TYR B O 1
ATOM 3720 N N . TYR B 1 190 ? 0.99 0.61 13.806 1 97.19 190 TYR B N 1
ATOM 3721 C CA . TYR B 1 190 ? 1.16 2.021 13.477 1 97.19 190 TYR B CA 1
ATOM 3722 C C . TYR B 1 190 ? -0.178 2.666 13.135 1 97.19 190 TYR B C 1
ATOM 3724 O O . TYR B 1 190 ? -0.418 3.828 13.471 1 97.19 190 TYR B O 1
ATOM 3732 N N . GLN B 1 191 ? -1.012 1.946 12.463 1 97.92 191 GLN B N 1
ATOM 3733 C CA . GLN B 1 191 ? -2.31 2.5 12.091 1 97.92 191 GLN B CA 1
ATOM 3734 C C . GLN B 1 191 ? -3.203 2.678 13.315 1 97.92 191 GLN B C 1
ATOM 3736 O O . GLN B 1 191 ? -4.014 3.605 13.369 1 97.92 191 GLN B O 1
ATOM 3741 N N . LEU B 1 192 ? -3.038 1.791 14.324 1 98.31 192 LEU B N 1
ATOM 3742 C CA . LEU B 1 192 ? -3.782 1.959 15.568 1 98.31 192 LEU B CA 1
ATOM 3743 C C . LEU B 1 192 ? -3.35 3.229 16.293 1 98.31 192 LEU B C 1
ATOM 3745 O O . LEU B 1 192 ? -4.186 3.955 16.835 1 98.31 192 LEU B O 1
ATOM 3749 N N . GLU B 1 193 ? -2.095 3.479 16.265 1 97.36 193 GLU B N 1
ATOM 3750 C CA . GLU B 1 193 ? -1.602 4.713 16.871 1 97.36 193 GLU B CA 1
ATOM 3751 C C . GLU B 1 193 ? -2.122 5.939 16.126 1 97.36 193 GLU B C 1
ATOM 3753 O O . GLU B 1 193 ? -2.537 6.919 16.748 1 97.36 193 GLU B O 1
ATOM 3758 N N . ARG B 1 194 ? -2.082 5.932 14.795 1 97.85 194 ARG B N 1
ATOM 3759 C CA . ARG B 1 194 ? -2.638 7.011 13.985 1 97.85 194 ARG B CA 1
ATOM 3760 C C . ARG B 1 194 ? -4.115 7.225 14.297 1 97.85 194 ARG B C 1
ATOM 3762 O O . ARG B 1 194 ? -4.57 8.364 14.423 1 97.85 194 ARG B O 1
ATOM 3769 N N . ARG B 1 195 ? -4.824 6.121 14.469 1 97.41 195 ARG B N 1
ATOM 3770 C CA . ARG B 1 195 ? -6.259 6.172 14.728 1 97.41 195 ARG B CA 1
ATOM 3771 C C . ARG B 1 195 ? -6.552 6.878 16.048 1 97.41 195 ARG B C 1
ATOM 3773 O O . ARG B 1 195 ? -7.44 7.731 16.118 1 97.41 195 ARG B O 1
ATOM 3780 N N . LYS B 1 196 ? -5.803 6.468 17.06 1 97.64 196 LYS B N 1
ATOM 3781 C CA . LYS B 1 196 ? -5.978 7.062 18.383 1 97.64 196 LYS B CA 1
ATOM 3782 C C . LYS B 1 196 ? -5.777 8.574 18.337 1 97.64 196 LYS B C 1
ATOM 3784 O O . LYS B 1 196 ? -6.579 9.329 18.892 1 97.64 196 LYS B O 1
ATOM 3789 N N . ILE B 1 197 ? -4.777 8.971 17.643 1 97.62 197 ILE B N 1
ATOM 3790 C CA . ILE B 1 197 ? -4.465 10.392 17.546 1 97.62 197 ILE B CA 1
ATOM 3791 C C . ILE B 1 197 ? -5.531 11.099 16.712 1 97.62 197 ILE B C 1
ATOM 3793 O O . ILE B 1 197 ? -5.989 12.186 17.071 1 97.62 197 ILE B O 1
ATOM 3797 N N . SER B 1 198 ? -5.939 10.499 15.647 1 97.04 198 SER B N 1
ATOM 3798 C CA . SER B 1 198 ? -6.956 11.084 14.78 1 97.04 198 SER B CA 1
ATOM 3799 C C . SER B 1 198 ? -8.284 11.24 15.513 1 97.04 198 SER B C 1
ATOM 3801 O O . SER B 1 198 ? -9.015 12.206 15.285 1 97.04 198 SER B O 1
ATOM 3803 N N . GLU B 1 199 ? -8.526 10.254 16.323 1 96.3 199 GLU B N 1
ATOM 3804 C CA . GLU B 1 199 ? -9.732 10.343 17.141 1 96.3 199 GLU B CA 1
ATOM 3805 C C . GLU B 1 199 ? -9.669 11.537 18.09 1 96.3 199 GLU B C 1
ATOM 3807 O O . GLU B 1 199 ? -10.657 12.252 18.263 1 96.3 199 GLU B O 1
ATOM 3812 N N . SER B 1 200 ? -8.502 11.736 18.624 1 96.01 200 SER B N 1
ATOM 3813 C CA . SER B 1 200 ? -8.325 12.858 19.54 1 96.01 200 SER B CA 1
ATOM 3814 C C . SER B 1 200 ? -8.432 14.192 18.808 1 96.01 200 SER B C 1
ATOM 3816 O O . SER B 1 200 ? -8.854 15.193 19.389 1 96.01 200 SER B O 1
ATOM 3818 N N . LEU B 1 201 ? -8.156 14.224 17.547 1 96.08 201 LEU B N 1
ATOM 3819 C CA . LEU B 1 201 ? -8.207 15.435 16.737 1 96.08 201 LEU B CA 1
ATOM 3820 C C . LEU B 1 201 ? -9.564 15.577 16.056 1 96.08 201 LEU B C 1
ATOM 3822 O O . LEU B 1 201 ? -9.777 16.505 15.273 1 96.08 201 LEU B O 1
ATOM 3826 N N . LYS B 1 202 ? -10.483 14.583 16.31 1 95.27 202 LYS B N 1
ATOM 3827 C CA . LYS B 1 202 ? -11.82 14.55 15.725 1 95.27 202 LYS B CA 1
ATOM 3828 C C . LYS B 1 202 ? -11.754 14.566 14.2 1 95.27 202 LYS B C 1
ATOM 3830 O O . LYS B 1 202 ? -12.568 15.219 13.545 1 95.27 202 LYS B O 1
ATOM 3835 N N . ASP B 1 203 ? -10.695 13.998 13.702 1 94.93 203 ASP B N 1
ATOM 3836 C CA . ASP B 1 203 ? -10.524 13.836 12.261 1 94.93 203 ASP B CA 1
ATOM 3837 C C . ASP B 1 203 ? -11.104 12.506 11.785 1 94.93 203 ASP B C 1
ATOM 3839 O O . ASP B 1 203 ? -10.375 11.524 11.632 1 94.93 203 ASP B O 1
ATOM 3843 N N . GLY B 1 204 ? -12.361 12.514 11.461 1 94.13 204 GLY B N 1
ATOM 3844 C CA . GLY B 1 204 ? -13.075 11.303 11.09 1 94.13 204 GLY B CA 1
ATOM 3845 C C . GLY B 1 204 ? -12.554 10.671 9.813 1 94.13 204 GLY B C 1
ATOM 3846 O O . GLY B 1 204 ? -12.588 9.448 9.66 1 94.13 204 GLY B O 1
ATOM 3847 N N . ASN B 1 205 ? -12.145 11.556 8.884 1 93.5 205 ASN B N 1
ATOM 3848 C CA . ASN B 1 205 ? -11.592 11.032 7.639 1 93.5 205 ASN B CA 1
ATOM 3849 C C . ASN B 1 205 ? -10.34 10.197 7.89 1 93.5 205 ASN B C 1
ATOM 3851 O O . ASN B 1 205 ? -10.197 9.104 7.339 1 93.5 205 ASN B O 1
ATOM 3855 N N . SER B 1 206 ? -9.471 10.69 8.701 1 95.67 206 SER B N 1
ATOM 3856 C CA . SER B 1 206 ? -8.245 9.976 9.039 1 95.67 206 SER B CA 1
ATOM 3857 C C . SER B 1 206 ? -8.545 8.706 9.829 1 95.67 206 SER B C 1
ATOM 3859 O O . SER B 1 206 ? -7.877 7.685 9.65 1 95.67 206 SER B O 1
ATOM 3861 N N . VAL B 1 207 ? -9.51 8.745 10.726 1 97.17 207 VAL B N 1
ATOM 3862 C CA . VAL B 1 207 ? -9.91 7.563 11.483 1 97.17 207 VAL B CA 1
ATOM 3863 C C . VAL B 1 207 ? -10.409 6.482 10.528 1 97.17 207 VAL B C 1
ATOM 3865 O O . VAL B 1 207 ? -10.012 5.319 10.635 1 97.17 207 VAL B O 1
ATOM 3868 N N . SER B 1 208 ? -11.245 6.903 9.615 1 97.25 208 SER B N 1
ATOM 3869 C CA . SER B 1 208 ? -11.819 5.961 8.659 1 97.25 208 SER B CA 1
ATOM 3870 C C . SER B 1 208 ? -10.738 5.319 7.798 1 97.25 208 SER B C 1
ATOM 3872 O O . SER B 1 208 ? -10.77 4.112 7.55 1 97.25 208 SER B O 1
ATOM 3874 N N . LYS B 1 209 ? -9.805 6.102 7.347 1 96.18 209 LYS B N 1
ATOM 3875 C CA . LYS B 1 209 ? -8.716 5.577 6.528 1 96.18 209 LYS B CA 1
ATOM 3876 C C . LYS B 1 209 ? -7.834 4.625 7.331 1 96.18 209 LYS B C 1
ATOM 3878 O O . LYS B 1 209 ? -7.374 3.608 6.809 1 96.18 209 LYS B O 1
ATOM 3883 N N . ALA B 1 210 ? -7.568 4.954 8.533 1 97.71 210 ALA B N 1
ATOM 3884 C CA . ALA B 1 210 ? -6.82 4.047 9.4 1 97.71 210 ALA B CA 1
ATOM 3885 C C . ALA B 1 210 ? -7.565 2.728 9.588 1 97.71 210 ALA B C 1
ATOM 3887 O O . ALA B 1 210 ? -6.966 1.653 9.508 1 97.71 210 ALA B O 1
ATOM 3888 N N . ASP B 1 211 ? -8.886 2.807 9.828 1 98.09 211 ASP B N 1
ATOM 3889 C CA . ASP B 1 211 ? -9.705 1.608 9.982 1 98.09 211 ASP B CA 1
ATOM 3890 C C . ASP B 1 211 ? -9.627 0.726 8.737 1 98.09 211 ASP B C 1
ATOM 3892 O O . ASP B 1 211 ? -9.574 -0.501 8.842 1 98.09 211 ASP B O 1
ATOM 3896 N N . ALA B 1 212 ? -9.673 1.378 7.61 1 97.63 212 ALA B N 1
ATOM 3897 C CA . ALA B 1 212 ? -9.587 0.62 6.364 1 97.63 212 ALA B CA 1
ATOM 3898 C C . ALA B 1 212 ? -8.261 -0.129 6.268 1 97.63 212 ALA B C 1
ATOM 3900 O O . ALA B 1 212 ? -8.228 -1.297 5.874 1 97.63 212 ALA B O 1
ATOM 3901 N N . SER B 1 213 ? -7.199 0.512 6.592 1 97.21 213 SER B N 1
ATOM 3902 C CA . SER B 1 213 ? -5.882 -0.115 6.561 1 97.21 213 SER B CA 1
ATOM 3903 C C . SER B 1 213 ? -5.795 -1.265 7.56 1 97.21 213 SER B C 1
ATOM 3905 O O . SER B 1 213 ? -5.248 -2.325 7.248 1 97.21 213 SER B O 1
ATOM 3907 N N . ILE B 1 214 ? -6.338 -1.024 8.737 1 97.79 214 ILE B N 1
ATOM 3908 C CA . ILE B 1 214 ? -6.332 -2.055 9.769 1 97.79 214 ILE B CA 1
ATOM 3909 C C . ILE B 1 214 ? -7.153 -3.256 9.304 1 97.79 214 ILE B C 1
ATOM 3911 O O . ILE B 1 214 ? -6.726 -4.403 9.455 1 97.79 214 ILE B O 1
ATOM 3915 N N . ALA B 1 215 ? -8.306 -2.97 8.737 1 97.91 215 ALA B N 1
ATOM 3916 C CA . ALA B 1 215 ? -9.175 -4.032 8.237 1 97.91 215 ALA B CA 1
ATOM 3917 C C . ALA B 1 215 ? -8.46 -4.875 7.185 1 97.91 215 ALA B C 1
ATOM 3919 O O . ALA B 1 215 ? -8.539 -6.106 7.208 1 97.91 215 ALA B O 1
ATOM 3920 N N . ASN B 1 216 ? -7.798 -4.229 6.314 1 95.75 216 ASN B N 1
ATOM 3921 C CA . ASN B 1 216 ? -7.06 -4.93 5.268 1 95.75 216 ASN B CA 1
ATOM 3922 C C . ASN B 1 216 ? -5.958 -5.809 5.853 1 95.75 216 ASN B C 1
ATOM 3924 O O . ASN B 1 216 ? -5.745 -6.932 5.393 1 95.75 216 ASN B O 1
ATOM 3928 N N . ALA B 1 217 ? -5.261 -5.283 6.794 1 95.46 217 ALA B N 1
ATOM 3929 C CA . ALA B 1 217 ? -4.195 -6.049 7.434 1 95.46 217 ALA B CA 1
ATOM 3930 C C . ALA B 1 217 ? -4.747 -7.305 8.102 1 95.46 217 ALA B C 1
ATOM 3932 O O . ALA B 1 217 ? -4.188 -8.394 7.95 1 95.46 217 ALA B O 1
ATOM 3933 N N . TYR B 1 218 ? -5.862 -7.169 8.799 1 95.7 218 TYR B N 1
ATOM 3934 C CA . TYR B 1 218 ? -6.492 -8.326 9.425 1 95.7 218 TYR B CA 1
ATOM 3935 C C . TYR B 1 218 ? -6.973 -9.32 8.374 1 95.7 218 TYR B C 1
ATOM 3937 O O . TYR B 1 218 ? -6.902 -10.534 8.581 1 95.7 218 TYR B O 1
ATOM 3945 N N . HIS B 1 219 ? -7.487 -8.778 7.274 1 95.46 219 HIS B N 1
ATOM 3946 C CA . HIS B 1 219 ? -7.905 -9.624 6.162 1 95.46 219 HIS B CA 1
ATOM 3947 C C . HIS B 1 219 ? -6.749 -10.483 5.658 1 95.46 219 HIS B C 1
ATOM 3949 O O . HIS B 1 219 ? -6.909 -11.688 5.455 1 95.46 219 HIS B O 1
ATOM 3955 N N . CYS B 1 220 ? -5.588 -9.887 5.551 1 92.32 220 CYS B N 1
ATOM 3956 C CA . CYS B 1 220 ? -4.412 -10.576 5.033 1 92.32 220 CYS B CA 1
ATOM 3957 C C . CYS B 1 220 ? -3.869 -11.57 6.053 1 92.32 220 CYS B C 1
ATOM 3959 O O . CYS B 1 220 ? -3.301 -12.599 5.682 1 92.32 220 CYS B O 1
ATOM 3961 N N . LEU B 1 221 ? -4.127 -11.295 7.317 1 91.79 221 LEU B N 1
ATOM 3962 C CA . LEU B 1 221 ? -3.667 -12.187 8.376 1 91.79 221 LEU B CA 1
ATOM 3963 C C . LEU B 1 221 ? -4.65 -13.333 8.586 1 91.79 221 LEU B C 1
ATOM 3965 O O . LEU B 1 221 ? -4.355 -14.285 9.313 1 91.79 221 LEU B O 1
ATOM 3969 N N . GLY B 1 222 ? -5.857 -13.315 8.03 1 92.08 222 GLY B N 1
ATOM 3970 C CA . GLY B 1 222 ? -6.857 -14.365 8.14 1 92.08 222 GLY B CA 1
ATOM 3971 C C . GLY B 1 222 ? -7.774 -14.192 9.336 1 92.08 222 GLY B C 1
ATOM 3972 O O . GLY B 1 222 ? -8.563 -15.085 9.654 1 92.08 222 GLY B O 1
ATOM 3973 N N . ASN B 1 223 ? -7.572 -13.101 10.077 1 93.73 223 ASN B N 1
ATOM 3974 C CA . ASN B 1 223 ? -8.507 -12.77 11.147 1 93.73 223 ASN B CA 1
ATOM 3975 C C . ASN B 1 223 ? -9.769 -12.106 10.604 1 93.73 223 ASN B C 1
ATOM 3977 O O . ASN B 1 223 ? -9.895 -10.881 10.639 1 93.73 223 ASN B O 1
ATOM 3981 N N . LEU B 1 224 ? -10.724 -12.908 10.208 1 95.04 224 LEU B N 1
ATOM 3982 C CA . LEU B 1 224 ? -11.9 -12.449 9.476 1 95.04 224 LEU B CA 1
ATOM 3983 C C . LEU B 1 224 ? -12.802 -11.605 10.371 1 95.04 224 LEU B C 1
ATOM 3985 O O . LEU B 1 224 ? -13.329 -10.579 9.937 1 95.04 224 LEU B O 1
ATOM 3989 N N . ARG B 1 225 ? -12.947 -11.968 11.602 1 94.34 225 ARG B N 1
ATOM 3990 C CA . ARG B 1 225 ? -13.836 -11.255 12.514 1 94.34 225 ARG B CA 1
ATOM 3991 C C . ARG B 1 225 ? -13.373 -9.816 12.717 1 94.34 225 ARG B C 1
ATOM 3993 O O . ARG B 1 225 ? -14.169 -8.881 12.605 1 94.34 225 ARG B O 1
ATOM 4000 N N . ALA B 1 226 ? -12.087 -9.685 12.969 1 96.59 226 ALA B N 1
ATOM 4001 C CA . ALA B 1 226 ? -11.545 -8.342 13.156 1 96.59 226 ALA B CA 1
ATOM 4002 C C . ALA B 1 226 ? -11.626 -7.534 11.864 1 96.59 226 ALA B C 1
ATOM 4004 O O . ALA B 1 226 ? -11.945 -6.343 11.888 1 96.59 226 ALA B O 1
ATOM 4005 N N . SER B 1 227 ? -11.335 -8.191 10.784 1 97.2 227 SER B N 1
ATOM 4006 C CA . SER B 1 227 ? -11.408 -7.52 9.491 1 97.2 227 SER B CA 1
ATOM 4007 C C . SER B 1 227 ? -12.812 -6.989 9.221 1 97.2 227 SER B C 1
ATOM 4009 O O . SER B 1 227 ? -12.981 -5.823 8.859 1 97.2 227 SER B O 1
ATOM 4011 N N . ILE B 1 228 ? -13.817 -7.8 9.439 1 96.46 228 ILE B N 1
ATOM 4012 C CA . ILE B 1 228 ? -15.21 -7.435 9.208 1 96.46 228 ILE B CA 1
ATOM 4013 C C . ILE B 1 228 ? -15.59 -6.256 10.101 1 96.46 228 ILE B C 1
ATOM 4015 O O . ILE B 1 228 ? -16.185 -5.282 9.635 1 96.46 228 ILE B O 1
ATOM 4019 N N . ALA B 1 229 ? -15.177 -6.313 11.351 1 97.04 229 ALA B N 1
ATOM 4020 C CA . ALA B 1 229 ? -15.528 -5.264 12.305 1 97.04 229 ALA B CA 1
ATOM 4021 C C . ALA B 1 229 ? -14.982 -3.911 11.857 1 97.04 229 ALA B C 1
ATOM 4023 O O . ALA B 1 229 ? -15.7 -2.909 11.872 1 97.04 229 ALA B O 1
ATOM 4024 N N . TYR B 1 230 ? -13.832 -3.921 11.422 1 97.84 230 TYR B N 1
ATOM 4025 C CA . TYR B 1 230 ? -13.216 -2.662 11.02 1 97.84 230 TYR B CA 1
ATOM 4026 C C . TYR B 1 230 ? -13.772 -2.184 9.684 1 97.84 230 TYR B C 1
ATOM 4028 O O . TYR B 1 230 ? -13.978 -0.985 9.483 1 97.84 230 TYR B O 1
ATOM 4036 N N . TYR B 1 231 ? -13.981 -3.038 8.723 1 97.52 231 TYR B N 1
ATOM 4037 C CA . TYR B 1 231 ? -14.59 -2.616 7.467 1 97.52 231 TYR B CA 1
ATOM 4038 C C . TYR B 1 231 ? -15.982 -2.04 7.702 1 97.52 231 TYR B C 1
ATOM 4040 O O . TYR B 1 231 ? -16.39 -1.091 7.028 1 97.52 231 TYR B O 1
ATOM 4048 N N . GLU B 1 232 ? -16.689 -2.617 8.58 1 97.28 232 GLU B N 1
ATOM 4049 C CA . GLU B 1 232 ? -18.027 -2.117 8.879 1 97.28 232 GLU B CA 1
ATOM 4050 C C . GLU B 1 232 ? -17.971 -0.712 9.474 1 97.28 232 GLU B C 1
ATOM 4052 O O . GLU B 1 232 ? -18.835 0.121 9.194 1 97.28 232 GLU B O 1
ATOM 4057 N N . ARG B 1 233 ? -16.95 -0.473 10.262 1 97.06 233 ARG B N 1
ATOM 4058 C CA . ARG B 1 233 ? -16.763 0.875 10.789 1 97.06 233 ARG B CA 1
ATOM 4059 C C . ARG B 1 233 ? -16.505 1.872 9.664 1 97.06 233 ARG B C 1
ATOM 4061 O O . ARG B 1 233 ? -17.007 2.997 9.698 1 97.06 233 ARG B O 1
ATOM 4068 N N . VAL B 1 234 ? -15.756 1.442 8.695 1 97.76 234 VAL B N 1
ATOM 4069 C CA . VAL B 1 234 ? -15.45 2.301 7.556 1 97.76 234 VAL B CA 1
ATOM 4070 C C . VAL B 1 234 ? -16.729 2.606 6.779 1 97.76 234 VAL B C 1
ATOM 4072 O O . VAL B 1 234 ? -17.008 3.764 6.46 1 97.76 234 VAL B O 1
ATOM 4075 N N . VAL B 1 235 ? -17.502 1.562 6.53 1 96.42 235 VAL B N 1
ATOM 4076 C CA . VAL B 1 235 ? -18.73 1.71 5.755 1 96.42 235 VAL B CA 1
ATOM 4077 C C . VAL B 1 235 ? -19.699 2.63 6.493 1 96.42 235 VAL B C 1
ATOM 4079 O O . VAL B 1 235 ? -20.314 3.51 5.887 1 96.42 235 VAL B O 1
ATOM 4082 N N . LEU B 1 236 ? -19.756 2.4 7.776 1 96.09 236 LEU B N 1
ATOM 4083 C CA . LEU B 1 236 ? -20.655 3.224 8.577 1 96.09 236 LEU B CA 1
ATOM 4084 C C . LEU B 1 236 ? -20.251 4.693 8.509 1 96.09 236 LEU B C 1
ATOM 4086 O O . LEU B 1 236 ? -21.101 5.567 8.321 1 96.09 236 LEU B O 1
ATOM 4090 N N . TRP B 1 237 ? -19.022 4.939 8.644 1 96.02 237 TRP B N 1
ATOM 4091 C CA . TRP B 1 237 ? -18.55 6.318 8.59 1 96.02 237 TRP B CA 1
ATOM 4092 C C . TRP B 1 237 ? -18.78 6.919 7.207 1 96.02 237 TRP B C 1
ATOM 4094 O O . TRP B 1 237 ? -19.202 8.072 7.087 1 96.02 237 TRP B O 1
ATOM 4104 N N . LEU B 1 238 ? -18.486 6.212 6.197 1 96.14 238 LEU B N 1
ATOM 4105 C CA . LEU B 1 238 ? -18.646 6.703 4.833 1 96.14 238 LEU B CA 1
ATOM 4106 C C . LEU B 1 238 ? -20.11 7.005 4.533 1 96.14 238 LEU B C 1
ATOM 4108 O O . LEU B 1 238 ? -20.419 7.977 3.839 1 96.14 238 LEU B O 1
ATOM 4112 N N . ARG B 1 239 ? -20.955 6.16 5 1 93.88 239 ARG B N 1
ATOM 4113 C CA . ARG B 1 239 ? -22.382 6.393 4.805 1 93.88 239 ARG B CA 1
ATOM 4114 C C . ARG B 1 239 ? -22.825 7.684 5.486 1 93.88 239 ARG B C 1
ATOM 4116 O O . ARG B 1 239 ? -23.597 8.458 4.917 1 93.88 239 ARG B O 1
ATOM 4123 N N . ARG B 1 240 ? -22.334 7.869 6.697 1 93.8 240 ARG B N 1
ATOM 4124 C CA . ARG B 1 240 ? -22.652 9.098 7.416 1 93.8 240 ARG B CA 1
ATOM 4125 C C . ARG B 1 240 ? -22.137 10.321 6.665 1 93.8 240 ARG B C 1
ATOM 4127 O O . ARG B 1 240 ? -22.836 11.33 6.556 1 93.8 240 ARG B O 1
ATOM 4134 N N . LYS B 1 241 ? -20.987 10.208 6.226 1 92.99 241 LYS B N 1
ATOM 4135 C CA . LYS B 1 241 ? -20.392 11.304 5.467 1 92.99 241 LYS B CA 1
ATOM 4136 C C . LYS B 1 241 ? -21.174 11.571 4.184 1 92.99 241 LYS B C 1
ATOM 4138 O O . LYS B 1 241 ? -21.373 12.726 3.801 1 92.99 241 LYS B O 1
ATOM 4143 N N . LEU B 1 242 ? -21.591 10.533 3.563 1 90.58 242 LEU B N 1
ATOM 4144 C CA . LEU B 1 242 ? -22.354 10.653 2.325 1 90.58 242 LEU B CA 1
ATOM 4145 C C . LEU B 1 242 ? -23.694 11.336 2.576 1 90.58 242 LEU B C 1
ATOM 4147 O O . LEU B 1 242 ? -24.099 12.218 1.816 1 90.58 242 LEU B O 1
ATOM 4151 N N . VAL B 1 243 ? -24.373 10.929 3.605 1 88.97 243 VAL B N 1
ATOM 4152 C CA . VAL B 1 243 ? -25.658 11.521 3.964 1 88.97 243 VAL B CA 1
ATOM 4153 C C . VAL B 1 243 ? -25.472 13.003 4.283 1 88.97 243 VAL B C 1
ATOM 4155 O O . VAL B 1 243 ? -26.276 13.839 3.863 1 88.97 243 VAL B O 1
ATOM 4158 N N . TYR B 1 244 ? -24.424 13.389 4.997 1 88.79 244 TYR B N 1
ATOM 4159 C CA . TYR B 1 244 ? -24.136 14.781 5.323 1 88.79 244 TYR B CA 1
ATOM 4160 C C . TYR B 1 244 ? -23.9 15.599 4.059 1 88.79 244 TYR B C 1
ATOM 4162 O O . TYR B 1 244 ? -24.417 16.711 3.926 1 88.79 244 TYR B O 1
ATOM 4170 N N . GLN B 1 245 ? -23.144 15.003 3.212 1 85.61 245 GLN B N 1
ATOM 4171 C CA . GLN B 1 245 ? -22.854 15.707 1.967 1 85.61 245 GLN B CA 1
ATOM 4172 C C . GLN B 1 245 ? -24.12 15.906 1.139 1 85.61 245 GLN B C 1
ATOM 4174 O O . GLN B 1 245 ? -24.305 16.957 0.522 1 85.61 245 GLN B O 1
ATOM 4179 N N . GLU B 1 246 ? -24.947 14.902 1.168 1 84.83 246 GLU B N 1
ATOM 4180 C CA . GLU B 1 246 ? -26.202 14.996 0.428 1 84.83 246 GLU B CA 1
ATOM 4181 C C . GLU B 1 246 ? -27.148 16.005 1.072 1 84.83 246 GLU B C 1
ATOM 4183 O O . GLU B 1 246 ? -27.845 16.745 0.374 1 84.83 246 GLU B O 1
ATOM 4188 N N . ARG B 1 247 ? -27.124 16.06 2.366 1 83.34 247 ARG B N 1
ATOM 4189 C CA . ARG B 1 247 ? -27.935 17.045 3.074 1 83.34 247 ARG B CA 1
ATOM 4190 C C . ARG B 1 247 ? -27.422 18.459 2.823 1 83.34 247 ARG B C 1
ATOM 4192 O O . ARG B 1 247 ? -28.211 19.389 2.644 1 83.34 247 ARG B O 1
ATOM 4199 N N . GLN B 1 248 ? -26.208 18.62 2.787 1 79.83 248 GLN B N 1
ATOM 4200 C CA . GLN B 1 248 ? -25.612 19.924 2.517 1 79.83 248 GLN B CA 1
ATOM 4201 C C . GLN B 1 248 ? -25.915 20.383 1.094 1 79.83 248 GLN B C 1
ATOM 4203 O O . GLN B 1 248 ? -26.209 21.558 0.864 1 79.83 248 GLN B O 1
ATOM 4208 N N . ARG B 1 249 ? -25.854 19.434 0.205 1 74.76 249 ARG B N 1
ATOM 4209 C CA . ARG B 1 249 ? -26.161 19.758 -1.184 1 74.76 249 ARG B CA 1
ATOM 4210 C C . ARG B 1 249 ? -27.621 20.171 -1.341 1 74.76 249 ARG B C 1
ATOM 4212 O O . ARG B 1 249 ? -27.931 21.1 -2.089 1 74.76 249 ARG B O 1
ATOM 4219 N N . SER B 1 250 ? -28.44 19.448 -0.66 1 75.11 250 SER B N 1
ATOM 4220 C CA . SER B 1 250 ? -29.86 19.781 -0.713 1 75.11 250 SER B CA 1
ATOM 4221 C C . SER B 1 250 ? -30.126 21.162 -0.123 1 75.11 250 SER B C 1
ATOM 4223 O O . SER B 1 250 ? -30.952 21.916 -0.641 1 75.11 250 SER B O 1
ATOM 4225 N N . ARG B 1 251 ? -29.411 21.514 0.912 1 70.18 251 ARG B N 1
ATOM 4226 C CA . ARG B 1 251 ? -29.566 22.831 1.521 1 70.18 251 ARG B CA 1
ATOM 4227 C C . ARG B 1 251 ? -29.082 23.93 0.581 1 70.18 251 ARG B C 1
ATOM 4229 O O . ARG B 1 251 ? -29.71 24.985 0.474 1 70.18 251 ARG B O 1
ATOM 4236 N N . TRP B 1 252 ? -27.98 23.615 -0.057 1 68.88 252 TRP B N 1
ATOM 4237 C CA . TRP B 1 252 ? -27.444 24.596 -0.995 1 68.88 252 TRP B CA 1
ATOM 4238 C C . TRP B 1 252 ? -28.382 24.783 -2.182 1 68.88 252 TRP B C 1
ATOM 4240 O O . TRP B 1 252 ? -28.566 25.903 -2.666 1 68.88 252 TRP B O 1
ATOM 4250 N N . ASP B 1 253 ? -28.964 23.668 -2.593 1 66.16 253 ASP B N 1
ATOM 4251 C CA . ASP B 1 253 ? -29.934 23.758 -3.68 1 66.16 253 ASP B CA 1
ATOM 4252 C C . ASP B 1 253 ? -31.16 24.564 -3.256 1 66.16 253 ASP B C 1
ATOM 4254 O O . ASP B 1 253 ? -31.711 25.329 -4.051 1 66.16 253 ASP B O 1
ATOM 4258 N N . LEU B 1 254 ? -31.531 24.483 -1.973 1 64.85 254 LEU B N 1
ATOM 4259 C CA . LEU B 1 254 ? -32.664 25.242 -1.458 1 64.85 254 LEU B CA 1
ATOM 4260 C C . LEU B 1 254 ? -32.315 26.721 -1.328 1 64.85 254 LEU B C 1
ATOM 4262 O O . LEU B 1 254 ? -33.127 27.587 -1.66 1 64.85 254 LEU B O 1
ATOM 4266 N N . VAL B 1 255 ? -31.105 26.992 -0.911 1 63.48 255 VAL B N 1
ATOM 4267 C CA . VAL B 1 255 ? -30.673 28.376 -0.744 1 63.48 255 VAL B CA 1
ATOM 4268 C C . VAL B 1 255 ? -30.507 29.033 -2.112 1 63.48 255 VAL B C 1
ATOM 4270 O O . VAL B 1 255 ? -30.84 30.207 -2.289 1 63.48 255 VAL B O 1
ATOM 4273 N N . SER B 1 256 ? -30.054 28.279 -3.027 1 61.85 256 SER B N 1
ATOM 4274 C CA . SER B 1 256 ? -29.857 28.828 -4.364 1 61.85 256 SER B CA 1
ATOM 4275 C C . SER B 1 256 ? -31.191 29.128 -5.04 1 61.85 256 SER B C 1
ATOM 4277 O O . SER B 1 256 ? -31.262 29.97 -5.938 1 61.85 256 SER B O 1
ATOM 4279 N N . GLN B 1 257 ? -32.179 28.516 -4.548 1 59.12 257 GLN B N 1
ATOM 4280 C CA . GLN B 1 257 ? -33.506 28.778 -5.094 1 59.12 257 GLN B CA 1
ATOM 4281 C C . GLN B 1 257 ? -34.179 29.941 -4.37 1 59.12 257 GLN B C 1
ATOM 4283 O O . GLN B 1 257 ? -35.233 30.417 -4.795 1 59.12 257 GLN B O 1
ATOM 4288 N N . LEU B 1 258 ? -33.634 30.388 -3.24 1 53.36 258 LEU B N 1
ATOM 4289 C CA . LEU B 1 258 ? -34.231 31.549 -2.589 1 53.36 258 LEU B CA 1
ATOM 4290 C C . LEU B 1 258 ? -34.051 32.802 -3.44 1 53.36 258 LEU B C 1
ATOM 4292 O O . LEU B 1 258 ? -32.968 33.041 -3.979 1 53.36 258 LEU B O 1
ATOM 4296 N N . PRO B 1 259 ? -35.115 33.457 -3.893 1 49.3 259 PRO B N 1
ATOM 4297 C CA . PRO B 1 259 ? -35.073 34.686 -4.688 1 49.3 259 PRO B CA 1
ATOM 4298 C C . PRO B 1 259 ? -34.225 35.779 -4.04 1 49.3 259 PRO B C 1
ATOM 4300 O O . PRO B 1 259 ? -34.21 35.908 -2.813 1 49.3 259 PRO B O 1
ATOM 4303 N N . ILE B 1 260 ? -33.08 36.131 -4.544 1 48.25 260 ILE B N 1
ATOM 4304 C CA . ILE B 1 260 ? -32.401 37.372 -4.188 1 48.25 260 ILE B CA 1
ATOM 4305 C C . ILE B 1 260 ? -33.429 38.484 -3.99 1 48.25 260 ILE B C 1
ATOM 4307 O O . ILE B 1 260 ? -34.098 38.896 -4.94 1 48.25 260 ILE B O 1
ATOM 4311 N N . GLU B 1 261 ? -34.068 38.646 -2.951 1 43.04 261 GLU B N 1
ATOM 4312 C CA . GLU B 1 261 ? -34.853 39.85 -2.694 1 43.04 261 GLU B CA 1
ATOM 4313 C C . GLU B 1 261 ? -34.083 41.106 -3.091 1 43.04 261 GLU B C 1
ATOM 4315 O O . GLU B 1 261 ? -32.937 41.295 -2.676 1 43.04 261 GLU B O 1
ATOM 4320 N N . ASP B 1 262 ? -34.408 41.829 -4.255 1 41.61 262 ASP B N 1
ATOM 4321 C CA . ASP B 1 262 ? -34.123 43.227 -4.563 1 41.61 262 ASP B CA 1
ATOM 4322 C C . ASP B 1 262 ? -34.232 44.099 -3.314 1 41.61 262 ASP B C 1
ATOM 4324 O O . ASP B 1 262 ? -35.19 43.977 -2.547 1 41.61 262 ASP B O 1
ATOM 4328 N N . GLU B 1 263 ? -33.135 44.567 -2.712 1 39.01 263 GLU B N 1
ATOM 4329 C CA . GLU B 1 263 ? -33.036 45.721 -1.824 1 39.01 263 GLU B CA 1
ATOM 4330 C C . GLU B 1 263 ? -33.975 46.84 -2.267 1 39.01 263 GLU B C 1
ATOM 4332 O O . GLU B 1 263 ? -33.555 47.773 -2.955 1 39.01 263 GLU B O 1
ATOM 4337 N N . GLN B 1 264 ? -35.187 46.592 -2.867 1 35.64 264 GLN B N 1
ATOM 4338 C CA . GLN B 1 264 ? -35.905 47.858 -2.982 1 35.64 264 GLN B CA 1
ATOM 4339 C C . GLN B 1 264 ? -36.186 48.458 -1.608 1 35.64 264 GLN B C 1
ATOM 4341 O O . GLN B 1 264 ? -36.899 49.457 -1.495 1 35.64 264 GLN B O 1
ATOM 4346 N N . TRP B 1 265 ? -35.868 47.745 -0.475 1 32.25 265 TRP B N 1
ATOM 4347 C CA . TRP B 1 265 ? -36.285 48.57 0.654 1 32.25 265 TRP B CA 1
ATOM 4348 C C . TRP B 1 265 ? -35.359 49.77 0.822 1 32.25 265 TRP B C 1
ATOM 4350 O O . TRP B 1 265 ? -35.329 50.395 1.886 1 32.25 265 TRP B O 1
ATOM 4360 N N . VAL B 1 266 ? -34.699 50.316 -0.376 1 26.77 266 VAL B N 1
ATOM 4361 C CA . VAL B 1 266 ? -34.721 51.763 -0.188 1 26.77 266 VAL B CA 1
ATOM 4362 C C . VAL B 1 266 ? -36.08 52.319 -0.607 1 26.77 266 VAL B C 1
ATOM 4364 O O . VAL B 1 266 ? -36.687 51.834 -1.565 1 26.77 266 VAL B O 1
#

Secondary structure (DSSP, 8-state):
--HHHHHHHHHHHHHHHTT-SS------------S-HHHHHHHHHHHHHH-TTT--------HHHHHHHHHHHHHHHHHTTT-HHHHHHHHHHHHHHHHHTT-HHHHHHHHHHHHHHHHHHT-HHHHHHHHHHHHHHHHHHT-HHHHHHHHHHHHHHHHHHT-HHHHHHHHHHHHHHHHHTT-HHHHHHHHHHHHHHHHHTT-HHHHHHHHHHHHHHHHHHT-HHHHHHHHHHHHHHHHHHHHHHHHHHHHHHHHHTS--------/--HHHHHHHHHHHHHHHTTTTS------------S--HHHHHHHHHHHHH-TTT--------HHHHHHHHHHHHHHHHHTTT-HHHHHHHHHHHHHHHHHTT-HHHHHHHHHHHHHHHHHHT-HHHHHHHHHHHHHHHHHHT-HHHHHHHHHHHHHHHHHHT-HHHHHHHHHHHHHHHHHTT-HHHHHHHHHHHHHHHHHTT-HHHHHHHHHHHHHHHHHHT-HHHHHHHHHHHHHHHHHHHHHHHHHHHHHHHHHTS-----TT-

Nearest PDB structures (foldseek):
  3sf4-assembly3_C  TM=8.561E-01  e=1.556E-08  Homo sapiens
  4jhr-assembly1_A  TM=8.823E-01  e=3.549E-08  Mus musculus
  4wnd-assembly1_A  TM=9.455E-01  e=1.066E-07  Homo sapiens
  3ro3-assembly1_A  TM=9.364E-01  e=9.723E-08  Mus musculus
  6mfv-assembly4_D  TM=8.230E-01  e=3.381E-04  Pyrococcus horikoshii OT3

pLDDT: mean 76.19, std 26.92, range [20.78, 98.31]

Radius of gyration: 26.71 Å; Cα contacts (8 Å, |Δi|>4): 517; chains: 2; bounding box: 64×112×54 Å

Solvent-accessible surface area (backbone atoms only — not comparable to full-atom values): 28099 Å² total; per-residue (Å²): 120,64,62,45,56,61,44,50,54,42,54,55,45,58,64,48,65,71,64,64,75,72,84,73,75,75,79,78,79,75,78,86,76,78,81,78,64,71,69,57,52,59,55,47,59,58,54,66,62,59,59,58,80,54,66,62,68,66,56,85,58,47,73,67,54,45,52,53,50,48,53,53,47,51,54,50,42,69,72,32,73,84,39,64,74,59,36,43,53,43,26,49,50,47,15,49,48,27,44,76,68,61,36,44,73,62,14,43,54,29,38,49,53,34,35,60,55,31,64,71,68,71,40,64,69,58,38,28,51,35,24,44,54,48,14,54,39,27,47,74,65,19,42,52,72,58,14,51,52,26,28,52,53,20,31,56,45,19,60,73,66,66,35,59,70,57,33,28,51,31,26,42,53,52,14,51,50,23,48,74,68,67,33,36,68,54,18,37,53,28,25,49,54,20,26,57,46,22,56,75,67,69,35,62,68,56,28,36,53,26,30,42,53,40,13,50,30,26,49,76,70,65,41,50,69,61,14,43,54,27,42,49,52,27,42,52,50,46,50,53,51,48,52,51,52,51,51,51,49,50,48,51,55,52,56,69,62,50,75,78,73,76,79,57,83,113,120,71,62,45,56,61,43,49,56,43,55,53,48,58,62,48,64,71,63,63,73,74,76,71,76,75,80,76,77,75,80,90,74,82,78,84,62,70,72,57,52,61,55,48,58,57,54,69,63,58,60,58,80,56,64,62,69,66,55,85,58,47,72,66,52,44,51,52,51,47,53,53,48,50,54,50,40,68,72,31,72,84,39,63,73,60,37,43,52,43,26,48,50,46,14,49,48,27,44,74,68,56,37,46,72,61,14,45,53,28,36,48,53,35,34,61,56,33,64,72,66,72,39,64,69,59,38,28,50,36,24,44,55,48,15,55,38,27,48,73,63,17,42,52,69,58,13,51,54,26,28,51,54,21,31,55,46,19,60,72,66,66,34,59,70,56,31,30,53,31,24,44,54,53,14,51,51,22,47,74,68,68,34,37,70,54,19,38,53,27,24,50,54,22,26,56,46,22,56,75,67,69,33,62,69,56,29,35,52,27,31,42,53,38,15,50,31,28,49,75,70,65,41,49,68,62,13,41,55,26,42,49,51,28,42,52,49,46,50,51,52,48,52,50,51,51,51,50,50,52,49,49,54,51,56,70,62,50,73,79,74,74,76,56,88,109

InterPro domains:
  IPR011990 Tetratricopeptide-like helical domain superfamily [G3DSA:1.25.40.10] (4-258)
  IPR011990 Tetratricopeptide-like helical domain superfamily [SSF48452] (84-234)
  IPR019734 Tetratricopeptide repeat [PS50005] (128-161)
  IPR019734 Tetratricopeptide repeat [SM00028] (88-121)
  IPR019734 Tetratricopeptide repeat [SM00028] (128-161)
  IPR019734 Tetratricopeptide repeat [SM00028] (168-201)
  IPR019734 Tetratricopeptide repeat [SM00028] (208-241)
  IPR052386 G-protein-signaling modulator [PTHR45954] (63-235)

Foldseek 3Di:
DVVVVVVVLVVVVVVVVVVPPDDPPPPPVDDPPDDPPPPVVVVCVVVVVPLPVPPVPCPVDDLVNLVVVLVVLVVVLVVCVPPLVSNLVSLQVNLVSCVVNVVLVSSLVSLVVSCVSVVVVPDLVSNLVSLLSNLVSCVSVVVNVSSLVSLVVSLVSCVVVVPLSSNLSSLCSQLVSCVVVLVLVSNLVSLVSSLVSCVVVVNLVSNLVSLQSNLVSCVSVVVNVSNVVSVVVNVVSVVVVVVVVVVVVVVVVVVVPPPPPDPPVD/DVVVVVVVVVVVVVVVVVVPPDPPPPPPPDDPPDDPPPPVVVVCVVVVVPLPVPPVPCPVDDLVNLVVVLVVLVVVLVVCVPPLVSNLVSLQVNLVSCVVNVVLVSSLVSLVVSCVSVVVVPDLVSNLSSLLSNLVSCVSVVVNVSSLVSLVVSLVSCVVVVPLSSNLSSLCSQLVSCVVVLVLVSNLVSLVSSLVSCVVVVPLVSNLVSLQSNLVSCVSVVVNVSNVVSVVVNVVSVVVVVVVVVVVVVVVVVVVPPPPPPPPVD

Organism: Stylophora pistillata (NCBI:txid50429)

Sequence (532 aa):
MGSSICSRLRKWRKSFSSKKTEDKEILNVNEIVVDGEESAKEQLNEILQGEDVEEIKVASYTKEDLGELIEDLKKQLAKHRCNKPEKEKLLLELGHAHYKLCKFPAAKDYYAQYFSLVKRQRSLLRLQRAYCNLGCVYKRLGDIEKAVEYFESGLAISEELHDKSCQARMYNNLGNICEMQQDFEGAIYYQLERRKISESLKDGNSVSKADASIANAYHCLGNLRASIAYYERVVLWLRRKLVYQERQRSRWDLVSQLPIEDEQWVMGSSICSRLRKWRKSFSSKKTEDKEILNVNEIVVDGEESAKEQLNEILQGEDVEEIKVASYTKEDLGELIEDLKKQLAKHRCNKPEKEKLLLELGHAHYKLCKFPAAKDYYAQYFSLVKRQRSLLRLQRAYCNLGCVYKRLGDIEKAVEYFESGLAISEELHDKSCQARMYNNLGNICEMQQDFEGAIYYQLERRKISESLKDGNSVSKADASIANAYHCLGNLRASIAYYERVVLWLRRKLVYQERQRSRWDLVSQLPIEDEQWV